Protein 5UI5 (pdb70)

Solvent-accessible surface area: 37478 Å² total; per-residue (Å²): 153,81,128,81,5,85,90,40,2,134,112,124,14,140,51,133,54,55,116,20,2,65,100,6,13,98,58,62,48,154,32,12,9,10,94,94,52,32,127,91,11,6,96,90,64,215,27,54,64,122,63,5,90,144,10,25,61,58,3,1,96,49,114,35,17,2,15,4,2,90,81,14,45,54,6,15,80,10,14,0,78,69,75,60,63,139,51,52,113,65,3,47,114,5,14,130,27,11,98,164,34,122,165,32,115,97,54,18,36,0,37,9,12,61,4,63,2,11,71,149,93,53,97,8,20,52,8,18,77,6,32,2,17,4,61,29,120,162,21,102,67,87,15,21,5,54,32,20,4,58,34,34,100,24,64,124,80,4,22,26,66,22,151,101,39,78,102,66,7,85,78,3,30,110,110,12,90,52,66,96,120,74,56,56,71,111,62,118,35,7,83,68,0,1,64,56,4,0,105,78,0,87,47,26,2,73,33,211,22,52,40,66,8,10,48,32,168,64,5,12,98,93,35,73,24,130,64,68,71,0,41,170,24,0,76,65,40,9,2,56,11,65,58,42,48,64,14,2,114,50,1,12,39,214,95,38,48,135,16,14,10,93,44,45,14,34,132,40,9,129,90,42,55,184,98,105,64,84,46,22,92,93,13,4,46,43,6,105,142,111,52,60,76,53,50,108,128,53,9,18,100,26,53,136,111,26,59,16,94,20,8,166,96,137,38,112,122,70,113,90,6,67,141,32,7,93,111,118,10,112,54,104,60,34,96,1,3,49,74,7,19,86,57,51,72,146,38,0,11,14,91,96,30,20,142,85,8,14,106,88,59,219,20,59,69,139,71,5,79,125,5,23,58,59,11,0,92,11,104,29,26,0,4,9,0,108,88,10,48,54,0,17,72,7,22,1,76,63,90,31,74,129,68,54,116,80,14,55,125,11,32,132,32,16,100,165,11,102,132,35,148,114,94,46,47,6,48,18,11,127,11,69,3,11,7,61,117,87,44,90,15,27,45,25,12,99,6,21,2,22,10,54,94,46,141,48,66,109,100,21,26,3,41,29,22,5,46,22,37,90,18,56,111,87,2,31,67,16,22,129,109,64,103,78,17,50,95,40,0,95,86,6,27,108,113,13,97,52,65,94,126,75,45,59,72,108,46,120,37,10,68,86,10,3,85,63,6,4,103,97,0,60,48,28,4,59,35,197,22,52,42,62,8,4,51,27,173,65,13,4,94,94,50,84,18,105,33,98,86,2,45,62,26,0,58,74,36,24,4,53,13,70,64,18,50,61,22,1,114,43,2,5,35,208,96,33,23,118,30,6,13,76,42,41,8,50,101,34,26,136,98,30,67,153,66,40,84,110,167,88,19,83,33,19,101,101,22,6,85,68,10,131,144,120,47,60,164,32,39,84,182,46,18,34,52,24,57,136,109,30,67,17,99,25,24,208,129,32,54

Radius of gyration: 35.75 Å; Cα contacts (8 Å, |Δi|>4): 776; chains: 2; bounding box: 52×116×51 Å

Sequence (639 aa):
ELEELQQNIKLELEGKEQELALELLNYLNEKGFLSKSVEEISDVLRCSVEELEKVRQKVLRLEPLGVCSKDVWEFLELQIEEIYPEEEEILKKALRDLKRGKKLKPEIKGKLSRLRLFPSAEKVYTFAKVDAIIEEENGEFFIYLYEDFIDIDLNEEYWELYKNLQKELKEAFERYESIRKVLDIRRRNLRKVLEKIVERQKDFLTGKGSLKPLTLREVSSEIGIHESTLSRIVNSKYVKTPVGTYSLRTFFVRESAEGLTQGELMKLIKEIVERKPYSDQEIANILKEKGFKVARRTVAKYREMLGIPSSRERRIELEELQQNIKLELEGKEQELALELLNYLNEKGFLSKSVEEISDVLRCSVEELEKVRQKVLRLEPLGVCSKDVWEFLELQIEEIYPEEEEILKKALRDLKRGKKLKPEIKGKLSRLRLFPLSAEKVYTFAKVDAIIEEENGEFFIYLYEDFIDIDLNEEYWELYKKSRNLQKELKEAFERYESIRKVLDIRRRNLRKVLEKIVERQKDFLTGKGSLKPLTLREVSSEIGIHESTLSRIVNSKYVKTPVGTYSLRTFFVRESAEGLTQGELMKLIKEIVENEDKRKPYSDQEIANILKEKGFKVARRTVAKYREMLGIPSSRERR

Secondary structure (DSSP, 8-state):
-HHHHHHHHHHH--THHHHHHHHH-S---TTS--SS-HHHHHHHHT--HHHHHHHHHHHTTSSSTT-S--SHHHHHHHHHHHT--SSHHHHHHHHHHHHT-----HHHHHHGGGS-S------S---SB-SEEEE--SS--EEEESGGGB-PPPPHHHHHTT--HHHHHHHHHHHHHHHHHHHHHHHHHHHHHHHHHHHHHHHHHHSS--PPP--HHHHHTTSSS-HHHHHHHHHH--EE-SS-EE-SSTT-----SSS--HHHHHHHHHHHH---S--SHHHHHHHHHTT----HHHHHHHHHHSS-S-TTTTT-/-HHHHHHHHHHH--THHHHHHHHHTT-S-TTSS-SS-HHHHHHHHT--HHHHHHHHHHHTTSSSP--S-SSHHHHHHHHHHHS--SSHHHHHHHHHHHHHT----HHHHHHGGGS-S-------S---SB-SEEEE-TTS--EEEESGGGB-PPPPHHHHHGGGS-TTHHHHHHHHHHHHHHHHHHHHHHHHHHHHHHHHHHHHHHHHHHSS--PPP--HHHHHTTSS--HHHHHHHHHH-EEE-SS-EEEGGGG---BSSTT-BHHHHHHHHHHHHHH--SSSPPPHHHHHHHHHHHT----HHHHHHHHHHS----TTTT-

Structure (mmCIF, N/CA/C/O backbone):
data_5UI5
#
_entry.id   5UI5
#
_cell.length_a   99.921
_cell.length_b   99.921
_cell.length_c   123.300
_cell.angle_alpha   90.00
_cell.angle_beta   90.00
_cell.angle_gamma   120.00
#
_symmetry.space_group_name_H-M   'P 32'
#
loop_
_entity.id
_entity.type
_entity.pdbx_description
1 polymer 'DNA (31-MER)'
2 polymer 'DNA (30-MER)'
3 polymer 'RNA polymerase sigma factor RpoN'
4 water water
#
loop_
_atom_site.group_PDB
_atom_site.id
_atom_site.type_symbol
_atom_site.label_atom_id
_atom_site.label_alt_id
_atom_site.label_comp_id
_atom_site.label_asym_id
_atom_site.label_entity_id
_atom_site.label_seq_id
_atom_site.pdbx_PDB_ins_code
_atom_site.Cartn_x
_atom_site.Cartn_y
_atom_site.Cartn_z
_atom_site.occupancy
_atom_site.B_iso_or_equiv
_atom_site.auth_seq_id
_atom_site.auth_comp_id
_atom_site.auth_asym_id
_atom_site.auth_atom_id
_atom_site.pdbx_PDB_model_num
ATOM 1250 N N . GLU C 3 17 ? -37.197 -9.741 47.987 1.00 116.32 73 GLU I N 1
ATOM 1251 C CA . GLU C 3 17 ? -36.144 -10.216 48.875 1.00 124.11 73 GLU I CA 1
ATOM 1252 C C . GLU C 3 17 ? -35.759 -11.651 48.524 1.00 133.73 73 GLU I C 1
ATOM 1253 O O . GLU C 3 17 ? -35.913 -12.084 47.381 1.00 120.64 73 GLU I O 1
ATOM 1259 N N . LEU C 3 18 ? -35.262 -12.388 49.519 1.00 134.95 74 LEU I N 1
ATOM 1260 C CA . LEU C 3 18 ? -34.932 -13.794 49.314 1.00 126.75 74 LEU I CA 1
ATOM 1261 C C . LEU C 3 18 ? -36.184 -14.616 49.042 1.00 129.35 74 LEU I C 1
ATOM 1262 O O . LEU C 3 18 ? -36.139 -15.576 48.264 1.00 129.84 74 LEU I O 1
ATOM 1267 N N . GLU C 3 19 ? -37.302 -14.256 49.674 1.00 132.66 75 GLU I N 1
ATOM 1268 C CA . GLU C 3 19 ? -38.561 -14.950 49.427 1.00 133.60 75 GLU I CA 1
ATOM 1269 C C . GLU C 3 19 ? -38.940 -14.885 47.953 1.00 145.06 75 GLU I C 1
ATOM 1270 O O . GLU C 3 19 ? -39.497 -15.842 47.403 1.00 149.57 75 GLU I O 1
ATOM 1276 N N . GLU C 3 20 ? -38.648 -13.759 47.297 1.00 134.54 76 GLU I N 1
ATOM 1277 C CA . GLU C 3 20 ? -38.931 -13.634 45.871 1.00 124.69 76 GLU I CA 1
ATOM 1278 C C . GLU C 3 20 ? -38.121 -14.634 45.054 1.00 112.63 76 GLU I C 1
ATOM 1279 O O . GLU C 3 20 ? -38.651 -15.270 44.136 1.00 124.88 76 GLU I O 1
ATOM 1285 N N . LEU C 3 21 ? -36.834 -14.783 45.369 1.00 104.99 77 LEU I N 1
ATOM 1286 C CA . LEU C 3 21 ? -35.980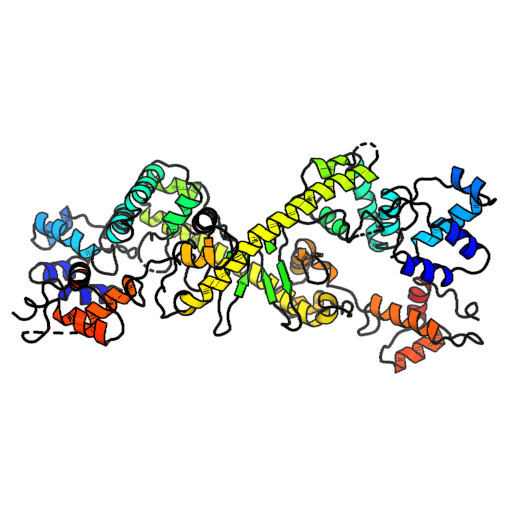 -15.689 44.606 1.00 124.17 77 LEU I CA 1
ATOM 1287 C C . LEU C 3 21 ? -36.362 -17.148 44.846 1.00 118.11 77 LEU I C 1
ATOM 1288 O O . LEU C 3 21 ? -36.460 -17.937 43.899 1.00 118.64 77 LEU I O 1
ATOM 1293 N N . GLN C 3 22 ? -36.579 -17.524 46.109 1.00 105.44 78 GLN I N 1
ATOM 1294 C CA . GLN C 3 22 ? -36.881 -18.917 46.432 1.00 100.42 78 GLN I CA 1
ATOM 1295 C C . GLN C 3 22 ? -38.105 -19.427 45.677 1.00 123.58 78 GLN I C 1
ATOM 1296 O O . GLN C 3 22 ? -38.116 -20.569 45.201 1.00 132.86 78 GLN I O 1
ATOM 1302 N N . GLN C 3 23 ? -39.144 -18.599 45.548 1.00 140.40 79 GLN I N 1
ATOM 1303 C CA . GLN C 3 23 ? -40.361 -19.062 44.884 1.00 146.29 79 GLN I CA 1
ATOM 1304 C C . GLN C 3 23 ? -40.137 -19.272 43.390 1.00 146.20 79 GLN I C 1
ATOM 1305 O O . GLN C 3 23 ? -40.661 -20.229 42.809 1.00 155.09 79 GLN I O 1
ATOM 1311 N N . ASN C 3 24 ? -39.365 -18.391 42.749 1.00 136.83 80 ASN I N 1
ATOM 1312 C CA . ASN C 3 24 ? -39.071 -18.557 41.330 1.00 140.09 80 ASN I CA 1
ATOM 1313 C C . ASN C 3 24 ? -38.137 -19.731 41.069 1.00 131.13 80 ASN I C 1
ATOM 1314 O O . ASN C 3 24 ? -38.101 -20.243 39.945 1.00 144.41 80 ASN I O 1
ATOM 1319 N N . ILE C 3 25 ? -37.382 -20.163 42.082 1.00 120.07 81 ILE I N 1
ATOM 1320 C CA . ILE C 3 25 ? -36.418 -21.244 41.898 1.00 119.89 81 ILE I CA 1
ATOM 1321 C C . ILE C 3 25 ? -37.114 -22.528 41.464 1.00 130.20 81 ILE I C 1
ATOM 1322 O O . ILE C 3 25 ? -36.614 -23.260 40.602 1.00 119.64 81 ILE I O 1
ATOM 1327 N N . LYS C 3 26 ? -38.272 -22.827 42.056 1.00 129.34 82 LYS I N 1
ATOM 1328 C CA . LYS C 3 26 ? -38.943 -24.093 41.782 1.00 131.47 82 LYS I CA 1
ATOM 1329 C C . LYS C 3 26 ? -39.590 -24.139 40.403 1.00 137.15 82 LYS I C 1
ATOM 1330 O O . LYS C 3 26 ? -39.818 -25.236 39.880 1.00 138.18 82 LYS I O 1
ATOM 1336 N N . LEU C 3 27 ? -39.892 -22.985 39.805 1.00 130.62 83 LEU I N 1
ATOM 1337 C CA . LEU C 3 27 ? -40.637 -22.969 38.549 1.00 139.46 83 LEU I CA 1
ATOM 1338 C C . LEU C 3 27 ? -39.867 -23.667 37.432 1.00 154.66 83 LEU I C 1
ATOM 1339 O O . LEU C 3 27 ? -40.339 -24.654 36.857 1.00 162.11 83 LEU I O 1
ATOM 1344 N N . GLU C 3 28 ? -38.675 -23.167 37.111 1.00 146.68 84 GLU I N 1
ATOM 1345 C CA . GLU C 3 28 ? -37.882 -23.697 36.009 1.00 146.42 84 GLU I CA 1
ATOM 1346 C C . GLU C 3 28 ? -36.813 -24.691 36.445 1.00 138.29 84 GLU I C 1
ATOM 1347 O O . GLU C 3 28 ? -36.126 -25.253 35.586 1.00 136.09 84 GLU I O 1
ATOM 1353 N N . LEU C 3 29 ? -36.654 -24.927 37.743 1.00 131.89 85 LEU I N 1
ATOM 1354 C CA . LEU C 3 29 ? -35.615 -25.810 38.255 1.00 141.73 85 LEU I CA 1
ATOM 1355 C C . LEU C 3 29 ? -36.240 -27.057 38.863 1.00 146.39 85 LEU I C 1
ATOM 1356 O O . LEU C 3 29 ? -37.216 -26.967 39.615 1.00 139.67 85 LEU I O 1
ATOM 1361 N N . GLU C 3 30 ? -35.669 -28.216 38.538 1.00 140.06 86 GLU I N 1
ATOM 1362 C CA . GLU C 3 30 ? -36.143 -29.497 39.036 1.00 127.68 86 GLU I CA 1
ATOM 1363 C C . GLU C 3 30 ? -34.944 -30.386 39.333 1.00 121.97 86 GLU I C 1
ATOM 1364 O O . GLU C 3 30 ? -33.892 -30.265 38.700 1.00 132.25 86 GLU I O 1
ATOM 1370 N N . GLY C 3 31 ? -35.111 -31.280 40.305 1.00 124.20 87 GLY I N 1
ATOM 1371 C CA . GLY C 3 31 ? -34.027 -32.168 40.680 1.00 134.70 87 GLY I CA 1
ATOM 1372 C C . GLY C 3 31 ? -33.074 -31.522 41.672 1.00 135.41 87 GLY I C 1
ATOM 1373 O O . GLY C 3 31 ? -33.464 -30.708 42.511 1.00 141.37 87 GLY I O 1
ATOM 1374 N N . LYS C 3 32 ? -31.798 -31.904 41.571 1.00 130.63 88 LYS I N 1
ATOM 1375 C CA . LYS C 3 32 ? -30.784 -31.336 42.455 1.00 137.50 88 LYS I CA 1
ATOM 1376 C C . LYS C 3 32 ? -30.733 -29.818 42.352 1.00 147.25 88 LYS I C 1
ATOM 1377 O O . LYS C 3 32 ? -30.452 -29.138 43.345 1.00 136.49 88 LYS I O 1
ATOM 1383 N N . GLU C 3 33 ? -30.997 -29.269 41.163 1.00 142.82 89 GLU I N 1
ATOM 1384 C CA . GLU C 3 33 ? -30.883 -27.827 40.974 1.00 136.14 89 GLU I CA 1
ATOM 1385 C C . GLU C 3 33 ? -31.782 -27.068 41.943 1.00 138.98 89 GLU I C 1
ATOM 1386 O O . GLU C 3 33 ? -31.380 -26.037 42.496 1.00 152.97 89 GLU I O 1
ATOM 1392 N N . GLN C 3 34 ? -33.003 -27.561 42.161 1.00 128.42 90 GLN I N 1
ATOM 1393 C CA . GLN C 3 34 ? -33.893 -26.924 43.126 1.00 113.76 90 GLN I CA 1
ATOM 1394 C C . GLN C 3 34 ? -33.435 -27.187 44.556 1.00 121.40 90 GLN I C 1
ATOM 1395 O O . GLN C 3 34 ? -33.405 -26.268 45.382 1.00 110.89 90 GLN I O 1
ATOM 1401 N N . GLU C 3 35 ? -33.077 -28.435 44.867 1.00 155.56 91 GLU I N 1
ATOM 1402 C CA . GLU C 3 35 ? -32.588 -28.750 46.205 1.00 149.37 91 GLU I CA 1
ATOM 1403 C C . GLU C 3 35 ? -31.263 -28.054 46.487 1.00 126.93 91 GLU I C 1
ATOM 1404 O O . GLU C 3 35 ? -31.006 -27.628 47.619 1.00 126.97 91 GLU I O 1
ATOM 1410 N N . LEU C 3 36 ? -30.408 -27.929 45.469 1.00 138.25 92 LEU I N 1
ATOM 1411 C CA . LEU C 3 36 ? -29.118 -27.275 45.661 1.00 136.82 92 LEU I CA 1
ATOM 1412 C C . LEU C 3 36 ? -29.271 -25.764 45.788 1.00 135.96 92 LEU I C 1
ATOM 1413 O O . LEU C 3 36 ? -28.627 -25.141 46.640 1.00 146.19 92 LEU I O 1
ATOM 1418 N N . ALA C 3 37 ? -30.126 -25.160 44.959 1.00 130.66 93 ALA I N 1
ATOM 1419 C CA . ALA C 3 37 ? -30.217 -23.703 44.925 1.00 96.46 93 ALA I CA 1
ATOM 1420 C C . ALA C 3 37 ? -30.709 -23.136 46.251 1.00 96.78 93 ALA I C 1
ATOM 1421 O O . ALA C 3 37 ? -30.194 -22.117 46.725 1.00 107.61 93 ALA I O 1
ATOM 1423 N N . LEU C 3 38 ? -31.705 -23.775 46.869 1.00 93.02 94 LEU I N 1
ATOM 1424 C CA . LEU C 3 38 ? -32.233 -23.253 48.125 1.00 104.72 94 LEU I CA 1
ATOM 1425 C C . LEU C 3 38 ? -31.152 -23.254 49.197 1.00 126.77 94 LEU I C 1
ATOM 1426 O O . LEU C 3 38 ? -30.935 -22.250 49.885 1.00 128.73 94 LEU I O 1
ATOM 1431 N N . GLU C 3 39 ? -30.459 -24.384 49.349 1.00 148.72 95 GLU I N 1
ATOM 1432 C CA . GLU C 3 39 ? -29.319 -24.449 50.252 1.00 150.75 95 GLU I CA 1
ATOM 1433 C C . GLU C 3 39 ? -28.104 -23.741 49.673 1.00 122.29 95 GLU I C 1
ATOM 1434 O O . GLU C 3 39 ? -27.150 -23.468 50.412 1.00 125.96 95 GLU I O 1
ATOM 1440 N N . LEU C 3 40 ? -28.120 -23.431 48.373 1.00 130.89 96 LEU I N 1
ATOM 1441 C CA . LEU C 3 40 ? -26.934 -22.866 47.740 1.00 123.89 96 LEU I CA 1
ATOM 1442 C C . LEU C 3 40 ? -26.630 -21.480 48.285 1.00 123.93 96 LEU I C 1
ATOM 1443 O O . LEU C 3 40 ? -25.476 -21.174 48.610 1.00 119.29 96 LEU I O 1
ATOM 1448 N N . LEU C 3 41 ? -27.641 -20.619 48.398 1.00 120.30 97 LEU I N 1
ATOM 1449 C CA . LEU C 3 41 ? -27.411 -19.317 49.010 1.00 87.94 97 LEU I CA 1
ATOM 1450 C C . LEU C 3 41 ? -27.871 -19.387 50.462 1.00 96.05 97 LEU I C 1
ATOM 1451 O O . LEU C 3 41 ? -29.017 -19.082 50.792 1.00 105.27 97 LEU I O 1
ATOM 1456 N N . ASN C 3 42 ? -26.955 -19.794 51.337 1.00 98.73 9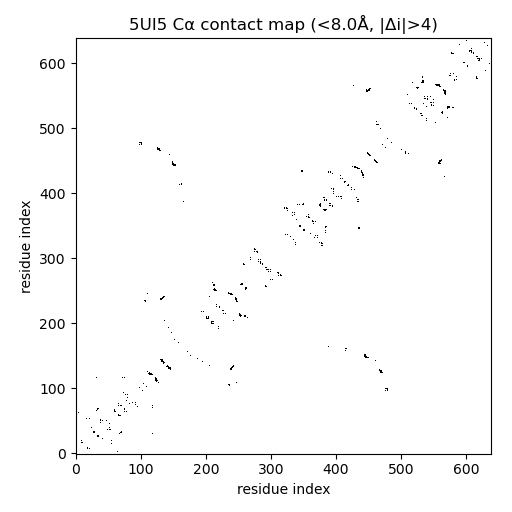8 ASN I N 1
ATOM 1457 C CA . ASN C 3 42 ? -26.852 -19.332 52.711 1.00 102.06 98 ASN I CA 1
ATOM 1458 C C . ASN C 3 42 ? -25.616 -18.471 52.891 1.00 119.22 98 ASN I C 1
ATOM 1459 O O . ASN C 3 42 ? -25.309 -18.053 54.012 1.00 105.99 98 ASN I O 1
ATOM 1464 N N . TYR C 3 43 ? -24.906 -18.199 51.804 1.00 91.91 99 TYR I N 1
ATOM 1465 C CA . TYR C 3 43 ? -23.671 -17.431 51.827 1.00 110.23 99 TYR I CA 1
ATOM 1466 C C . TYR C 3 43 ? -23.876 -16.129 51.074 1.00 118.92 99 TYR I C 1
ATOM 1467 O O . TYR C 3 43 ? -23.984 -16.130 49.841 1.00 116.65 99 TYR I O 1
ATOM 1476 N N . LEU C 3 44 ? -23.923 -15.020 51.806 1.00 123.32 100 LEU I N 1
ATOM 1477 C CA . LEU C 3 44 ? -23.963 -13.729 51.143 1.00 115.27 100 LEU I CA 1
ATOM 1478 C C . LEU C 3 44 ? -23.590 -12.636 52.131 1.00 107.75 100 LEU I C 1
ATOM 1479 O O . LEU C 3 44 ? -23.712 -12.790 53.350 1.00 116.27 100 LEU I O 1
ATOM 1484 N N . ASN C 3 45 ? -23.136 -11.526 51.570 1.00 102.14 101 ASN I N 1
ATOM 1485 C CA . ASN C 3 45 ? -23.084 -10.248 52.251 1.00 111.45 101 ASN I CA 1
ATOM 1486 C C . ASN C 3 45 ? -24.384 -9.525 51.939 1.00 115.71 101 ASN I C 1
ATOM 1487 O O . ASN C 3 45 ? -24.961 -9.706 50.864 1.00 113.92 101 ASN I O 1
ATOM 1492 N N . GLU C 3 46 ? -24.862 -8.712 52.883 1.00 109.78 102 GLU I N 1
ATOM 1493 C CA . GLU C 3 46 ? -26.149 -8.078 52.626 1.00 102.30 102 GLU I CA 1
ATOM 1494 C C . GLU C 3 46 ? -26.135 -7.300 51.319 1.00 113.03 102 GLU I C 1
ATOM 1495 O O . GLU C 3 46 ? -27.202 -6.904 50.836 1.00 108.22 102 GLU I O 1
ATOM 1501 N N . LYS C 3 47 ? -24.952 -7.078 50.741 1.00 110.64 103 LYS I N 1
ATOM 1502 C CA . LYS C 3 47 ? -24.829 -6.534 49.397 1.00 118.85 103 LYS I CA 1
ATOM 1503 C C . LYS C 3 47 ? -25.236 -7.545 48.331 1.00 113.22 103 LYS I C 1
ATOM 1504 O O . LYS C 3 47 ? -25.332 -7.175 47.156 1.00 115.65 103 LYS I O 1
ATOM 1510 N N . GLY C 3 48 ? -25.479 -8.800 48.710 1.00 108.00 104 GLY I N 1
ATOM 1511 C CA . GLY C 3 48 ? -26.025 -9.799 47.811 1.00 94.33 104 GLY I CA 1
ATOM 1512 C C . GLY C 3 48 ? -25.073 -10.887 47.351 1.00 108.13 104 GLY I C 1
ATOM 1513 O O . GLY C 3 48 ? -25.536 -11.852 46.729 1.00 94.99 104 GLY I O 1
ATOM 1514 N N . PHE C 3 49 ? -23.779 -10.797 47.645 1.00 122.75 105 PHE I N 1
ATOM 1515 C CA . PHE C 3 49 ? -22.830 -11.803 47.188 1.00 84.79 105 PHE I CA 1
ATOM 1516 C C . PHE C 3 49 ? -22.195 -12.549 48.356 1.00 114.22 105 PHE I C 1
ATOM 1517 O O . PHE C 3 49 ? -22.115 -12.049 49.482 1.00 127.85 105 PHE I O 1
ATOM 1525 N N . LEU C 3 50 ? -21.741 -13.766 48.059 1.00 118.68 106 LEU I N 1
ATOM 1526 C CA . LEU C 3 50 ? -21.233 -14.688 49.065 1.00 119.70 106 LEU I CA 1
ATOM 1527 C C . LEU C 3 50 ? -19.767 -14.421 49.395 1.00 100.09 106 LEU I C 1
ATOM 1528 O O . LEU C 3 50 ? -18.975 -14.015 48.540 1.00 84.53 106 LEU I O 1
ATOM 1533 N N . SER C 3 51 ? -19.417 -14.660 50.661 1.00 91.86 107 SER I N 1
ATOM 1534 C CA . SER C 3 51 ? -18.038 -14.571 51.127 1.00 130.23 107 SER I CA 1
ATOM 1535 C C . SER C 3 51 ? -17.232 -15.830 50.828 1.00 133.98 107 SER I C 1
ATOM 1536 O O . SER C 3 51 ? -15.997 -15.775 50.833 1.00 137.22 107 SER I O 1
ATOM 1539 N N . LYS C 3 52 ? -17.896 -16.953 50.569 1.00 136.08 108 LYS I N 1
ATOM 1540 C CA . LYS C 3 52 ? -17.219 -18.222 50.355 1.00 120.22 108 LYS I CA 1
ATOM 1541 C C . LYS C 3 52 ? -17.002 -18.475 48.867 1.00 124.38 108 LYS I C 1
ATOM 1542 O O . LYS C 3 52 ? -17.774 -18.022 48.018 1.00 114.36 108 LYS I O 1
ATOM 1548 N N . SER C 3 53 ? -15.935 -19.207 48.561 1.00 133.92 109 SER I N 1
ATOM 1549 C CA . SER C 3 53 ? -15.625 -19.602 47.196 1.00 130.77 109 SER I CA 1
ATOM 1550 C C . SER C 3 53 ? -16.347 -20.897 46.833 1.00 114.35 109 SER I C 1
ATOM 1551 O O . SER C 3 53 ? -16.808 -21.648 47.698 1.00 118.97 109 SER I O 1
ATOM 1554 N N . VAL C 3 54 ? -16.442 -21.152 45.526 1.00 107.81 110 VAL I N 1
ATOM 1555 C CA . VAL C 3 54 ? -17.022 -22.408 45.059 1.00 124.24 110 VAL I CA 1
ATOM 1556 C C . VAL C 3 54 ? -16.230 -23.589 45.599 1.00 131.51 110 VAL I C 1
ATOM 1557 O O . VAL C 3 54 ? -16.795 -24.655 45.871 1.00 119.70 110 VAL I O 1
ATOM 1561 N N . GLU C 3 55 ? -14.915 -23.424 45.752 1.00 132.88 111 GLU I N 1
ATOM 1562 C CA . GLU C 3 55 ? -14.091 -24.472 46.343 1.00 116.86 111 GLU I CA 1
ATOM 1563 C C . GLU C 3 55 ? -14.664 -24.927 47.680 1.00 117.83 111 GLU I C 1
ATOM 1564 O O . GLU C 3 55 ? -14.800 -26.128 47.938 1.00 122.93 111 GLU I O 1
ATOM 1570 N N . GLU C 3 56 ? -15.010 -23.972 48.547 1.00 127.73 112 GLU I N 1
ATOM 1571 C CA . GLU C 3 56 ? -15.556 -24.314 49.855 1.00 128.20 112 GLU I CA 1
ATOM 1572 C C . GLU C 3 56 ? -17.026 -24.709 49.783 1.00 120.49 112 GLU I C 1
ATOM 1573 O O . GLU C 3 56 ? -17.481 -25.525 50.593 1.00 120.95 112 GLU I O 1
ATOM 1579 N N . ILE C 3 57 ? -17.782 -24.154 48.832 1.00 110.97 113 ILE I N 1
ATOM 1580 C CA . ILE C 3 57 ? -19.205 -24.472 48.761 1.00 126.83 113 ILE I CA 1
ATOM 1581 C C . ILE C 3 57 ? -19.413 -25.904 48.289 1.00 135.59 113 ILE I C 1
ATOM 1582 O O . ILE C 3 57 ? -20.433 -26.528 48.606 1.00 127.70 113 ILE I O 1
ATOM 1587 N N . SER C 3 58 ? -18.463 -26.448 47.527 1.00 138.79 114 SER I N 1
ATOM 1588 C CA . SER C 3 58 ? -18.603 -27.814 47.034 1.00 156.05 114 SER I CA 1
ATOM 1589 C C . SER C 3 58 ? -18.500 -28.823 48.171 1.00 153.61 114 SER I C 1
ATOM 1590 O O . SER C 3 58 ? -19.320 -29.741 48.280 1.00 141.96 114 SER I O 1
ATOM 1593 N N . ASP C 3 59 ? -17.490 -28.667 49.030 1.00 145.84 115 ASP I N 1
ATOM 1594 C CA . ASP C 3 59 ? -17.211 -29.661 50.060 1.00 142.11 115 ASP I CA 1
ATOM 1595 C C . ASP C 3 59 ? -18.281 -29.708 51.145 1.00 131.49 115 ASP I C 1
ATOM 1596 O O . ASP C 3 59 ? -18.399 -30.727 51.833 1.00 149.46 115 ASP I O 1
ATOM 1601 N N . VAL C 3 60 ? -19.060 -28.638 51.314 1.00 115.97 116 VAL I N 1
ATOM 1602 C CA . VAL C 3 60 ? -19.995 -28.574 52.434 1.00 134.35 116 VAL I CA 1
ATOM 1603 C C . VAL C 3 60 ? -21.250 -29.394 52.156 1.00 138.15 116 VAL I C 1
ATOM 1604 O O . VAL C 3 60 ? -21.731 -30.125 53.028 1.00 122.08 116 VAL I O 1
ATOM 1608 N N . LEU C 3 61 ? -21.797 -29.293 50.946 1.00 141.12 117 LEU I N 1
ATOM 1609 C CA . LEU C 3 61 ? -23.049 -29.953 50.599 1.00 151.69 117 LEU I CA 1
ATOM 1610 C C . LEU C 3 61 ? -22.830 -31.328 49.977 1.00 157.64 117 LEU I C 1
ATOM 1611 O O . LEU C 3 61 ? -23.798 -31.971 49.557 1.00 147.59 117 LEU I O 1
ATOM 1616 N N . ARG C 3 62 ? -21.582 -31.790 49.917 1.00 156.77 118 ARG I N 1
ATOM 1617 C CA . ARG C 3 62 ? -21.244 -33.090 49.343 1.00 151.14 118 ARG I CA 1
ATOM 1618 C C . ARG C 3 62 ? -21.577 -33.139 47.852 1.00 150.74 118 ARG I C 1
ATOM 1619 O O . ARG C 3 62 ? -22.158 -34.104 47.349 1.00 154.77 118 ARG I O 1
ATOM 1627 N N . CYS C 3 63 ? -21.200 -32.078 47.141 1.00 160.52 119 CYS I N 1
ATOM 1628 C CA . CYS C 3 63 ? -21.381 -31.989 45.701 1.00 164.57 119 CYS I CA 1
ATOM 1629 C C . CYS C 3 63 ? -20.095 -31.477 45.069 1.00 159.55 119 CYS I C 1
ATOM 1630 O O . CYS C 3 63 ? -19.312 -30.765 45.705 1.00 159.44 119 CYS I O 1
ATOM 1633 N N . SER C 3 64 ? -19.883 -31.845 43.809 1.00 137.54 120 SER I N 1
ATOM 1634 C CA . SER C 3 64 ? -18.669 -31.453 43.112 1.00 128.31 120 SER I CA 1
ATOM 1635 C C . SER C 3 64 ? -18.718 -29.974 42.732 1.00 136.11 120 SER I C 1
ATOM 1636 O O . SER C 3 64 ? -19.733 -29.290 42.890 1.00 149.93 120 SER I O 1
ATOM 1639 N N . VAL C 3 65 ? -17.586 -29.480 42.219 1.00 128.74 121 VAL I N 1
ATOM 1640 C CA . VAL C 3 65 ? -17.517 -28.102 41.738 1.00 128.38 121 VAL I CA 1
ATOM 1641 C C . VAL C 3 65 ? -18.073 -27.955 40.333 1.00 121.28 121 VAL I C 1
ATOM 1642 O O . VAL C 3 65 ? -18.321 -26.826 39.890 1.00 125.47 121 VAL I O 1
ATOM 1646 N N . GLU C 3 66 ? -18.278 -29.063 39.616 1.00 127.45 122 GLU I N 1
ATOM 1647 C CA . GLU C 3 66 ? -18.903 -28.985 38.300 1.00 136.98 122 GLU I CA 1
ATOM 1648 C C . GLU C 3 66 ? -20.388 -28.662 38.416 1.00 120.94 122 GLU I C 1
ATOM 1649 O O . GLU C 3 66 ? -20.936 -27.925 37.588 1.00 107.16 122 GLU I O 1
ATOM 1655 N N . GLU C 3 67 ? -21.054 -29.204 39.437 1.00 117.27 123 GLU I N 1
ATOM 1656 C CA . GLU C 3 67 ? -22.479 -28.949 39.616 1.00 112.37 123 GLU I CA 1
ATOM 1657 C C . GLU C 3 67 ? -22.724 -27.533 40.121 1.00 130.46 123 GLU I C 1
ATOM 1658 O O . GLU C 3 67 ? -23.583 -26.814 39.598 1.00 124.14 123 GLU I O 1
ATOM 1664 N N . LEU C 3 68 ? -21.972 -27.116 41.142 1.00 125.78 124 LEU I N 1
ATOM 1665 C CA . LEU C 3 68 ? -22.193 -25.807 41.749 1.00 109.46 124 LEU I CA 1
ATOM 1666 C C . LEU C 3 68 ? -21.916 -24.683 40.758 1.00 111.18 124 LEU I C 1
ATOM 1667 O O . LEU C 3 68 ? -22.772 -23.824 40.518 1.00 109.14 124 LEU I O 1
ATOM 1672 N N . GLU C 3 69 ? -20.719 -24.676 40.167 1.00 120.22 125 GLU I N 1
ATOM 1673 C CA . GLU C 3 69 ? -20.365 -23.620 39.225 1.00 104.73 125 GLU I CA 1
ATOM 1674 C C . GLU C 3 69 ? -21.273 -23.632 38.001 1.00 84.53 125 GLU I C 1
ATOM 1675 O O . GLU C 3 69 ? -21.462 -22.592 37.360 1.00 100.64 125 GLU I O 1
ATOM 1681 N N . LYS C 3 70 ? -21.841 -24.791 37.662 1.00 113.32 126 LYS I N 1
ATOM 1682 C CA . LYS C 3 70 ? -22.769 -24.862 36.537 1.00 120.84 126 LYS I CA 1
ATOM 1683 C C . LYS C 3 70 ? -24.110 -24.219 36.872 1.00 106.10 126 LYS I C 1
ATOM 1684 O O . LYS C 3 70 ? -24.686 -23.505 36.043 1.00 119.58 126 LYS I O 1
ATOM 1690 N N . VAL C 3 71 ? -24.626 -24.462 38.078 1.00 105.66 127 VAL I N 1
ATOM 1691 C CA . VAL C 3 71 ? -25.954 -23.969 38.429 1.00 121.67 127 VAL I CA 1
ATOM 1692 C C . VAL C 3 71 ? -25.915 -22.486 38.780 1.00 129.69 127 VAL I C 1
ATOM 1693 O O . VAL C 3 71 ? -26.848 -21.740 38.464 1.00 129.02 127 VAL I O 1
ATOM 1697 N N . ARG C 3 72 ? -24.842 -22.032 39.434 1.00 124.69 128 ARG I N 1
ATOM 1698 C CA . ARG C 3 72 ? -24.776 -20.636 39.854 1.00 116.98 128 ARG I CA 1
ATOM 1699 C C . ARG C 3 72 ? -24.898 -19.696 38.661 1.00 116.94 128 ARG I C 1
ATOM 1700 O O . ARG C 3 72 ? -25.524 -18.634 38.759 1.00 115.59 128 ARG I O 1
ATOM 1708 N N . GLN C 3 73 ? -24.306 -20.066 37.524 1.00 115.71 129 GLN I N 1
ATOM 1709 C CA . GLN C 3 73 ? -24.420 -19.224 36.338 1.00 111.20 129 GLN I CA 1
ATOM 1710 C C . GLN C 3 73 ? -25.868 -19.101 35.882 1.00 117.39 129 GLN I C 1
ATOM 1711 O O . GLN C 3 73 ? -26.252 -18.075 35.308 1.00 130.48 129 GLN I O 1
ATOM 1717 N N . LYS C 3 74 ? -26.685 -20.130 36.123 1.00 113.79 130 LYS I N 1
ATOM 1718 C CA . LYS C 3 74 ? -28.100 -20.054 35.779 1.00 120.70 130 LYS I CA 1
ATOM 1719 C C . LYS C 3 74 ? -28.908 -19.319 36.841 1.00 124.08 130 LYS I C 1
ATOM 1720 O O . LYS C 3 74 ? -29.924 -18.694 36.515 1.00 129.13 130 LYS I O 1
ATOM 1726 N N . VAL C 3 75 ? -28.479 -19.377 38.105 1.00 117.32 131 VAL I N 1
ATOM 1727 C CA . VAL C 3 75 ? -29.276 -18.795 39.181 1.00 112.10 131 VAL I CA 1
ATOM 1728 C C . VAL C 3 75 ? -29.303 -17.280 39.053 1.00 109.52 131 VAL I C 1
ATOM 1729 O O . VAL C 3 75 ? -30.328 -16.639 39.315 1.00 114.58 131 VAL I O 1
ATOM 1733 N N . LEU C 3 76 ? -28.183 -16.680 38.646 1.00 105.04 132 LEU I N 1
ATOM 1734 C CA . LEU C 3 76 ? -28.155 -15.240 38.441 1.00 105.70 132 LEU I CA 1
ATOM 1735 C C . LEU C 3 76 ? -29.071 -14.824 37.301 1.00 106.83 132 LEU I C 1
ATOM 1736 O O . LEU C 3 76 ? -29.439 -13.648 37.212 1.00 128.79 132 LEU I O 1
ATOM 1741 N N . ARG C 3 77 ? -29.443 -15.764 36.431 1.00 84.53 133 ARG I N 1
ATOM 1742 C CA . ARG C 3 77 ? -30.284 -15.482 35.278 1.00 85.90 133 ARG I CA 1
ATOM 1743 C C . ARG C 3 77 ? -31.759 -15.371 35.639 1.00 102.62 133 ARG I C 1
ATOM 1744 O O . ARG C 3 77 ? -32.571 -15.039 34.767 1.00 89.23 133 ARG I O 1
ATOM 1752 N N . LEU C 3 78 ? -32.121 -15.640 36.890 1.00 104.42 134 LEU I N 1
ATOM 1753 C CA . LEU C 3 78 ? -33.493 -15.518 37.363 1.00 104.59 134 LEU I CA 1
ATOM 1754 C C . LEU C 3 78 ? -33.655 -14.221 38.147 1.00 98.85 134 LEU I C 1
ATOM 1755 O O . LEU C 3 78 ? -32.827 -13.902 39.008 1.00 93.58 134 LEU I O 1
ATOM 1760 N N . GLU C 3 79 ? -34.717 -13.480 37.849 1.00 88.68 135 GLU I N 1
ATOM 1761 C CA . GLU C 3 79 ? -35.016 -12.244 38.564 1.00 98.65 135 GLU I CA 1
ATOM 1762 C C . GLU C 3 79 ? -35.289 -12.536 40.037 1.00 84.53 135 GLU I C 1
ATOM 1763 O O . GLU C 3 79 ? -36.017 -13.475 40.358 1.00 84.53 135 GLU I O 1
ATOM 1769 N N . PRO C 3 80 ? -34.708 -11.731 40.943 1.00 84.53 136 PRO I N 1
ATOM 1770 C CA . PRO C 3 80 ? -33.804 -10.606 40.662 1.00 93.93 136 PRO I CA 1
ATOM 1771 C C . PRO C 3 80 ? -32.424 -11.041 40.158 1.00 103.01 136 PRO I C 1
ATOM 1772 O O . PRO C 3 80 ? -31.861 -12.020 40.646 1.00 90.31 136 PRO I O 1
ATOM 1776 N N . LEU C 3 81 ? -31.899 -10.302 39.182 1.00 90.11 137 LEU I N 1
ATOM 1777 C CA . LEU C 3 81 ? -30.675 -10.692 38.493 1.00 84.53 137 LEU I CA 1
ATOM 1778 C C . LEU C 3 81 ? -29.442 -10.565 39.383 1.00 104.45 137 LEU I C 1
ATOM 1779 O O . LEU C 3 81 ? -29.391 -9.754 40.311 1.00 96.83 137 LEU I O 1
ATOM 1784 N N . GLY C 3 82 ? -28.438 -11.385 39.080 1.00 111.06 138 GLY I N 1
ATOM 1785 C CA . GLY C 3 82 ? -27.098 -11.197 39.607 1.00 109.40 138 GLY I CA 1
ATOM 1786 C C . GLY C 3 82 ? -26.935 -11.402 41.096 1.00 110.51 138 GLY I C 1
ATOM 1787 O O . GLY C 3 82 ? -26.076 -10.761 41.709 1.00 107.59 138 GLY I O 1
ATOM 1788 N N . VAL C 3 83 ? -27.724 -12.288 41.697 1.00 110.73 139 VAL I N 1
ATOM 1789 C CA . VAL C 3 83 ? -27.675 -12.504 43.140 1.00 102.38 139 VAL I CA 1
ATOM 1790 C C . VAL C 3 83 ? -26.299 -12.989 43.588 1.00 108.98 139 VAL I C 1
ATOM 1791 O O . VAL C 3 83 ? -25.566 -12.265 44.269 1.00 123.01 139 VAL I O 1
ATOM 1795 N N . CYS C 3 84 ? -25.932 -14.215 43.201 1.00 105.87 140 CYS I N 1
ATOM 1796 C CA . CYS C 3 84 ? -24.825 -14.900 43.865 1.00 103.58 140 CYS I CA 1
ATOM 1797 C C . CYS C 3 84 ? -23.459 -14.351 43.463 1.00 105.15 140 CYS I C 1
ATOM 1798 O O . CYS C 3 84 ? -22.499 -14.486 44.230 1.00 103.63 140 CYS I O 1
ATOM 1801 N N . SER C 3 85 ? -23.342 -13.749 42.281 1.00 84.53 141 SER I N 1
ATOM 1802 C CA . SER C 3 85 ? -22.029 -13.410 41.738 1.00 95.28 141 SER I CA 1
ATOM 1803 C C . SER C 3 85 ? -21.197 -12.626 42.747 1.00 84.53 141 SER I C 1
ATOM 1804 O O . SER C 3 85 ? -21.649 -11.618 43.299 1.00 89.99 141 SER I O 1
ATOM 1807 N N . LYS C 3 86 ? -19.972 -13.101 42.981 1.00 94.82 142 LYS I N 1
ATOM 1808 C CA . LYS C 3 86 ? -19.123 -12.511 44.012 1.00 110.99 142 LYS I CA 1
ATOM 1809 C C . LYS C 3 86 ? -18.607 -11.136 43.602 1.00 102.84 142 LYS I C 1
ATOM 1810 O O . LYS C 3 86 ? -18.749 -10.162 44.351 1.00 120.15 142 LYS I O 1
ATOM 1816 N N . ASP C 3 87 ? -18.006 -11.035 42.421 1.00 85.81 143 ASP I N 1
ATOM 1817 C CA . ASP C 3 87 ? -17.445 -9.766 41.983 1.00 113.56 143 ASP I CA 1
ATOM 1818 C C . ASP C 3 87 ? -18.540 -8.777 41.606 1.00 110.41 143 ASP I C 1
ATOM 1819 O O . ASP C 3 87 ? -19.604 -9.149 41.102 1.00 96.32 143 ASP I O 1
ATOM 1824 N N . VAL C 3 88 ? -18.269 -7.497 41.870 1.00 108.87 144 VAL I N 1
ATOM 1825 C CA . VAL C 3 88 ? -19.076 -6.438 41.276 1.00 84.53 144 VAL I CA 1
ATOM 1826 C C . VAL C 3 88 ? -19.033 -6.548 39.760 1.00 108.38 144 VAL I C 1
ATOM 1827 O O . VAL C 3 88 ? -20.043 -6.346 39.074 1.00 114.20 144 VAL I O 1
ATOM 1831 N N . TRP C 3 89 ? -17.864 -6.892 39.218 1.00 88.91 145 TRP I N 1
ATOM 1832 C CA . TRP C 3 89 ? -17.696 -6.940 37.771 1.00 106.83 145 TRP I CA 1
ATOM 1833 C C . TRP C 3 89 ? -18.517 -8.067 37.158 1.00 109.64 145 TRP I C 1
ATOM 1834 O O . TRP C 3 89 ? -19.079 -7.907 36.068 1.00 120.09 145 TRP I O 1
ATOM 1845 N N . GLU C 3 90 ? -18.601 -9.213 37.838 1.00 102.14 146 GLU I N 1
ATOM 1846 C CA . GLU C 3 90 ? -19.476 -10.277 37.359 1.00 107.98 146 GLU I CA 1
ATOM 1847 C C . GLU C 3 90 ? -20.924 -9.812 37.329 1.00 119.60 146 GLU I C 1
ATOM 1848 O O . GLU C 3 90 ? -21.677 -10.149 36.408 1.00 125.81 146 GLU I O 1
ATOM 1854 N N . PHE C 3 91 ? -21.333 -9.035 38.333 1.00 105.48 147 PHE I N 1
ATOM 1855 C CA . PHE C 3 91 ? -22.673 -8.461 38.327 1.00 93.52 147 PHE I CA 1
ATOM 1856 C C . PHE C 3 91 ? -22.830 -7.495 37.159 1.00 85.69 147 PHE I C 1
ATOM 1857 O O . PHE C 3 91 ? -23.818 -7.547 36.419 1.00 99.99 147 PHE I O 1
ATOM 1865 N N . LEU C 3 92 ? -21.855 -6.601 36.983 1.00 84.53 148 LEU I N 1
ATOM 1866 C CA . LEU C 3 92 ? -21.893 -5.661 35.867 1.00 99.47 148 LEU I CA 1
ATOM 1867 C C . LEU C 3 92 ? -21.730 -6.380 34.533 1.00 106.06 148 LEU I C 1
ATOM 1868 O O . LEU C 3 92 ? -22.415 -6.052 33.558 1.00 91.43 148 LEU I O 1
ATOM 1873 N N . GLU C 3 93 ? -20.821 -7.358 34.468 1.00 108.09 149 GLU I N 1
ATOM 1874 C CA . GLU C 3 93 ? -20.634 -8.106 33.229 1.00 112.18 149 GLU I CA 1
ATOM 1875 C C . GLU C 3 93 ? -21.890 -8.881 32.854 1.00 107.22 149 GLU I C 1
ATOM 1876 O O . GLU C 3 93 ? -22.255 -8.953 31.675 1.00 110.63 149 GLU I O 1
ATOM 1882 N N . LEU C 3 94 ? -22.565 -9.469 33.845 1.00 98.20 150 LEU I N 1
ATOM 1883 C CA . LEU C 3 94 ? -23.803 -10.188 33.569 1.00 108.17 150 LEU I CA 1
ATOM 1884 C C . LEU C 3 94 ? -24.932 -9.234 33.200 1.00 105.74 150 LEU I C 1
ATOM 1885 O O . LEU C 3 94 ? -25.791 -9.575 32.380 1.00 97.79 150 LEU I O 1
ATOM 1890 N N . GLN C 3 95 ? -24.945 -8.037 33.790 1.00 101.61 151 GLN I N 1
ATOM 1891 C CA . GLN C 3 95 ? -25.958 -7.047 33.440 1.00 84.53 151 GLN I CA 1
ATOM 1892 C C . GLN C 3 95 ? -25.860 -6.651 31.971 1.00 84.53 151 GLN I C 1
ATOM 1893 O O . GLN C 3 95 ? -26.882 -6.466 31.300 1.00 84.53 151 GLN I O 1
ATOM 1899 N N . ILE C 3 96 ? -24.639 -6.514 31.451 1.00 99.55 152 ILE I N 1
ATOM 1900 C CA . ILE C 3 96 ? -24.469 -6.142 30.049 1.00 84.53 152 ILE I CA 1
ATOM 1901 C C . ILE C 3 96 ? -24.880 -7.286 29.131 1.00 96.23 152 ILE I C 1
ATOM 1902 O O . ILE C 3 96 ? -25.532 -7.071 28.103 1.00 112.83 152 ILE I O 1
ATOM 1907 N N . GLU C 3 97 ? -24.507 -8.517 29.485 1.00 107.53 153 GLU I N 1
ATOM 1908 C CA . GLU C 3 97 ? -24.851 -9.669 28.658 1.00 111.54 153 GLU I CA 1
ATOM 1909 C C . GLU C 3 97 ? -26.351 -9.950 28.695 1.00 89.98 153 GLU I C 1
ATOM 1910 O O . GLU C 3 97 ? -27.001 -10.067 27.650 1.00 84.53 153 GLU I O 1
ATOM 1916 N N . GLU C 3 98 ? -26.914 -10.051 29.899 1.00 85.20 154 GLU I N 1
ATOM 1917 C CA . GLU C 3 98 ? -28.300 -10.458 30.102 1.00 99.81 154 GLU I CA 1
ATOM 1918 C C . GLU C 3 98 ? -29.313 -9.353 29.818 1.00 102.73 154 GLU I C 1
ATOM 1919 O O . GLU C 3 98 ? -30.478 -9.660 29.542 1.00 95.03 154 GLU I O 1
ATOM 1925 N N . ILE C 3 99 ? -28.906 -8.086 29.876 1.00 104.52 155 ILE I N 1
ATOM 1926 C CA . ILE C 3 99 ? -29.821 -6.947 29.779 1.00 84.53 155 ILE I CA 1
ATOM 1927 C C . ILE C 3 99 ? -29.596 -6.159 28.488 1.00 89.73 155 ILE I C 1
ATOM 1928 O O . ILE C 3 99 ? -30.515 -5.994 27.683 1.00 102.93 155 ILE I O 1
ATOM 1933 N N . TYR C 3 100 ? -28.378 -5.664 28.272 1.00 84.53 156 TYR I N 1
ATOM 1934 C CA . TYR C 3 100 ? -28.080 -4.734 27.186 1.00 84.53 156 TYR I CA 1
ATOM 1935 C C . TYR C 3 100 ? -27.137 -5.372 26.172 1.00 104.43 156 TYR I C 1
ATOM 1936 O O . TYR C 3 100 ? -25.996 -4.924 26.000 1.00 108.06 156 TYR I O 1
ATOM 1945 N N . PRO C 3 101 ? -27.580 -6.431 25.488 1.00 108.26 157 PRO I N 1
ATOM 1946 C CA . PRO C 3 101 ? -26.720 -7.055 24.473 1.00 106.00 157 PRO I CA 1
ATOM 1947 C C . PRO C 3 101 ? -26.501 -6.186 23.248 1.00 116.47 157 PRO I C 1
ATOM 1948 O O . PRO C 3 101 ? -25.465 -6.329 22.588 1.00 116.93 157 PRO I O 1
ATOM 1952 N N . GLU C 3 102 ? -27.436 -5.290 22.919 1.00 127.40 158 GLU I N 1
ATOM 1953 C CA . GLU C 3 102 ? -27.271 -4.462 21.727 1.00 122.08 158 GLU I CA 1
ATOM 1954 C C . GLU C 3 102 ? -26.010 -3.613 21.828 1.00 118.68 158 GLU I C 1
ATOM 1955 O O . GLU C 3 102 ? -25.217 -3.539 20.882 1.00 111.73 158 GLU I O 1
ATOM 1961 N N . GLU C 3 103 ? -25.811 -2.961 22.971 1.00 120.41 159 GLU I N 1
ATOM 1962 C CA . GLU C 3 103 ? -24.636 -2.142 23.220 1.00 117.31 159 GLU I CA 1
ATOM 1963 C C . GLU C 3 103 ? -23.553 -2.909 23.967 1.00 115.51 159 GLU I C 1
ATOM 1964 O O . GLU C 3 103 ? -22.539 -2.317 24.349 1.00 125.44 159 GLU I O 1
ATOM 1970 N N . GLU C 3 104 ? -23.753 -4.214 24.192 1.00 110.67 160 GLU I N 1
ATOM 1971 C CA . GLU C 3 104 ? -22.865 -4.978 25.065 1.00 106.96 160 GLU I CA 1
ATOM 1972 C C . GLU C 3 104 ? -21.403 -4.835 24.668 1.00 93.08 160 GLU I C 1
ATOM 1973 O O . GLU C 3 104 ? -20.518 -4.898 25.530 1.00 84.53 160 GLU I O 1
ATOM 1979 N N . GLU C 3 105 ? -21.121 -4.653 23.377 1.00 105.41 161 GLU I N 1
ATOM 1980 C CA . GLU C 3 105 ? -19.734 -4.505 22.950 1.00 107.89 161 GLU I CA 1
ATOM 1981 C C . GLU C 3 105 ? -19.104 -3.277 23.596 1.00 109.87 161 GLU I C 1
ATOM 1982 O O . GLU C 3 105 ? -18.012 -3.350 24.171 1.00 110.20 161 GLU I O 1
ATOM 1988 N N . ILE C 3 106 ? -19.790 -2.135 23.511 1.00 112.73 162 ILE I N 1
ATOM 1989 C CA . ILE C 3 106 ? -19.257 -0.890 24.056 1.00 91.63 162 ILE I CA 1
ATOM 1990 C C . ILE C 3 106 ? -19.231 -0.933 25.579 1.00 101.44 162 ILE I C 1
ATOM 1991 O O . ILE C 3 106 ? -18.248 -0.528 26.209 1.00 109.31 162 ILE I O 1
ATOM 1996 N N . LEU C 3 107 ? -20.310 -1.424 26.194 1.00 102.47 163 LEU I N 1
ATOM 1997 C CA . LEU C 3 107 ? -20.432 -1.367 27.648 1.00 87.92 163 LEU I CA 1
ATOM 1998 C C . LEU C 3 107 ? -19.323 -2.163 28.330 1.00 107.23 163 LEU I C 1
ATOM 1999 O O . LEU C 3 107 ? -18.661 -1.664 29.248 1.00 106.58 163 LEU I O 1
ATOM 2004 N N . LYS C 3 108 ? -19.102 -3.406 27.894 1.00 117.97 164 LYS I N 1
ATOM 2005 C CA . LYS C 3 108 ? -18.024 -4.203 28.474 1.00 91.60 164 LYS I CA 1
ATOM 2006 C C . LYS C 3 108 ? -16.690 -3.479 28.349 1.00 91.28 164 LYS I C 1
ATOM 2007 O O . LYS C 3 108 ? -15.840 -3.564 29.242 1.00 84.53 164 LYS I O 1
ATOM 2013 N N . LYS C 3 109 ? -16.497 -2.756 27.244 1.00 115.41 165 LYS I N 1
ATOM 2014 C CA . LYS C 3 109 ? -15.260 -2.015 27.027 1.00 122.91 165 LYS I CA 1
ATOM 2015 C C . LYS C 3 109 ? -15.083 -0.897 28.046 1.00 124.58 165 LYS I C 1
ATOM 2016 O O . LYS C 3 109 ? -13.948 -0.543 28.383 1.00 116.12 165 LYS I O 1
ATOM 2022 N N . ALA C 3 110 ? -16.185 -0.328 28.547 1.00 112.45 166 ALA I N 1
ATOM 2023 C CA . ALA C 3 110 ? -16.077 0.750 29.524 1.00 109.59 166 ALA I CA 1
ATOM 2024 C C . ALA C 3 110 ? -15.607 0.240 30.880 1.00 115.58 166 ALA I C 1
ATOM 2025 O O . ALA C 3 110 ? -14.952 0.979 31.624 1.00 129.47 166 ALA I O 1
ATOM 2027 N N . LEU C 3 111 ? -15.936 -1.008 31.226 1.00 104.60 167 LEU I N 1
ATOM 2028 C CA . LEU C 3 111 ? -15.544 -1.529 32.531 1.00 108.65 167 LEU I CA 1
ATOM 2029 C C . LEU C 3 111 ? -14.039 -1.757 32.622 1.00 112.60 167 LEU I C 1
ATOM 2030 O O . LEU C 3 111 ? -13.419 -1.418 33.636 1.00 102.88 167 LEU I O 1
ATOM 2035 N N . ARG C 3 112 ? -13.428 -2.324 31.576 1.00 110.75 168 ARG I N 1
ATOM 2036 C CA . ARG C 3 112 ? -12.020 -2.701 31.681 1.00 115.15 168 ARG I CA 1
ATOM 2037 C C . ARG C 3 112 ? -11.140 -1.471 31.871 1.00 124.06 168 ARG I C 1
ATOM 2038 O O . ARG C 3 112 ? -10.345 -1.403 32.817 1.00 124.31 168 ARG I O 1
ATOM 2046 N N . ASP C 3 113 ? -11.269 -0.485 30.983 1.00 119.71 169 ASP I N 1
ATOM 2047 C CA . ASP C 3 113 ? -10.450 0.716 31.109 1.00 136.33 169 ASP I CA 1
ATOM 2048 C C . ASP C 3 113 ? -10.746 1.454 32.407 1.00 131.10 169 ASP I C 1
ATOM 2049 O O . ASP C 3 113 ? -9.868 2.137 32.947 1.00 132.75 169 ASP I O 1
ATOM 2054 N N . LEU C 3 114 ? -11.971 1.336 32.920 1.00 111.29 170 LEU I N 1
ATOM 2055 C CA . LEU C 3 114 ? -12.298 1.946 34.203 1.00 110.91 170 LEU I CA 1
ATOM 2056 C C . LEU C 3 114 ? -11.532 1.288 35.347 1.00 102.98 170 LEU I C 1
ATOM 2057 O O . LEU C 3 114 ? -11.067 1.974 36.264 1.00 111.05 170 LEU I O 1
ATOM 2062 N N . LYS C 3 115 ? -11.393 -0.040 35.313 1.00 84.53 171 LYS I N 1
ATOM 2063 C CA . LYS C 3 115 ? -10.659 -0.737 36.367 1.00 109.23 171 LYS I CA 1
ATOM 2064 C C . LYS C 3 115 ? -9.212 -0.262 36.440 1.00 132.07 171 LYS I C 1
ATOM 2065 O O . LYS C 3 115 ? -8.728 0.130 37.508 1.00 125.73 171 LYS I O 1
ATOM 2071 N N . ARG C 3 116 ? -8.502 -0.294 35.311 1.00 117.13 172 ARG I N 1
ATOM 2072 C CA . ARG C 3 116 ? -7.139 0.223 35.271 1.00 118.81 172 ARG I CA 1
ATOM 2073 C C . ARG C 3 116 ? -7.078 1.714 35.566 1.00 112.99 172 ARG I C 1
ATOM 2074 O O . ARG C 3 116 ? -5.980 2.251 35.755 1.00 121.48 172 ARG I O 1
ATOM 2082 N N . GLY C 3 117 ? -8.223 2.387 35.604 1.00 107.97 173 GLY I N 1
ATOM 2083 C CA . GLY C 3 117 ? -8.289 3.830 35.699 1.00 104.54 173 GLY I CA 1
ATOM 2084 C C . GLY C 3 117 ? -8.404 4.439 34.319 1.00 105.51 173 GLY I C 1
ATOM 2085 O O . GLY C 3 117 ? -7.791 3.947 33.366 1.00 114.83 173 GLY I O 1
ATOM 2086 N N . LYS C 3 118 ? -9.174 5.519 34.201 1.00 84.53 174 LYS I N 1
ATOM 2087 C CA . LYS C 3 118 ? -9.396 6.148 32.906 1.00 97.23 174 LYS I CA 1
ATOM 2088 C C . LYS C 3 118 ? -10.444 7.246 33.020 1.00 106.27 174 LYS I C 1
ATOM 2089 O O . LYS C 3 118 ? -11.047 7.431 34.083 1.00 112.16 174 LYS I O 1
ATOM 2095 N N . LYS C 3 119 ? -10.667 7.979 31.935 1.00 105.14 175 LYS I N 1
ATOM 2096 C CA . LYS C 3 119 ? -11.721 8.972 31.870 1.00 114.23 175 LYS I CA 1
ATOM 2097 C C . LYS C 3 119 ? -12.912 8.368 31.132 1.00 113.50 175 LYS I C 1
ATOM 2098 O O . LYS C 3 119 ? -12.870 7.229 30.658 1.00 105.98 175 LYS I O 1
ATOM 2104 N N . LEU C 3 120 ? -13.993 9.132 31.032 1.00 98.58 176 LEU I N 1
ATOM 2105 C CA . LEU C 3 120 ? -15.164 8.634 30.331 1.00 84.53 176 LEU I CA 1
ATOM 2106 C C . LEU C 3 120 ? -15.853 9.786 29.623 1.00 109.25 176 LEU I C 1
ATOM 2107 O O . LEU C 3 120 ? -15.854 10.920 30.109 1.00 117.87 176 LEU I O 1
ATOM 2112 N N . LYS C 3 121 ? -16.434 9.480 28.468 1.00 84.53 177 LYS I N 1
ATOM 2113 C CA . LYS C 3 121 ? -17.191 10.468 27.725 1.00 123.31 177 LYS I CA 1
ATOM 2114 C C . LYS C 3 121 ? -18.525 10.723 28.421 1.00 114.49 177 LYS I C 1
ATOM 2115 O O . LYS C 3 121 ? -19.028 9.865 29.152 1.00 104.75 177 LYS I O 1
ATOM 2121 N N . PRO C 3 122 ? -19.120 11.898 28.212 1.00 110.01 178 PRO I N 1
ATOM 2122 C CA . PRO C 3 122 ? -20.414 12.167 28.856 1.00 119.98 178 PRO I CA 1
ATOM 2123 C C . PRO C 3 122 ? -21.477 11.166 28.454 1.00 117.73 178 PRO I C 1
ATOM 2124 O O . PRO C 3 122 ? -22.380 10.875 29.249 1.00 125.87 178 PRO I O 1
ATOM 2128 N N . GLU C 3 123 ? -21.394 10.628 27.235 1.00 126.13 179 GLU I N 1
ATOM 2129 C CA . GLU C 3 123 ? -22.321 9.581 26.816 1.00 125.36 179 GLU I CA 1
ATOM 2130 C C . GLU C 3 123 ? -21.974 8.248 27.465 1.00 108.05 179 GLU I C 1
ATOM 2131 O O . GLU C 3 123 ? -22.868 7.502 27.881 1.00 113.19 179 GLU I O 1
ATOM 2137 N N . ILE C 3 124 ? -20.679 7.930 27.563 1.00 107.76 180 ILE I N 1
ATOM 2138 C CA . ILE C 3 124 ? -20.273 6.667 28.170 1.00 105.37 180 ILE I CA 1
ATOM 2139 C C . ILE C 3 124 ? -20.585 6.657 29.659 1.00 101.12 180 ILE I C 1
ATOM 2140 O O . ILE C 3 124 ? -20.916 5.608 30.223 1.00 86.26 180 ILE I O 1
ATOM 2145 N N . LYS C 3 125 ? -20.489 7.809 30.326 1.00 116.02 181 LYS I N 1
ATOM 2146 C CA . LYS C 3 125 ? -20.860 7.856 31.735 1.00 94.24 181 LYS I CA 1
ATOM 2147 C C . LYS C 3 125 ? -22.361 7.664 31.905 1.00 84.53 181 LYS I C 1
ATOM 2148 O O . LYS C 3 125 ? -22.806 6.981 32.834 1.00 84.53 181 LYS I O 1
ATOM 2154 N N . GLY C 3 126 ? -23.155 8.250 31.006 1.00 89.12 182 GLY I N 1
ATOM 2155 C CA . GLY C 3 126 ? -24.597 8.102 31.102 1.00 84.53 182 GLY I CA 1
ATOM 2156 C C . GLY C 3 126 ? -25.065 6.714 30.715 1.00 85.11 182 GLY I C 1
ATOM 2157 O O . GLY C 3 126 ? -26.016 6.185 31.297 1.00 90.63 182 GLY I O 1
ATOM 2158 N N . LYS C 3 127 ? -24.410 6.105 29.723 1.00 92.33 183 LYS I N 1
ATOM 2159 C CA . LYS C 3 127 ? -24.745 4.736 29.354 1.00 104.29 183 LYS I CA 1
ATOM 2160 C C . LYS C 3 127 ? -24.523 3.778 30.516 1.00 101.60 183 LYS I C 1
ATOM 2161 O O . LYS C 3 127 ? -25.265 2.802 30.668 1.00 84.53 183 LYS I O 1
ATOM 2167 N N . LEU C 3 128 ? -23.514 4.042 31.348 1.00 105.09 184 LEU I N 1
ATOM 2168 C CA . LEU C 3 128 ? -23.222 3.184 32.488 1.00 84.53 184 LEU I CA 1
ATOM 2169 C C . LEU C 3 128 ? -24.121 3.458 33.685 1.00 84.53 184 LEU I C 1
ATOM 2170 O O . LEU C 3 128 ? -24.094 2.683 34.647 1.00 84.53 184 LEU I O 1
ATOM 2175 N N . SER C 3 129 ? -24.912 4.533 33.653 1.00 86.51 185 SER I N 1
ATOM 2176 C CA . SER C 3 129 ? -25.787 4.839 34.777 1.00 84.53 185 SER I CA 1
ATOM 2177 C C . SER C 3 129 ? -26.912 3.824 34.921 1.00 84.53 185 SER I C 1
ATOM 2178 O O . SER C 3 129 ? -27.465 3.682 36.017 1.00 84.53 185 SER I O 1
ATOM 2181 N N . ARG C 3 130 ? -27.263 3.121 33.843 1.00 84.53 186 ARG I N 1
ATOM 2182 C CA . ARG C 3 130 ? -28.343 2.145 33.905 1.00 84.53 186 ARG I CA 1
ATOM 2183 C C . ARG C 3 130 ? -27.957 0.915 34.715 1.00 84.53 186 ARG I C 1
ATOM 2184 O O . ARG C 3 130 ? -28.841 0.222 35.232 1.00 84.53 186 ARG I O 1
ATOM 2192 N N . LEU C 3 131 ? -26.665 0.635 34.842 1.00 84.53 187 LEU I N 1
ATOM 2193 C CA . LEU C 3 131 ? -26.212 -0.523 35.593 1.00 84.53 187 LEU I CA 1
ATOM 2194 C C . LEU C 3 131 ? -26.319 -0.269 37.095 1.00 84.53 187 LEU I C 1
ATOM 2195 O O . LEU C 3 131 ? -26.308 0.873 37.563 1.00 86.77 187 LEU I O 1
ATOM 2200 N N . ARG C 3 132 ? -26.422 -1.359 37.850 1.00 84.53 188 ARG I N 1
ATOM 2201 C CA . ARG C 3 132 ? -26.540 -1.308 39.299 1.00 84.53 188 ARG I CA 1
ATOM 2202 C C . ARG C 3 132 ? -25.376 -2.063 39.921 1.00 84.53 188 ARG I C 1
ATOM 2203 O O . ARG C 3 132 ? -24.968 -3.116 39.420 1.00 84.53 188 ARG I O 1
ATOM 2211 N N . LEU C 3 133 ? -24.840 -1.522 41.016 1.00 84.53 189 LEU I N 1
ATOM 2212 C CA . LEU C 3 133 ? -23.673 -2.135 41.640 1.00 84.53 189 LEU I CA 1
ATOM 2213 C C . LEU C 3 133 ? -24.041 -3.421 42.371 1.00 84.53 189 LEU I C 1
ATOM 2214 O O . LEU C 3 133 ? -23.339 -4.430 42.251 1.00 94.81 189 LEU I O 1
ATOM 2219 N N . PHE C 3 134 ? -25.133 -3.407 43.137 1.00 100.56 190 PHE I N 1
ATOM 2220 C CA . PHE C 3 134 ? -25.496 -4.565 43.946 1.00 84.53 190 PHE I CA 1
ATOM 2221 C C . PHE C 3 134 ? -26.805 -4.321 44.688 1.00 107.70 190 PHE I C 1
ATOM 2222 O O . PHE C 3 134 ? -27.081 -3.191 45.111 1.00 124.78 190 PHE I O 1
ATOM 2230 N N . PRO C 3 135 ? -27.648 -5.353 44.846 1.00 104.75 191 PRO I N 1
ATOM 2231 C CA . PRO C 3 135 ? -28.949 -5.236 45.519 1.00 117.17 191 PRO I CA 1
ATOM 2232 C C . PRO C 3 135 ? -28.799 -4.893 46.999 1.00 119.08 191 PRO I C 1
ATOM 2233 O O . PRO C 3 135 ? -29.423 -5.553 47.831 1.00 88.48 191 PRO I O 1
ATOM 2237 N N . SER C 3 139 ? -31.443 0.153 48.412 1.00 84.53 195 SER I N 1
ATOM 2238 C CA . SER C 3 139 ? -32.318 -0.182 47.295 1.00 114.18 195 SER I CA 1
ATOM 2239 C C . SER C 3 139 ? -31.944 0.603 46.039 1.00 114.66 195 SER I C 1
ATOM 2240 O O . SER C 3 139 ? -32.053 0.098 44.923 1.00 121.75 195 SER I O 1
ATOM 2243 N N . ALA C 3 140 ? -31.496 1.840 46.235 1.00 99.77 196 ALA I N 1
ATOM 2244 C CA . ALA C 3 140 ? -31.245 2.778 45.149 1.00 117.71 196 ALA I CA 1
ATOM 2245 C C . ALA C 3 140 ? -29.813 2.734 44.625 1.00 95.23 196 ALA I C 1
ATOM 2246 O O . ALA C 3 140 ? -29.431 3.614 43.848 1.00 117.92 196 ALA I O 1
ATOM 2248 N N . GLU C 3 141 ? -29.015 1.748 45.028 1.00 84.53 197 GLU I N 1
ATOM 2249 C CA . GLU C 3 141 ? -27.617 1.715 44.613 1.00 84.53 197 GLU I CA 1
ATOM 2250 C C . GLU C 3 141 ? -27.495 1.686 43.093 1.00 84.53 197 GLU I C 1
ATOM 2251 O O . GLU C 3 141 ? -28.135 0.875 42.419 1.00 109.77 197 GLU I O 1
ATOM 2257 N N . LYS C 3 142 ? -26.664 2.580 42.560 1.00 84.53 198 LYS I N 1
ATOM 2258 C CA . LYS C 3 142 ? -26.350 2.637 41.138 1.00 84.53 198 LYS I CA 1
ATOM 2259 C C . LYS C 3 142 ? -24.938 3.177 40.966 1.00 84.53 198 LYS I C 1
ATOM 2260 O O . LYS C 3 142 ? -24.454 3.960 41.787 1.00 108.14 198 LYS I O 1
ATOM 2266 N N . VAL C 3 143 ? -24.284 2.751 39.884 1.00 84.53 199 VAL I N 1
ATOM 2267 C CA . VAL C 3 143 ? -22.872 3.075 39.692 1.00 108.13 199 VAL I CA 1
ATOM 2268 C C . VAL C 3 143 ? -22.679 4.574 39.488 1.00 97.49 199 VAL I C 1
ATOM 2269 O O . VAL C 3 143 ? -21.836 5.199 40.142 1.00 111.11 199 VAL I O 1
ATOM 2273 N N . TYR C 3 144 ? -23.448 5.177 38.583 1.00 84.53 200 TYR I N 1
ATOM 2274 C CA . TYR C 3 144 ? -23.252 6.579 38.236 1.00 84.53 200 TYR I CA 1
ATOM 2275 C C . TYR C 3 144 ? -24.562 7.346 38.330 1.00 96.09 200 TYR I C 1
ATOM 2276 O O . TYR C 3 144 ? -25.591 6.898 37.814 1.00 122.19 200 TYR I O 1
ATOM 2285 N N . THR C 3 145 ? -24.513 8.501 38.990 1.00 97.12 201 THR I N 1
ATOM 2286 C CA . THR C 3 145 ? -25.622 9.442 39.066 1.00 84.53 201 THR I CA 1
ATOM 2287 C C . THR C 3 145 ? -25.134 10.790 38.551 1.00 95.27 201 THR I C 1
ATOM 2288 O O . THR C 3 145 ? -24.064 11.258 38.953 1.00 98.17 201 THR I O 1
ATOM 2292 N N . PHE C 3 146 ? -25.914 11.414 37.669 1.00 94.77 202 PHE I N 1
ATOM 2293 C CA . PHE C 3 146 ? -25.451 12.621 36.993 1.00 93.10 202 PHE I CA 1
ATOM 2294 C C . PHE C 3 146 ? -25.414 13.819 37.932 1.00 102.79 202 PHE I C 1
ATOM 2295 O O . PHE C 3 146 ? -26.358 14.068 38.686 1.00 87.86 202 PHE I O 1
ATOM 2303 N N . ALA C 3 147 ? -24.302 14.557 37.882 1.00 107.47 203 ALA I N 1
ATOM 2304 C CA . ALA C 3 147 ? -24.239 15.860 38.531 1.00 102.90 203 ALA I CA 1
ATOM 2305 C C . ALA C 3 147 ? -25.068 16.887 37.774 1.00 97.08 203 ALA I C 1
ATOM 2306 O O . ALA C 3 147 ? -25.635 17.802 38.382 1.00 99.16 203 ALA I O 1
ATOM 2308 N N . LYS C 3 148 ? -25.144 16.751 36.454 1.00 86.89 204 LYS I N 1
ATOM 2309 C CA . LYS C 3 148 ? -25.900 17.650 35.596 1.00 89.92 204 LYS I CA 1
ATOM 2310 C C . LYS C 3 148 ? -27.008 16.876 34.898 1.00 95.15 204 LYS I C 1
ATOM 2311 O O . LYS C 3 148 ? -26.834 15.704 34.545 1.00 105.16 204 LYS I O 1
ATOM 2317 N N . VAL C 3 149 ? -28.148 17.533 34.705 1.00 84.53 205 VAL I N 1
ATOM 2318 C CA . VAL C 3 149 ? -29.278 16.951 33.994 1.00 84.53 205 VAL I CA 1
ATOM 2319 C C . VAL C 3 149 ? -29.794 17.990 33.007 1.00 84.53 205 VAL I C 1
ATOM 2320 O O . VAL C 3 149 ? -30.051 19.139 33.384 1.00 116.83 205 VAL I O 1
ATOM 2324 N N . ASP C 3 150 ? -29.951 17.586 31.747 1.00 84.53 206 ASP I N 1
ATOM 2325 C CA . ASP C 3 150 ? -30.205 18.525 30.660 1.00 84.53 206 ASP I CA 1
ATOM 2326 C C . ASP C 3 150 ? -31.665 18.947 30.559 1.00 84.53 206 ASP I C 1
ATOM 2327 O O . ASP C 3 150 ? -31.988 19.809 29.734 1.00 85.26 206 ASP I O 1
ATOM 2332 N N . ALA C 3 151 ? -32.544 18.366 31.363 1.00 84.53 207 ALA I N 1
ATOM 2333 C CA . ALA C 3 151 ? -33.937 18.787 31.450 1.00 84.53 207 ALA I CA 1
ATOM 2334 C C . ALA C 3 151 ? -34.550 18.059 32.639 1.00 84.53 207 ALA I C 1
ATOM 2335 O O . ALA C 3 151 ? -33.890 17.259 33.307 1.00 84.73 207 ALA I O 1
ATOM 2337 N N . ILE C 3 152 ? -35.822 18.338 32.902 1.00 84.53 208 ILE I N 1
ATOM 2338 C CA . ILE C 3 152 ? -36.556 17.599 33.919 1.00 84.53 208 ILE I CA 1
ATOM 2339 C C . ILE C 3 152 ? -38.025 17.592 33.536 1.00 84.53 208 ILE I C 1
ATOM 2340 O O . ILE C 3 152 ? -38.525 18.515 32.889 1.00 89.17 208 ILE I O 1
ATOM 2345 N N . ILE C 3 153 ? -38.712 16.536 33.950 1.00 84.53 209 ILE I N 1
ATOM 2346 C CA . ILE C 3 153 ? -40.115 16.323 33.634 1.00 102.98 209 ILE I CA 1
ATOM 2347 C C . ILE C 3 153 ? -40.757 15.683 34.853 1.00 94.58 209 ILE I C 1
ATOM 2348 O O . ILE C 3 153 ? -40.128 14.876 35.547 1.00 84.53 209 ILE I O 1
ATOM 2353 N N . GLU C 3 154 ? -42.006 16.046 35.119 1.00 84.53 210 GLU I N 1
ATOM 2354 C CA . GLU C 3 154 ? -42.698 15.455 36.249 1.00 86.02 210 GLU I CA 1
ATOM 2355 C C . GLU C 3 154 ? -44.191 15.663 36.085 1.00 102.32 210 GLU I C 1
ATOM 2356 O O . GLU C 3 154 ? -44.650 16.538 35.344 1.00 107.66 210 GLU I O 1
ATOM 2362 N N . GLU C 3 155 ? -44.934 14.832 36.800 1.00 109.00 211 GLU I N 1
ATOM 2363 C CA . GLU C 3 155 ? -46.378 14.902 36.855 1.00 111.44 211 GLU I CA 1
ATOM 2364 C C . GLU C 3 155 ? -46.819 14.615 38.277 1.00 129.35 211 GLU I C 1
ATOM 2365 O O . GLU C 3 155 ? -46.321 13.693 38.927 1.00 155.51 211 GLU I O 1
ATOM 2371 N N . GLU C 3 156 ? -47.772 15.404 38.734 1.00 117.64 212 GLU I N 1
ATOM 2372 C CA . GLU C 3 156 ? -48.646 14.976 39.804 1.00 142.88 212 GLU I CA 1
ATOM 2373 C C . GLU C 3 156 ? -49.699 14.050 39.185 1.00 161.74 212 GLU I C 1
ATOM 2374 O O . GLU C 3 156 ? -49.529 13.536 38.071 1.00 150.17 212 GLU I O 1
ATOM 2380 N N . ASN C 3 157 ? -50.781 13.773 39.903 1.00 163.74 213 ASN I N 1
ATOM 2381 C CA . ASN C 3 157 ? -51.986 13.496 39.147 1.00 153.72 213 ASN I CA 1
ATOM 2382 C C . ASN C 3 157 ? -52.247 14.684 38.228 1.00 150.24 213 ASN I C 1
ATOM 2383 O O . ASN C 3 157 ? -52.769 14.522 37.123 1.00 141.17 213 ASN I O 1
ATOM 2388 N N . GLY C 3 158 ? -51.811 15.864 38.675 1.00 147.59 214 GLY I N 1
ATOM 2389 C CA . GLY C 3 158 ? -51.708 17.019 37.789 1.00 143.01 214 GLY I CA 1
ATOM 2390 C C . GLY C 3 158 ? -50.657 16.818 36.709 1.00 133.77 214 GLY I C 1
ATOM 2391 O O . GLY C 3 158 ? -49.610 16.203 36.918 1.00 129.42 214 GLY I O 1
ATOM 2392 N N . GLU C 3 159 ? -50.937 17.367 35.540 1.00 137.96 215 GLU I N 1
ATOM 2393 C CA . GLU C 3 159 ? -50.070 17.153 34.390 1.00 128.20 215 GLU I CA 1
ATOM 2394 C C . GLU C 3 159 ? -49.675 18.468 33.741 1.00 151.53 215 GLU I C 1
ATOM 2395 O O . GLU C 3 159 ? -50.356 19.472 33.933 1.00 155.65 215 GLU I O 1
ATOM 2401 N N . PHE C 3 160 ? -48.561 18.503 33.008 1.00 160.86 216 PHE I N 1
ATOM 2402 C CA . PHE C 3 160 ? -47.400 17.623 33.142 1.00 129.21 216 PHE I CA 1
ATOM 2403 C C . PHE C 3 160 ? -46.261 18.608 32.939 1.00 130.72 216 PHE I C 1
ATOM 2404 O O . PHE C 3 160 ? -46.205 19.265 31.898 1.00 143.25 216 PHE I O 1
ATOM 2412 N N . PHE C 3 161 ? -45.343 18.723 33.894 1.00 115.53 217 PHE I N 1
ATOM 2413 C CA . PHE C 3 161 ? -44.396 19.832 33.904 1.00 102.12 217 PHE I CA 1
ATOM 2414 C C . PHE C 3 161 ? -43.086 19.441 33.241 1.00 91.97 217 PHE I C 1
ATOM 2415 O O . PHE C 3 161 ? -42.512 18.389 33.540 1.00 111.01 217 PHE I O 1
ATOM 2423 N N . ILE C 3 162 ? -42.619 20.304 32.342 1.00 84.91 218 ILE I N 1
ATOM 2424 C CA . ILE C 3 162 ? -41.298 20.199 31.744 1.00 94.76 218 ILE I CA 1
ATOM 2425 C C . ILE C 3 162 ? -40.550 21.475 32.091 1.00 109.94 218 ILE I C 1
ATOM 2426 O O . ILE C 3 162 ? -40.873 22.549 31.567 1.00 84.53 218 ILE I O 1
ATOM 2431 N N . TYR C 3 163 ? -39.564 21.370 32.973 1.00 110.26 219 TYR I N 1
ATOM 2432 C CA . TYR C 3 163 ? -38.525 22.382 33.001 1.00 97.14 219 TYR I CA 1
ATOM 2433 C C . TYR C 3 163 ? -37.564 22.099 31.859 1.00 84.53 219 TYR I C 1
ATOM 2434 O O . TYR C 3 163 ? -37.434 20.961 31.399 1.00 103.80 219 TYR I O 1
ATOM 2443 N N . LEU C 3 164 ? -36.894 23.134 31.395 1.00 84.53 220 LEU I N 1
ATOM 2444 C CA . LEU C 3 164 ? -35.700 22.921 30.603 1.00 84.53 220 LEU I CA 1
ATOM 2445 C C . LEU C 3 164 ? -34.503 23.277 31.472 1.00 84.53 220 LEU I C 1
ATOM 2446 O O . LEU C 3 164 ? -34.645 23.699 32.621 1.00 93.01 220 LEU I O 1
ATOM 2451 N N . TYR C 3 165 ? -33.308 23.094 30.922 1.00 84.53 221 TYR I N 1
ATOM 2452 C CA . TYR C 3 165 ? -32.095 23.479 31.626 1.00 84.53 221 TYR I CA 1
ATOM 2453 C C . TYR C 3 165 ? -31.643 24.868 31.192 1.00 84.53 221 TYR I C 1
ATOM 2454 O O . TYR C 3 165 ? -31.541 25.783 32.015 1.00 84.53 221 TYR I O 1
ATOM 2463 N N . GLU C 3 166 ? -31.377 25.037 29.896 1.00 84.53 222 GLU I N 1
ATOM 2464 C CA . GLU C 3 166 ? -30.875 26.294 29.359 1.00 99.00 222 GLU I CA 1
ATOM 2465 C C . GLU C 3 166 ? -31.803 27.473 29.626 1.00 106.66 222 GLU I C 1
ATOM 2466 O O . GLU C 3 166 ? -31.379 28.619 29.445 1.00 109.76 222 GLU I O 1
ATOM 2472 N N . ASP C 3 167 ? -33.049 27.232 30.049 1.00 84.53 223 ASP I N 1
ATOM 2473 C CA . ASP C 3 167 ? -33.932 28.340 30.398 1.00 84.53 223 ASP I CA 1
ATOM 2474 C C . ASP C 3 167 ? -33.333 29.225 31.481 1.00 87.62 223 ASP I C 1
ATOM 2475 O O . ASP C 3 167 ? -33.700 30.400 31.581 1.00 106.90 223 ASP I O 1
ATOM 2480 N N . PHE C 3 168 ? -32.425 28.687 32.290 1.00 94.64 224 PHE I N 1
ATOM 2481 C CA . PHE C 3 168 ? -31.724 29.444 33.316 1.00 84.53 224 PHE I CA 1
ATOM 2482 C C . PHE C 3 168 ? -30.408 30.019 32.812 1.00 84.53 224 PHE I C 1
ATOM 2483 O O . PHE C 3 168 ? -29.733 30.737 33.557 1.00 91.95 224 PHE I O 1
ATOM 2491 N N . ILE C 3 169 ? -30.031 29.718 31.573 1.00 84.53 225 ILE I N 1
ATOM 2492 C CA . ILE C 3 169 ? -28.708 30.023 31.041 1.00 84.53 225 ILE I CA 1
ATOM 2493 C C . ILE C 3 169 ? -28.799 31.173 30.049 1.00 108.59 225 ILE I C 1
ATOM 2494 O O . ILE C 3 169 ? -29.783 31.302 29.311 1.00 99.94 225 ILE I O 1
ATOM 2499 N N . ASP C 3 170 ? -27.763 32.006 30.041 1.00 108.12 226 ASP I N 1
ATOM 2500 C CA . ASP C 3 170 ? -27.644 33.129 29.124 1.00 114.16 226 ASP I CA 1
ATOM 2501 C C . ASP C 3 170 ? -26.168 33.285 28.787 1.00 106.44 226 ASP I C 1
ATOM 2502 O O . ASP C 3 170 ? -25.299 32.699 29.438 1.00 100.18 226 ASP I O 1
ATOM 2507 N N . ILE C 3 171 ? -25.888 34.077 27.750 1.00 115.49 227 ILE I N 1
ATOM 2508 C CA . ILE C 3 171 ? -24.510 34.261 27.313 1.00 119.09 227 ILE I CA 1
ATOM 2509 C C . ILE C 3 171 ? -23.659 34.760 28.470 1.00 123.02 227 ILE I C 1
ATOM 2510 O O . ILE C 3 171 ? -23.988 35.756 29.126 1.00 108.60 227 ILE I O 1
ATOM 2515 N N . ASP C 3 172 ? -22.555 34.061 28.723 1.00 132.58 228 ASP I N 1
ATOM 2516 C CA . ASP C 3 172 ? -21.573 34.501 29.703 1.00 123.66 228 ASP I CA 1
ATOM 2517 C C . ASP C 3 172 ? -20.701 35.569 29.061 1.00 121.61 228 ASP I C 1
ATOM 2518 O O . ASP C 3 172 ? -20.056 35.315 28.038 1.00 124.80 228 ASP I O 1
ATOM 2523 N N . LEU C 3 173 ? -20.676 36.760 29.652 1.00 127.19 229 LEU I N 1
ATOM 2524 C CA . LEU C 3 173 ? -19.927 37.852 29.048 1.00 116.73 229 LEU I CA 1
ATOM 2525 C C . LEU C 3 173 ? -18.436 37.558 29.144 1.00 113.49 229 LEU I C 1
ATOM 2526 O O . LEU C 3 173 ? -17.892 37.397 30.242 1.00 103.66 229 LEU I O 1
ATOM 2531 N N . ASN C 3 174 ? -17.779 37.491 27.991 1.00 84.53 230 ASN I N 1
ATOM 2532 C CA . ASN C 3 174 ? -16.375 37.124 27.934 1.00 113.47 230 ASN I CA 1
ATOM 2533 C C . ASN C 3 174 ? -15.491 38.325 28.262 1.00 127.13 230 ASN I C 1
ATOM 2534 O O . ASN C 3 174 ? -15.956 39.457 28.417 1.00 116.12 230 ASN I O 1
ATOM 2539 N N . GLU C 3 175 ? -14.189 38.056 28.371 1.00 133.97 231 GLU I N 1
ATOM 2540 C CA . GLU C 3 175 ? -13.247 39.095 28.771 1.00 124.28 231 GLU I CA 1
ATOM 2541 C C . GLU C 3 175 ? -13.230 40.261 27.789 1.00 123.63 231 GLU I C 1
ATOM 2542 O O . GLU C 3 175 ? -12.922 41.392 28.181 1.00 133.48 231 GLU I O 1
ATOM 2548 N N . GLU C 3 176 ? -13.554 40.016 26.516 1.00 120.81 232 GLU I N 1
ATOM 2549 C CA . GLU C 3 176 ? -13.507 41.095 25.533 1.00 116.69 232 GLU I CA 1
ATOM 2550 C C . GLU C 3 176 ? -14.531 42.182 25.842 1.00 114.72 232 GLU I C 1
ATOM 2551 O O . GLU C 3 176 ? -14.216 43.375 25.774 1.00 121.91 232 GLU I O 1
ATOM 2557 N N . TYR C 3 177 ? -15.758 41.792 26.196 1.00 100.37 233 TYR I N 1
ATOM 2558 C CA . TYR C 3 177 ? -16.792 42.781 26.484 1.00 105.84 233 TYR I CA 1
ATOM 2559 C C . TYR C 3 177 ? -16.467 43.576 27.743 1.00 98.70 233 TYR I C 1
ATOM 2560 O O . TYR C 3 177 ? -16.586 44.806 27.763 1.00 110.90 233 TYR I O 1
ATOM 2569 N N . TRP C 3 178 ? -16.050 42.886 28.807 1.00 91.84 234 TRP I N 1
ATOM 2570 C CA . TRP C 3 178 ? -15.725 43.574 30.051 1.00 113.71 234 TRP I CA 1
ATOM 2571 C C . TRP C 3 178 ? -14.562 44.542 29.866 1.00 127.59 234 TRP I C 1
ATOM 2572 O O . TRP C 3 178 ? -14.593 45.666 30.381 1.00 113.17 234 TRP I O 1
ATOM 2583 N N . GLU C 3 179 ? -13.530 44.128 29.130 1.00 141.86 235 GLU I N 1
ATOM 2584 C CA . GLU C 3 179 ? -12.335 44.946 28.964 1.00 130.17 235 GLU I CA 1
ATOM 2585 C C . GLU C 3 179 ? -12.481 46.018 27.891 1.00 120.54 235 GLU I C 1
ATOM 2586 O O . GLU C 3 179 ? -11.631 46.913 27.819 1.00 131.19 235 GLU I O 1
ATOM 2592 N N . LEU C 3 180 ? -13.528 45.959 27.064 1.00 104.45 236 LEU I N 1
ATOM 2593 C CA . LEU C 3 180 ? -13.673 46.936 25.992 1.00 114.49 236 LEU I CA 1
ATOM 2594 C C . LEU C 3 180 ? -13.764 48.364 26.513 1.00 108.81 236 LEU I C 1
ATOM 2595 O 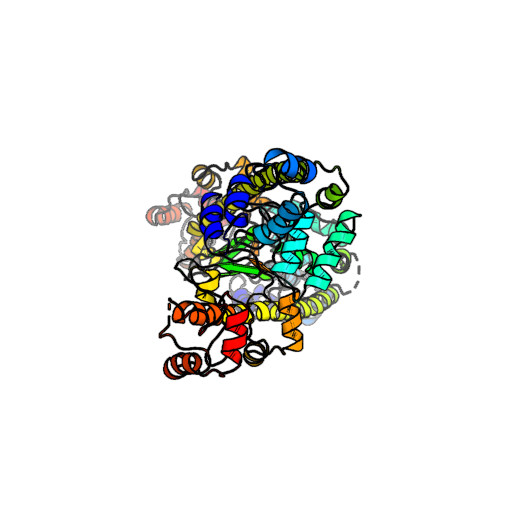O . LEU C 3 180 ? -13.539 49.306 25.745 1.00 115.41 236 LEU I O 1
ATOM 2600 N N . TYR C 3 181 ? -14.089 48.549 27.793 1.00 86.14 237 TYR I N 1
ATOM 2601 C CA . TYR C 3 181 ? -14.178 49.892 28.350 1.00 116.74 237 TYR I CA 1
ATOM 2602 C C . TYR C 3 181 ? -12.817 50.562 28.478 1.00 111.78 237 TYR I C 1
ATOM 2603 O O . TYR C 3 181 ? -12.760 51.766 28.747 1.00 109.50 237 TYR I O 1
ATOM 2612 N N . LYS C 3 182 ? -11.731 49.821 28.286 1.00 102.06 238 LYS I N 1
ATOM 2613 C CA . LYS C 3 182 ? -10.398 50.404 28.321 1.00 108.41 238 LYS I CA 1
ATOM 2614 C C . LYS C 3 182 ? -10.216 51.344 27.134 1.00 103.12 238 LYS I C 1
ATOM 2615 O O . LYS C 3 182 ? -10.935 51.246 26.139 1.00 106.78 238 LYS I O 1
ATOM 2621 N N . ASN C 3 186 ? -15.218 55.993 20.188 1.00 131.79 242 ASN I N 1
ATOM 2622 C CA . ASN C 3 186 ? -16.207 55.291 19.379 1.00 106.26 242 ASN I CA 1
ATOM 2623 C C . ASN C 3 186 ? -16.842 54.150 20.165 1.00 110.00 242 ASN I C 1
ATOM 2624 O O . ASN C 3 186 ? -17.146 53.095 19.609 1.00 114.57 242 ASN I O 1
ATOM 2626 N N . LEU C 3 187 ? -17.043 54.373 21.466 1.00 116.56 243 LEU I N 1
ATOM 2627 C CA . LEU C 3 187 ? -17.614 53.332 22.314 1.00 109.56 243 LEU I CA 1
ATOM 2628 C C . LEU C 3 187 ? -19.080 53.086 21.982 1.00 115.08 243 LEU I C 1
ATOM 2629 O O . LEU C 3 187 ? -19.540 51.938 21.995 1.00 110.04 243 LEU I O 1
ATOM 2634 N N . GLN C 3 188 ? -19.833 54.151 21.689 1.00 125.49 244 GLN I N 1
ATOM 2635 C CA . GLN C 3 188 ? -21.240 53.991 21.334 1.00 108.55 244 GLN I CA 1
ATOM 2636 C C . GLN C 3 188 ? -21.426 52.938 20.248 1.00 101.47 244 GLN I C 1
ATOM 2637 O O . GLN C 3 188 ? -22.377 52.150 20.292 1.00 109.68 244 GLN I O 1
ATOM 2643 N N . LYS C 3 189 ? -20.527 52.910 19.260 1.00 85.93 245 LYS I N 1
ATOM 2644 C CA . LYS C 3 189 ? -20.598 51.879 18.230 1.00 108.96 245 LYS I CA 1
ATOM 2645 C C . LYS C 3 189 ? -20.123 50.528 18.747 1.00 109.32 245 LYS I C 1
ATOM 2646 O O . LYS C 3 189 ? -20.602 49.487 18.282 1.00 109.23 245 LYS I O 1
ATOM 2652 N N . GLU C 3 190 ? -19.191 50.521 19.702 1.00 113.76 246 GLU I N 1
ATOM 2653 C CA . GLU C 3 190 ? -18.594 49.265 20.143 1.00 115.69 246 GLU I CA 1
ATOM 2654 C C . GLU C 3 190 ? -19.624 48.380 20.835 1.00 126.14 246 GLU I C 1
ATOM 2655 O O . GLU C 3 190 ? -19.727 47.184 20.539 1.00 120.26 246 GLU I O 1
ATOM 2661 N N . LEU C 3 191 ? -20.402 48.949 21.760 1.00 127.13 247 LEU I N 1
ATOM 2662 C CA . LEU C 3 191 ? -21.421 48.153 22.436 1.00 100.56 247 LEU I CA 1
ATOM 2663 C C . LEU C 3 191 ? -22.497 47.694 21.460 1.00 100.79 247 LEU I C 1
ATOM 2664 O O . LEU C 3 191 ? -23.062 46.607 21.626 1.00 111.15 247 LEU I O 1
ATOM 2669 N N . LYS C 3 192 ? -22.794 48.510 20.447 1.00 113.54 248 LYS I N 1
ATOM 2670 C CA . LYS C 3 192 ? -23.731 48.109 19.404 1.00 113.59 248 LYS I CA 1
ATOM 2671 C C . LYS C 3 192 ? -23.336 46.775 18.780 1.00 108.33 248 LYS I C 1
ATOM 2672 O O . LYS C 3 192 ? -24.150 45.849 18.693 1.00 120.92 248 LYS I O 1
ATOM 2678 N N . GLU C 3 193 ? -22.082 46.662 18.338 1.00 121.33 249 GLU I N 1
ATOM 2679 C CA . GLU C 3 193 ? -21.632 45.437 17.682 1.00 131.88 249 GLU I CA 1
ATOM 2680 C C . GLU C 3 193 ? -21.675 44.244 18.629 1.00 123.14 249 GLU I C 1
ATOM 2681 O O . GLU C 3 193 ? -22.066 43.140 18.230 1.00 89.76 249 GLU I O 1
ATOM 2687 N N . ALA C 3 194 ? -21.279 44.440 19.890 1.00 116.14 250 ALA I N 1
ATOM 2688 C CA . ALA C 3 194 ? -21.312 43.333 20.841 1.00 105.90 250 ALA I CA 1
ATOM 2689 C C . ALA C 3 194 ? -22.734 42.819 21.021 1.00 94.48 250 ALA I C 1
ATOM 2690 O O . ALA C 3 194 ? -22.966 41.604 21.043 1.00 109.18 250 ALA I O 1
ATOM 2692 N N . PHE C 3 195 ? -23.702 43.728 21.144 1.00 116.06 251 PHE I N 1
ATOM 2693 C CA . PHE C 3 195 ? -25.091 43.300 21.256 1.00 84.53 251 PHE I CA 1
ATOM 2694 C C . PHE C 3 195 ? -25.575 42.674 19.957 1.00 84.53 251 PHE I C 1
ATOM 2695 O O . PHE C 3 195 ? -26.463 41.816 19.976 1.00 112.09 251 PHE I O 1
ATOM 2703 N N . GLU C 3 196 ? -25.019 43.096 18.819 1.00 92.50 252 GLU I N 1
ATOM 2704 C CA . GLU C 3 196 ? -25.419 42.497 17.550 1.00 113.09 252 GLU I CA 1
ATOM 2705 C C . GLU C 3 196 ? -25.082 41.012 17.518 1.00 134.23 252 GLU I C 1
ATOM 2706 O O . GLU C 3 196 ? -25.912 40.185 17.126 1.00 129.63 252 GLU I O 1
ATOM 2712 N N . ARG C 3 197 ? -23.859 40.654 17.912 1.00 118.98 253 ARG I N 1
ATOM 2713 C CA . ARG C 3 197 ? -23.480 39.245 17.914 1.00 106.45 253 ARG I CA 1
ATOM 2714 C C . ARG C 3 197 ? -24.215 38.477 19.007 1.00 87.34 253 ARG I C 1
ATOM 2715 O O . ARG C 3 197 ? -24.650 37.341 18.788 1.00 108.86 253 ARG I O 1
ATOM 2723 N N . TYR C 3 198 ? -24.373 39.084 20.187 1.00 84.53 254 TYR I N 1
ATOM 2724 C CA . TYR C 3 198 ? -24.999 38.388 21.308 1.00 87.55 254 TYR I CA 1
ATOM 2725 C C . TYR C 3 198 ? -26.464 38.071 21.028 1.00 102.26 254 TYR I C 1
ATOM 2726 O O . TYR C 3 198 ? -26.893 36.918 21.142 1.00 122.63 254 TYR I O 1
ATOM 2735 N N . GLU C 3 199 ? -27.251 39.085 20.657 1.00 101.39 255 GLU I N 1
ATOM 2736 C CA . GLU C 3 199 ? -28.671 38.863 20.407 1.00 108.09 255 GLU I CA 1
ATOM 2737 C C 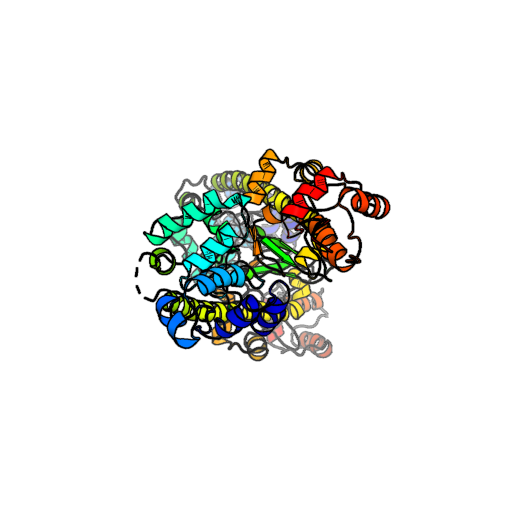. GLU C 3 199 ? -28.905 37.866 19.280 1.00 105.26 255 GLU I C 1
ATOM 2738 O O . GLU C 3 199 ? -29.978 37.255 19.219 1.00 98.64 255 GLU I O 1
ATOM 2744 N N . SER C 3 200 ? -27.930 37.689 18.386 1.00 106.37 256 SER I N 1
ATOM 2745 C CA . SER C 3 200 ? -28.058 36.674 17.347 1.00 117.68 256 SER I CA 1
ATOM 2746 C C . SER C 3 200 ? -27.890 35.274 17.926 1.00 117.74 256 SER I C 1
ATOM 2747 O O . SER C 3 200 ? -28.690 34.374 17.644 1.00 107.60 256 SER I O 1
ATOM 2750 N N . ILE C 3 201 ? -26.852 35.070 18.742 1.00 106.37 257 ILE I N 1
ATOM 2751 C CA . ILE C 3 201 ? -26.630 33.753 19.334 1.00 98.04 257 ILE I CA 1
ATOM 2752 C C . ILE C 3 201 ? -27.650 33.472 20.429 1.00 97.13 257 ILE I C 1
ATOM 2753 O O . ILE C 3 201 ? -28.008 32.313 20.670 1.00 102.95 257 ILE I O 1
ATOM 2758 N N . ARG C 3 202 ? -28.136 34.512 21.109 1.00 109.06 258 ARG I N 1
ATOM 2759 C CA . ARG C 3 202 ? -29.180 34.312 22.108 1.00 119.00 258 ARG I CA 1
ATOM 2760 C C . ARG C 3 202 ? -30.466 33.808 21.466 1.00 109.70 258 ARG I C 1
ATOM 2761 O O . ARG C 3 202 ? -31.236 33.077 22.100 1.00 103.08 258 ARG I O 1
ATOM 2769 N N . LYS C 3 203 ? -30.718 34.192 20.212 1.00 118.90 259 LYS I N 1
ATOM 2770 C CA . LYS C 3 203 ? -31.910 33.740 19.503 1.00 117.66 259 LYS I CA 1
ATOM 2771 C C . LYS C 3 203 ? -31.781 32.291 19.042 1.00 119.77 259 LYS I C 1
ATOM 2772 O O . LYS C 3 203 ? -32.746 31.524 19.131 1.00 117.64 259 LYS I O 1
ATOM 2778 N N . VAL C 3 204 ? -30.605 31.900 18.544 1.00 108.18 260 VAL I N 1
ATOM 2779 C CA . VAL C 3 204 ? -30.420 30.525 18.088 1.00 98.37 260 VAL I CA 1
ATOM 2780 C C . VAL C 3 204 ? -30.432 29.561 19.268 1.00 100.09 260 VAL I C 1
ATOM 2781 O O . VAL C 3 204 ? -30.964 28.449 19.171 1.00 108.27 260 VAL I O 1
ATOM 2785 N N . LEU C 3 205 ? -29.850 29.965 20.398 1.00 86.70 261 LEU I N 1
ATOM 2786 C CA . LEU C 3 205 ? -29.894 29.117 21.584 1.00 93.86 261 LEU I CA 1
ATOM 2787 C C . LEU C 3 205 ? -31.321 28.942 22.083 1.00 84.53 261 LEU I C 1
ATOM 2788 O O . LEU C 3 205 ? -31.641 27.926 22.710 1.00 93.55 261 LEU I O 1
ATOM 2793 N N . ASP C 3 206 ? -32.189 29.919 21.817 1.00 104.33 262 ASP I N 1
ATOM 2794 C CA . ASP C 3 206 ? -33.595 29.780 22.179 1.00 105.59 262 ASP I CA 1
ATOM 2795 C C . ASP C 3 206 ? -34.275 28.723 21.318 1.00 116.39 262 ASP I C 1
ATOM 2796 O O . ASP C 3 206 ? -35.072 27.922 21.820 1.00 130.45 262 ASP I O 1
ATOM 2801 N N . ILE C 3 207 ? -33.976 28.708 20.016 1.00 125.75 263 ILE I N 1
ATOM 2802 C CA . ILE C 3 207 ? -34.552 27.696 19.137 1.00 114.87 263 ILE I CA 1
ATOM 2803 C C . ILE C 3 207 ? -33.998 26.319 19.471 1.00 105.68 263 ILE I C 1
ATOM 2804 O O . ILE C 3 207 ? -34.710 25.313 19.369 1.00 114.48 263 ILE I O 1
ATOM 2809 N N . ARG C 3 208 ? -32.727 26.245 19.873 1.00 91.23 264 ARG I N 1
ATOM 2810 C CA . ARG C 3 208 ? -32.141 24.959 20.235 1.00 84.53 264 ARG I CA 1
ATOM 2811 C C . ARG C 3 208 ? -32.828 24.366 21.459 1.00 84.53 264 ARG I C 1
ATOM 2812 O O . ARG C 3 208 ? -33.105 23.161 21.503 1.00 84.53 264 ARG I O 1
ATOM 2820 N N . ARG C 3 209 ? -33.113 25.197 22.464 1.00 97.87 265 ARG I N 1
ATOM 2821 C CA . ARG C 3 209 ? -33.834 24.719 23.638 1.00 89.61 265 ARG I CA 1
ATOM 2822 C C . ARG C 3 209 ? -35.331 24.604 23.379 1.00 104.84 265 ARG I C 1
ATOM 2823 O O . ARG C 3 209 ? -35.991 23.746 23.974 1.00 103.81 265 ARG I O 1
ATOM 2831 N N . ARG C 3 210 ? -35.885 25.448 22.504 1.00 104.72 266 ARG I N 1
ATOM 2832 C CA . ARG C 3 210 ? -37.289 25.298 22.138 1.00 122.36 266 ARG I CA 1
ATOM 2833 C C . ARG C 3 210 ? -37.538 23.960 21.455 1.00 109.75 266 ARG I C 1
ATOM 2834 O O . ARG C 3 210 ? -38.632 23.396 21.572 1.00 116.21 266 ARG I O 1
ATOM 2842 N N . ASN C 3 211 ? -36.539 23.438 20.736 1.00 93.57 267 ASN I N 1
ATOM 2843 C CA . ASN C 3 211 ? -36.681 22.120 20.127 1.00 84.53 267 ASN I CA 1
ATOM 2844 C C . ASN C 3 211 ? -36.810 21.046 21.200 1.00 84.53 267 ASN I C 1
ATOM 2845 O O . ASN C 3 211 ? -37.554 20.073 21.032 1.00 105.30 267 ASN I O 1
ATOM 2850 N N . LEU C 3 212 ? -36.086 21.204 22.310 1.00 84.53 268 LEU I N 1
ATOM 2851 C CA . LEU C 3 212 ? -36.220 20.271 23.424 1.00 84.53 268 LEU I CA 1
ATOM 2852 C C . LEU C 3 212 ? -37.657 20.243 23.929 1.00 84.53 268 LEU I C 1
ATOM 2853 O O . LEU C 3 212 ? -38.225 19.171 24.168 1.00 86.30 268 LEU I O 1
ATOM 2858 N N . ARG C 3 213 ? -38.261 21.422 24.098 1.00 92.92 269 ARG I N 1
ATOM 2859 C CA . ARG C 3 213 ? -39.644 21.492 24.559 1.00 93.47 269 ARG I CA 1
ATOM 2860 C C . ARG C 3 213 ? -40.586 20.806 23.577 1.00 92.20 269 ARG I C 1
ATOM 2861 O O . ARG C 3 213 ? -41.532 20.123 23.987 1.00 86.61 269 ARG I O 1
ATOM 2869 N N . LYS C 3 214 ? -40.344 20.976 22.275 1.00 84.53 270 LYS I N 1
ATOM 2870 C CA . LYS C 3 214 ? -41.194 20.339 21.274 1.00 98.71 270 LYS I CA 1
ATOM 2871 C C . LYS C 3 214 ? -41.132 18.820 21.377 1.00 99.88 270 LYS I C 1
ATOM 2872 O O . LYS C 3 214 ? -42.147 18.135 21.205 1.00 114.20 270 LYS I O 1
ATOM 2878 N N . VAL C 3 215 ? -39.948 18.273 21.654 1.00 89.76 271 VAL I N 1
ATOM 2879 C CA . VAL C 3 215 ? -39.791 16.822 21.733 1.00 84.53 271 VAL I CA 1
ATOM 2880 C C . VAL C 3 215 ? -40.591 16.254 22.900 1.00 84.53 271 VAL I C 1
ATOM 2881 O O . VAL C 3 215 ? -41.440 15.374 22.724 1.00 99.84 271 VAL I O 1
ATOM 2885 N N . LEU C 3 216 ? -40.336 16.757 24.110 1.00 84.53 272 LEU I N 1
ATOM 2886 C CA . LEU C 3 216 ? -40.953 16.173 25.298 1.00 84.53 272 LEU I CA 1
ATOM 2887 C C . LEU C 3 216 ? -42.469 16.322 25.269 1.00 84.53 272 LEU I C 1
ATOM 2888 O O . LEU C 3 216 ? -43.201 15.370 25.563 1.00 86.76 272 LEU I O 1
ATOM 2893 N N . GLU C 3 217 ? -42.962 17.513 24.921 1.00 84.53 273 GLU I N 1
ATOM 2894 C CA . GLU C 3 217 ? -44.405 17.701 24.820 1.00 106.43 273 GLU I CA 1
ATOM 2895 C C . GLU C 3 217 ? -45.036 16.669 23.895 1.00 104.50 273 GLU I C 1
ATOM 2896 O O . GLU C 3 217 ? -46.183 16.262 24.106 1.00 109.30 273 GLU I O 1
ATOM 2902 N N . LYS C 3 218 ? -44.306 16.239 22.864 1.00 102.07 274 LYS I N 1
ATOM 2903 C CA . LYS C 3 218 ? -44.811 15.205 21.968 1.00 108.51 274 LYS I CA 1
ATOM 2904 C C . LYS C 3 218 ? -44.717 13.820 22.599 1.00 112.61 274 LYS I C 1
ATOM 2905 O O . LYS C 3 218 ? -45.681 13.047 22.564 1.00 122.13 274 LYS I O 1
ATOM 2911 N N . ILE C 3 219 ? -43.562 13.488 23.183 1.00 102.29 275 ILE I N 1
ATOM 2912 C CA . ILE C 3 219 ? -43.371 12.151 23.733 1.00 84.53 275 ILE I CA 1
ATOM 2913 C C . ILE C 3 219 ? -44.213 11.913 24.978 1.00 97.25 275 ILE I C 1
ATOM 2914 O O . ILE C 3 219 ? -44.530 10.760 25.292 1.00 107.76 275 ILE I O 1
ATOM 2919 N N . VAL C 3 220 ? -44.590 12.971 25.699 1.00 103.69 276 VAL I N 1
ATOM 2920 C CA . VAL C 3 220 ? -45.391 12.784 26.906 1.00 97.40 276 VAL I CA 1
ATOM 2921 C C . VAL C 3 220 ? -46.744 12.178 26.559 1.00 115.41 276 VAL I C 1
ATOM 2922 O O . VAL C 3 220 ? -47.268 11.338 27.298 1.00 129.15 276 VAL I O 1
ATOM 2926 N N . GLU C 3 221 ? -47.318 12.570 25.419 1.00 116.42 277 GLU I N 1
ATOM 2927 C CA . GLU C 3 221 ? -48.640 12.068 25.052 1.00 130.34 277 GLU I CA 1
ATOM 2928 C C . GLU C 3 221 ? -48.650 10.545 24.998 1.00 138.83 277 GLU I C 1
ATOM 2929 O O . GLU C 3 221 ? -49.585 9.902 25.490 1.00 161.16 277 GLU I O 1
ATOM 2935 N N . ARG C 3 222 ? -47.618 9.949 24.399 1.00 115.82 278 ARG I N 1
ATOM 2936 C CA . ARG C 3 222 ? -47.560 8.499 24.257 1.00 119.08 278 ARG I CA 1
ATOM 2937 C C . ARG C 3 222 ? -47.168 7.825 25.565 1.00 111.44 278 ARG I C 1
ATOM 2938 O O . ARG C 3 222 ? -47.795 6.845 25.981 1.00 121.96 278 ARG I O 1
ATOM 2946 N N . GLN C 3 223 ? -46.131 8.340 26.219 1.00 84.53 279 GLN I N 1
ATOM 2947 C CA . GLN C 3 223 ? -45.449 7.664 27.313 1.00 87.57 279 GLN I CA 1
ATOM 2948 C C . GLN C 3 223 ? -46.022 7.989 28.691 1.00 100.92 279 GLN I C 1
ATOM 2949 O O . GLN C 3 223 ? -45.412 7.611 29.695 1.00 103.82 279 GLN I O 1
ATOM 2955 N N . LYS C 3 224 ? -47.159 8.687 28.764 1.00 87.64 280 LYS I N 1
ATOM 2956 C CA . LYS C 3 224 ? -47.679 9.146 30.053 1.00 107.63 280 LYS I CA 1
ATOM 2957 C C . LYS C 3 224 ? -47.624 8.045 31.108 1.00 121.00 280 LYS I C 1
ATOM 2958 O O . LYS C 3 224 ? -47.185 8.272 32.242 1.00 113.97 280 LYS I O 1
ATOM 2964 N N . ASP C 3 225 ? -48.068 6.841 30.747 1.00 134.16 281 ASP I N 1
ATOM 2965 C CA . ASP C 3 225 ? -48.095 5.738 31.703 1.00 118.81 281 ASP I CA 1
ATOM 2966 C C . ASP C 3 225 ? -46.696 5.380 32.191 1.00 107.25 281 ASP I C 1
ATOM 2967 O O . ASP C 3 225 ? -46.497 5.104 33.380 1.00 107.39 281 ASP I O 1
ATOM 2972 N N . PHE C 3 226 ? -45.713 5.380 31.288 1.00 105.39 282 PHE I N 1
ATOM 2973 C CA . PHE C 3 226 ? -44.366 4.951 31.655 1.00 91.39 282 PHE I CA 1
ATOM 2974 C C . PHE C 3 226 ? -43.777 5.839 32.746 1.00 84.53 282 PHE I C 1
ATOM 2975 O O . PHE C 3 226 ? -43.273 5.345 33.761 1.00 103.27 282 PHE I O 1
ATOM 2983 N N . LEU C 3 227 ? -43.832 7.159 32.555 1.00 93.27 283 LEU I N 1
ATOM 2984 C CA . LEU C 3 227 ? -43.234 8.071 33.526 1.00 84.53 283 LEU I CA 1
ATOM 2985 C C . LEU C 3 227 ? -43.984 8.040 34.850 1.00 107.02 283 LEU I C 1
ATOM 2986 O O . LEU C 3 227 ? -43.367 8.040 35.922 1.00 117.67 283 LEU I O 1
ATOM 2991 N N . THR C 3 228 ? -45.315 8.006 34.792 1.00 111.17 284 THR I N 1
ATOM 2992 C CA . THR C 3 228 ? -46.119 8.114 36.003 1.00 105.61 284 THR I CA 1
ATOM 2993 C C . THR C 3 228 ? -46.026 6.861 36.859 1.00 99.42 284 THR I C 1
ATOM 2994 O O . THR C 3 228 ? -45.981 6.948 38.091 1.00 90.98 284 THR I O 1
ATOM 2998 N N . GLY C 3 229 ? -45.991 5.687 36.233 1.00 112.32 285 GLY I N 1
ATOM 2999 C CA . GLY C 3 229 ? -46.561 4.533 36.898 1.00 113.43 285 GLY I CA 1
ATOM 3000 C C . GLY C 3 229 ? -46.731 3.306 36.028 1.00 119.48 285 GLY I C 1
ATOM 3001 O O . GLY C 3 229 ? -45.918 3.028 35.144 1.00 120.35 285 GLY I O 1
ATOM 3002 N N . LYS C 3 230 ? -47.806 2.565 36.306 1.00 123.79 286 LYS I N 1
ATOM 3003 C CA . LYS C 3 230 ? -47.990 1.187 35.852 1.00 123.33 286 LYS I CA 1
ATOM 3004 C C . LYS C 3 230 ? -47.671 0.968 34.377 1.00 126.70 286 LYS I C 1
ATOM 3005 O O . LYS C 3 230 ? -47.315 -0.151 33.987 1.00 140.85 286 LYS I O 1
ATOM 3011 N N . GLY C 3 231 ? -47.798 1.994 33.544 1.00 120.64 287 GLY I N 1
ATOM 3012 C CA . GLY C 3 231 ? -47.640 1.796 32.116 1.00 129.31 287 GLY I CA 1
ATOM 3013 C C . GLY C 3 231 ? -46.273 1.251 31.744 1.00 112.09 287 GLY I C 1
ATOM 3014 O O . GLY C 3 231 ? -45.311 1.290 32.515 1.00 102.71 287 GLY I O 1
ATOM 3015 N N . SER C 3 232 ? -46.201 0.726 30.524 1.00 93.89 288 SER I N 1
ATOM 3016 C CA . SER C 3 232 ? -44.961 0.271 29.919 1.00 84.53 288 SER I CA 1
ATOM 3017 C C . SER C 3 232 ? -44.742 1.015 28.610 1.00 88.65 288 SER I C 1
ATOM 3018 O O . SER C 3 232 ? -45.695 1.475 27.973 1.00 108.28 288 SER I O 1
ATOM 3021 N N . LEU C 3 233 ? -43.476 1.127 28.212 1.00 102.32 289 LEU I N 1
ATOM 3022 C CA . LEU C 3 233 ? -43.103 2.013 27.117 1.00 100.21 289 LEU I CA 1
ATOM 3023 C C . LEU C 3 233 ? -43.926 1.727 25.868 1.00 103.41 289 LEU I C 1
ATOM 3024 O O . LEU C 3 233 ? -44.034 0.581 25.424 1.00 120.78 289 LEU I O 1
ATOM 3029 N N . LYS C 3 234 ? -44.501 2.788 25.301 1.00 97.80 290 LYS I N 1
ATOM 3030 C CA . LYS C 3 234 ? -45.210 2.878 24.036 1.00 95.84 290 LYS I CA 1
ATOM 3031 C C . LYS C 3 234 ? -44.234 3.175 22.901 1.00 115.82 290 LYS I C 1
ATOM 3032 O O . LYS C 3 234 ? -43.213 3.838 23.109 1.00 137.76 290 LYS I O 1
ATOM 3038 N N . PRO C 3 235 ? -44.520 2.700 21.691 1.00 90.79 291 PRO I N 1
ATOM 3039 C CA . PRO C 3 235 ? -43.541 2.825 20.606 1.00 111.33 291 PRO I CA 1
ATOM 3040 C C . PRO C 3 235 ? -43.411 4.271 20.158 1.00 99.87 291 PRO I C 1
ATOM 3041 O O . PRO C 3 235 ? -44.393 5.013 20.103 1.00 112.40 291 PRO I O 1
ATOM 3045 N N . LEU C 3 236 ? -42.180 4.666 19.837 1.00 88.41 292 LEU I N 1
ATOM 3046 C CA . LEU C 3 236 ? -41.922 5.952 19.207 1.00 106.94 292 LEU I CA 1
ATOM 3047 C C . LEU C 3 236 ? -40.790 5.835 18.199 1.00 88.02 292 LEU I C 1
ATOM 3048 O O . LEU C 3 236 ? -39.767 5.199 18.466 1.00 99.41 292 LEU I O 1
ATOM 3053 N N . THR C 3 237 ? -40.984 6.460 17.042 1.00 84.53 293 THR I N 1
ATOM 3054 C CA . THR C 3 237 ? -40.015 6.455 15.958 1.00 103.78 293 THR I CA 1
ATOM 3055 C C . THR C 3 237 ? -39.485 7.864 15.735 1.00 105.48 293 THR I C 1
ATOM 3056 O O . THR C 3 237 ? -40.246 8.837 15.774 1.00 109.45 293 THR I O 1
ATOM 3060 N N . LEU C 3 238 ? -38.174 7.974 15.504 1.00 99.88 294 LEU I N 1
ATOM 3061 C CA . LEU C 3 238 ? -37.612 9.266 15.127 1.00 92.05 294 LEU I CA 1
ATOM 3062 C C . LEU C 3 238 ? -38.258 9.777 13.846 1.00 117.39 294 LEU I C 1
ATOM 3063 O O . LEU C 3 238 ? -38.504 10.981 13.700 1.00 129.43 294 LEU I O 1
ATOM 3068 N N . ARG C 3 239 ? -38.540 8.874 12.904 1.00 116.56 295 ARG I N 1
ATOM 3069 C CA . ARG C 3 239 ? -39.221 9.278 11.680 1.00 104.10 295 ARG I CA 1
ATOM 3070 C C . ARG C 3 239 ? -40.605 9.823 12.001 1.00 90.69 295 ARG I C 1
ATOM 3071 O O . ARG C 3 239 ? -41.076 10.773 11.365 1.00 84.53 295 ARG I O 1
ATOM 3079 N N . GLU C 3 240 ? -41.272 9.230 12.994 1.00 102.87 296 GLU I N 1
ATOM 3080 C CA . GLU C 3 240 ? -42.572 9.727 13.429 1.00 109.78 296 GLU I CA 1
ATOM 3081 C C . GLU C 3 240 ? -42.448 11.120 14.033 1.00 106.68 296 GLU I C 1
ATOM 3082 O O . GLU C 3 240 ? -43.220 12.027 13.702 1.00 105.34 296 GLU I O 1
ATOM 3088 N N . VAL C 3 241 ? -41.478 11.306 14.930 1.00 100.99 297 VAL I N 1
ATOM 3089 C CA . VAL C 3 241 ? -41.341 12.571 15.644 1.00 110.87 297 VAL I CA 1
ATOM 3090 C C . VAL C 3 241 ? -40.735 13.641 14.745 1.00 118.63 297 VAL I C 1
ATOM 3091 O O . VAL C 3 241 ? -41.225 14.775 14.689 1.00 111.90 297 VAL I O 1
ATOM 3095 N N . SER C 3 242 ? -39.667 13.298 14.020 1.00 116.78 298 SER I N 1
ATOM 3096 C CA . SER C 3 242 ? -38.954 14.304 13.242 1.00 99.97 298 SER I CA 1
ATOM 3097 C C . SER C 3 242 ? -39.775 14.822 12.070 1.00 107.06 298 SER I C 1
ATOM 3098 O O . SER C 3 242 ? -39.454 15.885 11.529 1.00 114.00 298 SER I O 1
ATOM 3101 N N . SER C 3 243 ? -40.823 14.106 11.669 1.00 115.58 299 SER I N 1
ATOM 3102 C CA . SER C 3 243 ? -41.763 14.619 10.683 1.00 115.54 299 SER I CA 1
ATOM 3103 C C . SER C 3 243 ? -42.922 15.353 11.335 1.00 117.57 299 SER I C 1
ATOM 3104 O O . SER C 3 243 ? -43.739 15.952 10.628 1.00 127.03 299 SER I O 1
ATOM 3107 N N . GLU C 3 244 ? -43.006 15.308 12.666 1.00 112.27 300 GLU I N 1
ATOM 3108 C CA . GLU C 3 244 ? -44.009 16.066 13.400 1.00 132.89 300 GLU I CA 1
ATOM 3109 C C . GLU C 3 244 ? -43.619 17.530 13.540 1.00 131.96 300 GLU I C 1
ATOM 3110 O O . GLU C 3 244 ? -44.496 18.401 13.576 1.00 121.13 300 GLU I O 1
ATOM 3116 N N . ILE C 3 245 ? -42.320 17.818 13.618 1.00 124.94 301 ILE I N 1
ATOM 3117 C CA . ILE C 3 245 ? -41.807 19.164 13.805 1.00 117.17 301 ILE I CA 1
ATOM 3118 C C . ILE C 3 245 ? -40.678 19.408 12.805 1.00 123.08 301 ILE I C 1
ATOM 3119 O O . ILE C 3 245 ? -40.376 18.568 11.958 1.00 125.40 301 ILE I O 1
ATOM 3124 N N . GLY C 3 246 ? -40.053 20.583 12.918 1.00 134.29 302 GLY I N 1
ATOM 3125 C CA . GLY C 3 246 ? -39.104 21.025 11.907 1.00 133.10 302 GLY I CA 1
ATOM 3126 C C . GLY C 3 246 ? -37.805 20.243 11.835 1.00 124.70 302 GLY I C 1
ATOM 3127 O O . GLY C 3 246 ? -37.179 20.184 10.772 1.00 142.47 302 GLY I O 1
ATOM 3128 N N . ILE C 3 247 ? -37.372 19.640 12.944 1.00 117.08 303 ILE I N 1
ATOM 3129 C CA . ILE C 3 247 ? -36.064 18.992 12.953 1.00 121.14 303 ILE I CA 1
ATOM 3130 C C . ILE C 3 247 ? -36.091 17.722 12.112 1.00 113.25 303 ILE I C 1
ATOM 3131 O O . ILE C 3 247 ? -37.110 17.025 12.016 1.00 119.62 303 ILE I O 1
ATOM 3136 N N . HIS C 3 248 ? -34.954 17.422 11.494 1.00 111.37 304 HIS I N 1
ATOM 3137 C CA . HIS C 3 248 ? -34.762 16.184 10.757 1.00 115.95 304 HIS I CA 1
ATOM 3138 C C . HIS C 3 248 ? -34.300 15.079 11.700 1.00 113.74 304 HIS I C 1
ATOM 3139 O O . HIS C 3 248 ? -33.722 15.332 12.759 1.00 111.29 304 HIS I O 1
ATOM 3146 N N . GLU C 3 249 ? -34.566 13.835 11.297 1.00 108.67 305 GLU I N 1
ATOM 3147 C CA . GLU C 3 249 ? -34.158 12.699 12.116 1.00 114.02 305 GLU I CA 1
ATOM 3148 C C . GLU C 3 249 ? -32.652 12.691 12.345 1.00 101.01 305 GLU I C 1
ATOM 3149 O O . GLU C 3 249 ? -32.189 12.287 13.418 1.00 95.02 305 GLU I O 1
ATOM 3155 N N . SER C 3 250 ? -31.874 13.137 11.355 1.00 118.11 306 SER I N 1
ATOM 3156 C CA . SER C 3 250 ? -30.422 13.166 11.502 1.00 114.97 306 SER I CA 1
ATOM 3157 C C . SER C 3 250 ? -29.998 14.080 12.646 1.00 118.52 306 SER I C 1
ATOM 3158 O O . SER C 3 250 ? -29.105 13.735 13.427 1.00 105.90 306 SER I O 1
ATOM 3161 N N . THR C 3 251 ? -30.624 15.254 12.759 1.00 116.06 307 THR I N 1
ATOM 3162 C CA . THR C 3 251 ? -30.318 16.151 13.868 1.00 121.25 307 THR I CA 1
ATOM 3163 C C . THR C 3 251 ? -31.031 15.743 15.152 1.00 103.95 307 THR I C 1
ATOM 3164 O O . THR C 3 251 ? -30.513 15.991 16.246 1.00 84.53 307 THR I O 1
ATOM 3168 N N . LEU C 3 252 ? -32.205 15.119 15.045 1.00 99.18 308 LEU I N 1
ATOM 3169 C CA . LEU C 3 252 ? -32.910 14.667 16.240 1.00 84.53 308 LEU I CA 1
ATOM 3170 C C . LEU C 3 252 ? -32.143 13.560 16.952 1.00 87.78 308 LEU I C 1
ATOM 3171 O O . LEU C 3 252 ? -32.151 13.484 18.186 1.00 88.90 308 LEU I O 1
ATOM 3176 N N . SER C 3 253 ? -31.482 12.687 16.188 1.00 100.47 309 SER I N 1
ATOM 3177 C CA . SER C 3 253 ? -30.797 11.545 16.787 1.00 91.68 309 SER I CA 1
ATOM 3178 C C . SER C 3 253 ? -29.692 11.990 17.735 1.00 84.53 309 SER I C 1
ATOM 3179 O O . SER C 3 253 ? -29.454 11.347 18.765 1.00 84.53 309 SER I O 1
ATOM 3182 N N . ARG C 3 254 ? -29.010 13.087 17.414 1.00 84.53 310 ARG I N 1
ATOM 3183 C CA . ARG C 3 254 ? -27.955 13.576 18.291 1.00 97.84 310 ARG I CA 1
ATOM 3184 C C . ARG C 3 254 ? -28.502 14.316 19.503 1.00 93.69 310 ARG I C 1
ATOM 3185 O O . ARG C 3 254 ? -27.792 14.445 20.507 1.00 99.23 310 ARG I O 1
ATOM 3193 N N . ILE C 3 255 ? -29.742 14.803 19.434 1.00 84.53 311 ILE I N 1
ATOM 3194 C CA . ILE C 3 255 ? -30.385 15.382 20.610 1.00 84.53 311 ILE I CA 1
ATOM 3195 C C . ILE C 3 255 ? -30.617 14.309 21.666 1.00 94.10 311 ILE I C 1
ATOM 3196 O O . ILE C 3 255 ? -30.275 14.484 22.841 1.00 100.75 311 ILE I O 1
ATOM 3201 N N . VAL C 3 256 ? -31.203 13.180 21.262 1.00 94.66 312 VAL I N 1
ATOM 3202 C CA . VAL C 3 256 ? -31.588 12.153 22.224 1.00 84.53 312 VAL I CA 1
ATOM 3203 C C . VAL C 3 256 ? -30.355 11.523 22.860 1.00 84.53 312 VAL I C 1
ATOM 3204 O O . VAL C 3 256 ? -30.341 11.230 24.061 1.00 88.27 312 VAL I O 1
ATOM 3208 N N . ASN C 3 257 ? -29.304 11.302 22.070 1.00 84.53 313 ASN I N 1
ATOM 3209 C CA . ASN C 3 257 ? -28.105 10.666 22.605 1.00 84.53 313 ASN I CA 1
ATOM 3210 C C . ASN C 3 257 ? -27.381 11.575 23.592 1.00 84.53 313 ASN I C 1
ATOM 3211 O O . ASN C 3 257 ? -26.924 11.116 24.645 1.00 98.02 313 ASN I O 1
ATOM 3216 N N . SER C 3 258 ? -27.263 12.864 23.271 1.00 89.10 314 SER I N 1
ATOM 3217 C CA . SER C 3 258 ? -26.466 13.791 24.064 1.00 84.53 314 SER I CA 1
ATOM 3218 C C . SER C 3 258 ? -27.230 14.451 25.207 1.00 84.53 314 SER I C 1
ATOM 3219 O O . SER C 3 258 ? -26.595 15.042 26.087 1.00 84.53 314 SER I O 1
ATOM 3222 N N . LYS C 3 259 ? -28.559 14.372 25.226 1.00 90.02 315 LYS I N 1
ATOM 3223 C CA . LYS C 3 259 ? -29.364 15.026 26.249 1.00 84.53 315 LYS I CA 1
ATOM 3224 C C . LYS C 3 259 ? -29.978 13.992 27.183 1.00 84.53 315 LYS I C 1
ATOM 3225 O O . LYS C 3 259 ? -30.472 12.952 26.737 1.00 86.70 315 LYS I O 1
ATOM 3231 N N . TYR C 3 260 ? -29.944 14.285 28.481 1.00 84.53 316 TYR I N 1
ATOM 3232 C CA . TYR C 3 260 ? -30.497 13.413 29.505 1.00 84.53 316 TYR I CA 1
ATOM 3233 C C . TYR C 3 260 ? -31.601 14.141 30.262 1.00 84.53 316 TYR I C 1
ATOM 3234 O O . TYR C 3 260 ? -31.616 15.373 30.336 1.00 86.92 316 TYR I O 1
ATOM 3243 N N . VAL C 3 261 ? -32.523 13.367 30.830 1.00 84.53 317 VAL I N 1
ATOM 3244 C CA . VAL C 3 261 ? -33.702 13.914 31.488 1.00 84.53 317 VAL I CA 1
ATOM 3245 C C . VAL C 3 261 ? -33.932 13.205 32.815 1.00 84.53 317 VAL I C 1
ATOM 3246 O O . VAL C 3 261 ? -33.583 12.034 32.989 1.00 84.53 317 VAL I O 1
ATOM 3250 N N . LYS C 3 262 ? -34.526 13.934 33.755 1.00 84.53 318 LYS I N 1
ATOM 3251 C CA . LYS C 3 262 ? -34.984 13.381 35.019 1.00 84.53 318 LYS I CA 1
ATOM 3252 C C . LYS C 3 262 ? -36.501 13.269 34.984 1.00 84.53 318 LYS I C 1
ATOM 3253 O O . LYS C 3 262 ? -37.184 14.134 34.427 1.00 84.53 318 LYS I O 1
ATOM 3259 N N . THR C 3 263 ? -37.023 12.205 35.580 1.00 84.53 319 THR I N 1
ATOM 3260 C CA . THR C 3 263 ? -38.454 11.942 35.542 1.00 98.13 319 THR I CA 1
ATOM 3261 C C . THR C 3 263 ? -38.925 11.533 36.929 1.00 102.74 319 THR I C 1
ATOM 3262 O O . THR C 3 263 ? -38.109 11.439 37.856 1.00 84.53 319 THR I O 1
ATOM 3266 N N . PRO C 3 264 ? -40.222 11.282 37.124 1.00 84.53 320 PRO I N 1
ATOM 3267 C CA . PRO C 3 264 ? -40.645 10.755 38.429 1.00 84.53 320 PRO I CA 1
ATOM 3268 C C . PRO C 3 264 ? -40.019 9.404 38.719 1.00 92.52 320 PRO I C 1
ATOM 3269 O O . PRO C 3 264 ? -39.579 9.158 39.850 1.00 111.88 320 PRO I O 1
ATOM 3273 N N . VAL C 3 265 ? -39.973 8.515 37.730 1.00 84.53 321 VAL I N 1
ATOM 3274 C CA . VAL C 3 265 ? -39.275 7.242 37.846 1.00 84.53 321 VAL I CA 1
ATOM 3275 C C . VAL C 3 265 ? -37.933 7.376 37.130 1.00 102.45 321 VAL I C 1
ATOM 3276 O O . VAL C 3 265 ? -37.876 7.393 35.895 1.00 109.86 321 VAL I O 1
ATOM 3280 N N . GLY C 3 266 ? -36.850 7.474 37.896 1.00 110.18 322 GLY I N 1
ATOM 3281 C CA . GLY C 3 266 ? -35.505 7.477 37.346 1.00 97.51 322 GLY I CA 1
ATOM 3282 C C . GLY C 3 266 ? -35.111 8.635 36.447 1.00 84.53 322 GLY I C 1
ATOM 3283 O O . GLY C 3 266 ? -35.918 9.520 36.148 1.00 84.71 322 GLY I O 1
ATOM 3284 N N . THR C 3 267 ? -33.849 8.623 36.014 1.00 84.53 323 THR I N 1
ATOM 3285 C CA . THR C 3 267 ? -33.297 9.563 35.043 1.00 84.53 323 THR I CA 1
ATOM 3286 C C . THR C 3 267 ? -32.803 8.770 33.839 1.00 84.53 323 THR I C 1
ATOM 3287 O O . THR C 3 267 ? -31.943 7.896 33.987 1.00 84.53 323 THR I O 1
ATOM 3291 N N . TYR C 3 268 ? -33.339 9.067 32.655 1.00 84.53 324 TYR I N 1
ATOM 3292 C CA . TYR C 3 268 ? -33.102 8.248 31.474 1.00 84.53 324 TYR I CA 1
ATOM 3293 C C . TYR C 3 268 ? -32.448 9.058 30.357 1.00 84.53 324 TYR I C 1
ATOM 3294 O O . TYR C 3 268 ? -32.482 10.291 30.342 1.00 84.53 324 TYR I O 1
ATOM 3303 N N . SER C 3 269 ? -31.848 8.324 29.412 1.00 84.53 325 SER I N 1
ATOM 3304 C CA . SER C 3 269 ? -31.051 8.871 28.315 1.00 84.53 325 SER I CA 1
ATOM 3305 C C . SER C 3 269 ? -31.846 9.656 27.276 1.00 84.53 325 SER I C 1
ATOM 3306 O O . SER C 3 269 ? -31.228 10.259 26.392 1.00 97.63 325 SER I O 1
ATOM 3309 N N . LEU C 3 270 ? -33.176 9.648 27.334 1.00 84.53 326 LEU I N 1
ATOM 3310 C CA . LEU C 3 270 ? -34.018 10.322 26.346 1.00 84.53 326 LEU I CA 1
ATOM 3311 C C . LEU C 3 270 ? -34.090 9.512 25.053 1.00 84.53 326 LEU I C 1
ATOM 3312 O O . LEU C 3 270 ? -34.993 9.719 24.235 1.00 84.53 326 LEU I O 1
ATOM 3317 N N . ARG C 3 271 ? -33.148 8.587 24.865 1.00 84.53 327 ARG I N 1
ATOM 3318 C CA . ARG C 3 271 ? -33.212 7.591 23.803 1.00 84.53 327 ARG I CA 1
ATOM 3319 C C . ARG C 3 271 ? -33.972 6.357 24.250 1.00 84.53 327 ARG I C 1
ATOM 3320 O O . ARG C 3 271 ? -34.371 5.546 23.408 1.00 84.53 327 ARG I O 1
ATOM 3328 N N . THR C 3 272 ? -34.192 6.221 25.558 1.00 84.53 328 THR I N 1
ATOM 3329 C CA . THR C 3 272 ? -34.947 5.119 26.131 1.00 84.53 328 THR I CA 1
ATOM 3330 C C . THR C 3 272 ? -36.444 5.269 25.907 1.00 95.78 328 THR I C 1
ATOM 3331 O O . THR C 3 272 ? -37.187 4.303 26.111 1.00 120.93 328 THR I O 1
ATOM 3335 N N . PHE C 3 273 ? -36.900 6.450 25.497 1.00 87.70 329 PHE I N 1
ATOM 3336 C CA . PHE C 3 273 ? -38.309 6.713 25.249 1.00 84.53 329 PHE I CA 1
ATOM 3337 C C . PHE C 3 273 ? -38.706 6.471 23.798 1.00 84.53 329 PHE I C 1
ATOM 3338 O O . PHE C 3 273 ? -39.859 6.724 23.434 1.00 99.97 329 PHE I O 1
ATOM 3346 N N . PHE C 3 274 ? -37.783 5.996 22.967 1.00 84.53 330 PHE I N 1
ATOM 3347 C CA . PHE C 3 274 ? -38.043 5.699 21.564 1.00 96.19 330 PHE I CA 1
ATOM 3348 C C . PHE C 3 274 ? -37.894 4.200 21.344 1.00 95.41 330 PHE I C 1
ATOM 3349 O O . PHE C 3 274 ? -36.824 3.635 21.594 1.00 98.16 330 PHE I O 1
ATOM 3357 N N . VAL C 3 275 ? -38.968 3.562 20.877 1.00 113.45 331 VAL I N 1
ATOM 3358 C CA . VAL C 3 275 ? -39.033 2.115 20.725 1.00 110.93 331 VAL I CA 1
ATOM 3359 C C . VAL C 3 275 ? -39.598 1.796 19.345 1.00 116.75 331 VAL I C 1
ATOM 3360 O O . VAL C 3 275 ? -40.124 2.664 18.648 1.00 123.65 331 VAL I O 1
ATOM 3364 N N . ARG C 3 276 ? -39.482 0.529 18.955 1.00 111.10 332 ARG I N 1
ATOM 3365 C CA . ARG C 3 276 ? -39.996 0.062 17.676 1.00 99.94 332 ARG I CA 1
ATOM 3366 C C . ARG C 3 276 ? -41.291 -0.718 17.888 1.00 116.38 332 ARG I C 1
ATOM 3367 O O . ARG C 3 276 ? -41.458 -1.423 18.885 1.00 114.31 332 ARG I O 1
ATOM 3375 N N . GLU C 3 277 ? -42.206 -0.587 16.929 1.00 117.87 333 GLU I N 1
ATOM 3376 C CA . GLU C 3 277 ? -43.557 -1.125 17.030 1.00 119.30 333 GLU I CA 1
ATOM 3377 C C . GLU C 3 277 ? -43.772 -2.296 16.080 1.00 105.63 333 GLU I C 1
ATOM 3378 O O . GLU C 3 277 ? -43.323 -2.269 14.929 1.00 106.45 333 GLU I O 1
ATOM 3384 N N . SER C 3 278 ? -44.444 -3.332 16.574 1.00 122.81 334 SER I N 1
ATOM 3385 C CA . SER C 3 278 ? -44.959 -4.405 15.735 1.00 128.10 334 SER I CA 1
ATOM 3386 C C . SER C 3 278 ? -46.483 -4.354 15.705 1.00 128.33 334 SER I C 1
ATOM 3387 O O . SER C 3 278 ? -47.128 -4.155 16.739 1.00 124.67 334 SER I O 1
ATOM 3390 N N . ALA C 3 279 ? -47.048 -4.552 14.520 1.00 136.18 335 ALA I N 1
ATOM 3391 C CA . ALA C 3 279 ? -48.505 -4.571 14.252 1.00 156.34 335 ALA I CA 1
ATOM 3392 C C . ALA C 3 279 ? -49.119 -3.226 14.668 1.00 159.57 335 ALA I C 1
ATOM 3393 O O . ALA C 3 279 ? -48.502 -2.172 14.452 1.00 155.51 335 ALA I O 1
ATOM 3395 N N . GLU C 3 280 ? -50.319 -3.230 15.260 1.00 171.94 336 GLU I N 1
ATOM 3396 C CA . GLU C 3 280 ? -51.018 -1.982 15.567 1.00 167.60 336 GLU I CA 1
ATOM 3397 C C . GLU C 3 280 ? -50.354 -1.260 16.729 1.00 158.34 336 GLU I C 1
ATOM 3398 O O . GLU C 3 280 ? -50.260 -0.027 16.741 1.00 130.92 336 GLU I O 1
ATOM 3404 N N . GLY C 3 281 ? -49.880 -2.025 17.700 1.00 155.68 337 GLY I N 1
ATOM 3405 C CA . GLY C 3 281 ? -48.957 -1.573 18.715 1.00 123.19 337 GLY I CA 1
ATOM 3406 C C . GLY C 3 281 ? -47.643 -1.716 17.984 1.00 128.16 337 GLY I C 1
ATOM 3407 O O . GLY C 3 281 ? -47.552 -1.360 16.809 1.00 135.38 337 GLY I O 1
ATOM 3408 N N . LEU C 3 282 ? -46.618 -2.213 18.653 1.00 127.90 338 LEU I N 1
ATOM 3409 C CA . LEU C 3 282 ? -46.668 -2.597 20.049 1.00 109.97 338 LEU I CA 1
ATOM 3410 C C . LEU C 3 282 ? -45.209 -2.619 20.448 1.00 93.74 338 LEU I C 1
ATOM 3411 O O . LEU C 3 282 ? -44.374 -2.981 19.622 1.00 94.33 338 LEU I O 1
ATOM 3416 N N . THR C 3 283 ? -44.855 -2.253 21.671 1.00 84.53 339 THR I N 1
ATOM 3417 C CA . THR C 3 283 ? -43.470 -2.481 22.040 1.00 84.53 339 THR I CA 1
ATOM 3418 C C . THR C 3 283 ? -43.224 -3.981 22.153 1.00 94.92 339 THR I C 1
ATOM 3419 O O . THR C 3 283 ? -44.133 -4.763 22.442 1.00 101.03 339 THR I O 1
ATOM 3423 N N . GLN C 3 284 ? -41.975 -4.379 21.911 1.00 84.53 340 GLN I N 1
ATOM 3424 C CA . GLN C 3 284 ? -41.625 -5.791 22.016 1.00 84.53 340 GLN I CA 1
ATOM 3425 C C . GLN C 3 284 ? -41.953 -6.339 23.397 1.00 91.16 340 GLN I C 1
ATOM 3426 O O . GLN C 3 284 ? -42.314 -7.513 23.531 1.00 84.53 340 GLN I O 1
ATOM 3432 N N . GLY C 3 285 ? -41.842 -5.499 24.427 1.00 110.60 341 GLY I N 1
ATOM 3433 C CA . GLY C 3 285 ? -42.195 -5.931 25.770 1.00 103.78 341 GLY I CA 1
ATOM 3434 C C . GLY C 3 285 ? -43.683 -6.177 25.933 1.00 84.53 341 GLY I C 1
ATOM 3435 O O . GLY C 3 285 ? -44.099 -7.259 26.352 1.00 97.89 341 GLY I O 1
ATOM 3436 N N . GLU C 3 286 ? -44.507 -5.174 25.605 1.00 109.54 342 GLU I N 1
ATOM 3437 C CA . GLU C 3 286 ? -45.952 -5.348 25.724 1.00 110.89 342 GLU I CA 1
ATOM 3438 C C . GLU C 3 286 ? -46.426 -6.546 24.914 1.00 96.33 342 GLU I C 1
ATOM 3439 O O . GLU C 3 286 ? -47.338 -7.267 25.333 1.00 91.74 342 GLU I O 1
ATOM 3445 N N . LEU C 3 287 ? -45.816 -6.772 23.748 1.00 108.78 343 LEU I N 1
ATOM 3446 C CA . LEU C 3 287 ? -46.173 -7.928 22.934 1.00 98.63 343 LEU I CA 1
ATOM 3447 C C . LEU C 3 287 ? -45.802 -9.229 23.633 1.00 94.81 343 LEU I C 1
ATOM 3448 O O . LEU C 3 287 ? -46.591 -10.182 23.646 1.00 95.90 343 LEU I O 1
ATOM 3453 N N . MET C 3 288 ? -44.606 -9.287 24.223 1.00 93.38 344 MET I N 1
ATOM 3454 C CA . MET C 3 288 ? -44.159 -10.513 24.875 1.00 84.53 344 MET I CA 1
ATOM 3455 C C . MET C 3 288 ? -45.117 -10.929 25.983 1.00 84.53 344 MET I C 1
ATOM 3456 O O . MET C 3 288 ? -45.360 -12.124 26.188 1.00 92.48 344 MET I O 1
ATOM 3461 N N . LYS C 3 289 ? -45.672 -9.958 26.713 1.00 92.88 345 LYS I N 1
ATOM 3462 C CA . LYS C 3 289 ? -46.575 -10.287 27.811 1.00 94.53 345 LYS I CA 1
ATOM 3463 C C . LYS C 3 289 ? -47.877 -10.894 27.298 1.00 95.84 345 LYS I C 1
ATOM 3464 O O . LYS C 3 289 ? -48.451 -11.780 27.943 1.00 104.68 345 LYS I O 1
ATOM 3470 N N . LEU C 3 290 ? -48.360 -10.433 26.140 1.00 88.78 346 LEU I N 1
ATOM 3471 C CA . LEU C 3 290 ? -49.585 -10.989 25.573 1.00 88.21 346 LEU I CA 1
ATOM 3472 C C . LEU C 3 290 ? -49.430 -12.477 25.283 1.00 93.23 346 LEU I C 1
ATOM 3473 O O . LEU C 3 290 ? -50.276 -13.289 25.675 1.00 95.82 346 LEU I O 1
ATOM 3478 N N . ILE C 3 291 ? -48.352 -12.854 24.593 1.00 84.53 347 ILE I N 1
ATOM 3479 C CA . ILE C 3 291 ? -48.129 -14.266 24.295 1.00 84.53 347 ILE I CA 1
ATOM 3480 C C . ILE C 3 291 ? -48.075 -15.074 25.584 1.00 84.53 347 ILE I C 1
ATOM 3481 O O . ILE C 3 291 ? -48.677 -16.147 25.690 1.00 103.08 347 ILE I O 1
ATOM 3486 N N . LYS C 3 292 ? -47.354 -14.564 26.587 1.00 84.53 348 LYS I N 1
ATOM 3487 C CA . LYS C 3 292 ? -47.291 -15.245 27.874 1.00 87.35 348 LYS I CA 1
ATOM 3488 C C . LYS C 3 292 ? -48.660 -15.314 28.538 1.00 110.81 348 LYS I C 1
ATOM 3489 O O . LYS C 3 292 ? -48.931 -16.245 29.306 1.00 117.89 348 LYS I O 1
ATOM 3495 N N . GLU C 3 293 ? -49.535 -14.345 28.260 1.00 113.11 349 GLU I N 1
ATOM 3496 C CA . GLU C 3 293 ? -50.875 -14.379 28.833 1.00 111.88 349 GLU I CA 1
ATOM 3497 C C . GLU C 3 293 ? -51.759 -15.400 28.127 1.00 107.72 349 GLU I C 1
ATOM 3498 O O . GLU C 3 293 ? -52.546 -16.098 28.776 1.00 121.67 349 GLU I O 1
ATOM 3504 N N . ILE C 3 294 ? -51.645 -15.502 26.801 1.00 107.43 350 ILE I N 1
ATOM 3505 C CA . ILE C 3 294 ? -52.479 -16.446 26.064 1.00 119.78 350 ILE I CA 1
ATOM 3506 C C . ILE C 3 294 ? -52.151 -17.883 26.447 1.00 115.85 350 ILE I C 1
ATOM 3507 O O . ILE C 3 294 ? -53.040 -18.744 26.474 1.00 146.84 350 ILE I O 1
ATOM 3512 N N . VAL C 3 295 ? -50.883 -18.172 26.753 1.00 99.39 351 VAL I N 1
ATOM 3513 C CA . VAL C 3 295 ? -50.512 -19.515 27.187 1.00 94.32 351 VAL I CA 1
ATOM 3514 C C . VAL C 3 295 ? -51.178 -19.855 28.513 1.00 119.69 351 VAL I C 1
ATOM 3515 O O . VAL C 3 295 ? -51.431 -21.030 28.809 1.00 152.46 351 VAL I O 1
ATOM 3519 N N . GLU C 3 296 ? -51.474 -18.846 29.326 1.00 86.60 352 GLU I N 1
ATOM 3520 C CA . GLU C 3 296 ? -52.189 -19.047 30.580 1.00 116.58 352 GLU I CA 1
ATOM 3521 C C . GLU C 3 296 ? -53.617 -19.521 30.331 1.00 115.39 352 GLU I C 1
ATOM 3522 O O . GLU C 3 296 ? -53.968 -20.659 30.645 1.00 99.18 352 GLU I O 1
ATOM 3528 N N . ARG C 3 301 ? -52.586 -30.038 26.734 1.00 151.26 357 ARG I N 1
ATOM 3529 C CA . ARG C 3 301 ? -52.930 -30.946 25.646 1.00 146.59 357 ARG I CA 1
ATOM 3530 C C . ARG C 3 301 ? -53.724 -30.223 24.563 1.00 147.15 357 ARG I C 1
ATOM 3531 O O . ARG C 3 301 ? -53.374 -30.260 23.384 1.00 140.96 357 ARG I O 1
ATOM 3533 N N . LYS C 3 302 ? -54.800 -29.570 24.987 1.00 150.74 358 LYS I N 1
ATOM 3534 C CA . LYS C 3 302 ? -55.729 -28.831 24.141 1.00 156.74 358 LYS I CA 1
ATOM 3535 C C . LYS C 3 302 ? -55.142 -27.589 23.467 1.00 156.33 358 LYS I C 1
ATOM 3536 O O . LYS C 3 302 ? -55.501 -27.296 22.319 1.00 150.17 358 LYS I O 1
ATOM 3538 N N . PRO C 3 303 ? -54.248 -26.840 24.118 1.00 156.75 359 PRO I N 1
ATOM 3539 C CA . PRO C 3 303 ? -53.941 -25.487 23.634 1.00 165.58 359 PRO I CA 1
ATOM 3540 C C . PRO C 3 303 ? -53.352 -25.457 22.230 1.00 149.24 359 PRO I C 1
ATOM 3541 O O . PRO C 3 303 ? -52.840 -26.448 21.705 1.00 124.96 359 PRO I O 1
ATOM 3545 N N . TYR C 3 304 ? -53.440 -24.273 21.628 1.00 151.11 360 TYR I N 1
ATOM 3546 C CA . TYR C 3 304 ? -52.923 -24.022 20.291 1.00 130.36 360 TYR I CA 1
ATOM 3547 C C . TYR C 3 304 ? -51.398 -24.060 20.283 1.00 90.46 360 TYR I C 1
ATOM 3548 O O . TYR C 3 304 ? -50.744 -23.741 21.277 1.00 93.63 360 TYR I O 1
ATOM 3557 N N . SER C 3 305 ? -50.826 -24.430 19.133 0.50 93.18 361 SER I N 1
ATOM 3558 C CA . SER C 3 305 ? -49.380 -24.619 19.053 0.50 117.77 361 SER I CA 1
ATOM 3559 C C . SER C 3 305 ? -48.668 -23.323 18.680 0.50 118.81 361 SER I C 1
ATOM 3560 O O . SER C 3 305 ? -48.065 -22.675 19.542 0.50 95.01 361 SER I O 1
ATOM 3563 N N . ASP C 3 306 ? -48.725 -22.924 17.408 1.00 103.07 362 ASP I N 1
ATOM 3564 C CA . ASP C 3 306 ? -48.136 -21.647 17.011 1.00 113.23 362 ASP I CA 1
ATOM 3565 C C . ASP C 3 306 ? -49.055 -20.824 16.120 1.00 122.03 362 ASP I C 1
ATOM 3566 O O . ASP C 3 306 ? -49.589 -19.795 16.543 1.00 109.24 362 ASP I O 1
ATOM 3571 N N . GLN C 3 307 ? -49.240 -21.278 14.876 1.00 123.33 363 GLN I N 1
ATOM 3572 C CA . GLN C 3 307 ? -50.032 -20.517 13.917 1.00 114.20 363 GLN I CA 1
ATOM 3573 C C . GLN C 3 307 ? -51.429 -20.250 14.451 1.00 106.36 363 GLN I C 1
ATOM 3574 O O . GLN C 3 307 ? -52.034 -19.220 14.131 1.00 107.05 363 GLN I O 1
ATOM 3580 N N . GLU C 3 308 ? -51.954 -21.164 15.266 1.00 102.22 364 GLU I N 1
ATOM 3581 C CA . GLU C 3 308 ? -53.279 -20.970 15.839 1.00 118.07 364 GLU I CA 1
ATOM 3582 C C . GLU C 3 308 ? -53.303 -19.772 16.779 1.00 110.71 364 GLU I C 1
ATOM 3583 O O . GLU C 3 308 ? -54.297 -19.040 16.836 1.00 99.12 364 GLU I O 1
ATOM 3589 N N . ILE C 3 309 ? -52.209 -19.541 17.511 1.00 116.21 365 ILE I N 1
ATOM 3590 C CA . ILE C 3 309 ? -52.197 -18.456 18.488 1.00 120.51 365 ILE I CA 1
ATOM 3591 C C . ILE C 3 309 ? -52.120 -17.099 17.802 1.00 106.24 365 ILE I C 1
ATOM 3592 O O . ILE C 3 309 ? -52.665 -16.111 18.308 1.00 100.57 365 ILE I O 1
ATOM 3597 N N . ALA C 3 310 ? -51.444 -17.017 16.655 1.00 98.53 366 ALA I N 1
ATOM 3598 C CA . ALA C 3 310 ? -51.457 -15.774 15.890 1.00 90.43 366 ALA I CA 1
ATOM 3599 C C . ALA C 3 310 ? -52.874 -15.391 15.488 1.00 114.28 366 ALA I C 1
ATOM 3600 O O . ALA C 3 310 ? -53.177 -14.204 15.322 1.00 107.06 366 ALA I O 1
ATOM 3602 N N . ASN C 3 311 ? -53.753 -16.383 15.328 1.00 123.99 367 ASN I N 1
ATOM 3603 C CA . ASN C 3 311 ? -55.143 -16.112 14.983 1.00 122.43 367 ASN I CA 1
ATOM 3604 C C . ASN C 3 311 ? -55.902 -15.439 16.122 1.00 130.23 367 ASN I C 1
ATOM 3605 O O . ASN C 3 311 ? -56.819 -14.650 15.867 1.00 150.50 367 ASN I O 1
ATOM 3610 N N . ILE C 3 312 ? -55.559 -15.738 17.377 1.00 106.22 368 ILE I N 1
ATOM 3611 C CA . ILE C 3 312 ? -56.239 -15.080 18.491 1.00 103.25 368 ILE I CA 1
ATOM 3612 C C . ILE C 3 312 ? -55.955 -13.584 18.482 1.00 121.77 368 ILE I C 1
ATOM 3613 O O . ILE C 3 312 ? -56.851 -12.765 18.723 1.00 131.39 368 ILE I O 1
ATOM 3618 N N . LEU C 3 313 ? -54.707 -13.202 18.205 1.00 108.98 369 LEU I N 1
ATOM 3619 C CA . LEU C 3 313 ? -54.348 -11.787 18.227 1.00 111.39 369 LEU I CA 1
ATOM 3620 C C . LEU C 3 313 ? -54.902 -11.046 17.016 1.00 113.03 369 LEU I C 1
ATOM 3621 O O . LEU C 3 313 ? -55.321 -9.888 17.131 1.00 125.18 369 LEU I O 1
ATOM 3626 N N . LYS C 3 314 ? -54.917 -11.690 15.846 1.00 112.89 370 LYS I N 1
ATOM 3627 C CA . LYS C 3 314 ? -55.477 -11.040 14.665 1.00 128.23 370 LYS I CA 1
ATOM 3628 C C . LYS C 3 314 ? -56.955 -10.729 14.864 1.00 136.73 370 LYS I C 1
ATOM 3629 O O . LYS C 3 314 ? -57.436 -9.668 14.450 1.00 136.65 370 LYS I O 1
ATOM 3635 N N . GLU C 3 315 ? -57.694 -11.643 15.499 1.00 141.45 371 GLU I N 1
ATOM 3636 C CA . GLU C 3 315 ? -59.050 -11.326 15.926 1.00 147.90 371 GLU I CA 1
ATOM 3637 C C . GLU C 3 315 ? -59.056 -10.399 17.134 1.00 140.53 371 GLU I C 1
ATOM 3638 O O . GLU C 3 315 ? -60.063 -9.727 17.382 1.00 141.32 371 GLU I O 1
ATOM 3644 N N . LYS C 3 316 ? -57.952 -10.353 17.885 1.00 137.87 372 LYS I N 1
ATOM 3645 C CA . LYS C 3 316 ? -57.807 -9.444 19.015 1.00 145.72 372 LYS I CA 1
ATOM 3646 C C . LYS C 3 316 ? -57.594 -8.002 18.577 1.00 146.86 372 LYS I C 1
ATOM 3647 O O . LYS C 3 316 ? -57.583 -7.107 19.429 1.00 139.93 372 LYS I O 1
ATOM 3653 N N . GLY C 3 317 ? -57.426 -7.759 17.280 1.00 152.43 373 GLY I N 1
ATOM 3654 C CA . GLY C 3 317 ? -57.187 -6.431 16.753 1.00 161.19 373 GLY I CA 1
ATOM 3655 C C . GLY C 3 317 ? -55.768 -6.194 16.291 1.00 130.87 373 GLY I C 1
ATOM 3656 O O . GLY C 3 317 ? -55.515 -5.193 15.607 1.00 113.85 373 GLY I O 1
ATOM 3657 N N . PHE C 3 318 ? -54.835 -7.078 16.636 1.00 123.43 374 PHE I N 1
ATOM 3658 C CA . PHE C 3 318 ? -53.425 -6.924 16.296 1.00 111.94 374 PHE I CA 1
ATOM 3659 C C . PHE C 3 318 ? -53.051 -7.990 15.272 1.00 112.05 374 PHE I C 1
ATOM 3660 O O . PHE C 3 318 ? -53.032 -9.184 15.589 1.00 109.70 374 PHE I O 1
ATOM 3668 N N . LYS C 3 319 ? -52.757 -7.557 14.049 1.00 115.13 375 LYS I N 1
ATOM 3669 C CA . LYS C 3 319 ? -52.327 -8.472 13.002 1.00 118.14 375 LYS I CA 1
ATOM 3670 C C . LYS C 3 319 ? -50.868 -8.852 13.212 1.00 117.43 375 LYS I C 1
ATOM 3671 O O . LYS C 3 319 ? -50.017 -7.986 13.434 1.00 115.86 375 LYS I O 1
ATOM 3673 N N . VAL C 3 320 ? -50.578 -10.148 13.134 1.00 113.49 376 VAL I N 1
ATOM 3674 C CA . VAL C 3 320 ? -49.248 -10.683 13.384 1.00 119.40 376 VAL I CA 1
ATOM 3675 C C . VAL C 3 320 ? -48.925 -11.711 12.305 1.00 114.11 376 VAL I C 1
ATOM 3676 O O . VAL C 3 320 ? -49.726 -11.975 11.405 1.00 119.26 376 VAL I O 1
ATOM 3680 N N . ALA C 3 321 ? -47.733 -12.292 12.402 1.00 115.38 377 ALA I N 1
ATOM 3681 C CA . ALA C 3 321 ? -47.280 -13.333 11.495 1.00 121.40 377 ALA I CA 1
ATOM 3682 C C . ALA C 3 321 ? -47.126 -14.647 12.249 1.00 124.87 377 ALA I C 1
ATOM 3683 O O . ALA C 3 321 ? -46.799 -14.664 13.439 1.00 113.70 377 ALA I O 1
ATOM 3685 N N . ARG C 3 322 ? -47.367 -15.754 11.543 1.00 125.40 378 ARG I N 1
ATOM 3686 C CA . ARG C 3 322 ? -47.268 -17.065 12.174 1.00 123.89 378 ARG I CA 1
ATOM 3687 C C . ARG C 3 322 ? -45.859 -17.322 12.695 1.00 119.76 378 ARG I C 1
ATOM 3688 O O . ARG C 3 322 ? -45.684 -17.869 13.790 1.00 131.74 378 ARG I O 1
ATOM 3696 N N . ARG C 3 323 ? -44.841 -16.930 11.928 1.00 116.40 379 ARG I N 1
ATOM 3697 C CA . ARG C 3 323 ? -43.467 -17.167 12.357 1.00 109.38 379 ARG I CA 1
ATOM 3698 C C . ARG C 3 323 ? -43.090 -16.278 13.535 1.00 116.56 379 ARG I C 1
ATOM 3699 O O . ARG C 3 323 ? -42.352 -16.705 14.431 1.00 113.00 379 ARG I O 1
ATOM 3707 N N . THR C 3 324 ? -43.591 -15.041 13.554 1.00 122.91 380 THR I N 1
ATOM 3708 C CA . THR C 3 324 ? -43.144 -14.076 14.554 1.00 89.65 380 THR I CA 1
ATOM 3709 C C . THR C 3 324 ? -43.479 -14.538 15.967 1.00 97.52 380 THR I C 1
ATOM 3710 O O . THR C 3 324 ? -42.674 -14.363 16.890 1.00 92.62 380 THR I O 1
ATOM 3714 N N . VAL C 3 325 ? -44.662 -15.125 16.162 1.00 100.30 381 VAL I N 1
ATOM 3715 C CA . VAL C 3 325 ? -45.018 -15.628 17.483 1.00 84.53 381 VAL I CA 1
ATOM 3716 C C . VAL C 3 325 ? -44.089 -16.752 17.918 1.00 89.70 381 VAL I C 1
ATOM 3717 O O . VAL C 3 325 ? -43.931 -16.993 19.119 1.00 102.01 381 VAL I O 1
ATOM 3721 N N . ALA C 3 326 ? -43.469 -17.453 16.965 1.00 84.53 382 ALA I N 1
ATOM 3722 C CA . ALA C 3 326 ? -42.526 -18.508 17.322 1.00 104.13 382 ALA I CA 1
ATOM 3723 C C . ALA C 3 326 ? -41.273 -17.934 17.971 1.00 110.59 382 ALA I C 1
ATOM 3724 O O . ALA C 3 326 ? -40.763 -18.491 18.950 1.00 106.88 382 ALA I O 1
ATOM 3726 N N . LYS C 3 327 ? -40.759 -16.821 17.442 1.00 114.48 383 LYS I N 1
ATOM 3727 C CA . LYS C 3 327 ? -39.562 -16.219 18.020 1.00 106.64 383 LYS I CA 1
ATOM 3728 C C . LYS C 3 327 ? -39.833 -15.685 19.421 1.00 101.52 383 LYS I C 1
ATOM 3729 O O . LYS C 3 327 ? -39.029 -15.897 20.336 1.00 116.95 383 LYS I O 1
ATOM 3735 N N . TYR C 3 328 ? -40.956 -14.988 19.609 1.00 84.53 384 TYR I N 1
ATOM 3736 C CA . TYR C 3 328 ? -41.324 -14.533 20.943 1.00 100.60 384 TYR I CA 1
ATOM 3737 C C . TYR C 3 328 ? -41.695 -15.689 21.858 1.00 103.35 384 TYR I C 1
ATOM 3738 O O . TYR C 3 328 ? -41.650 -15.535 23.084 1.00 96.34 384 TYR I O 1
ATOM 3747 N N . ARG C 3 329 ? -42.063 -16.839 21.291 1.00 105.70 385 ARG I N 1
ATOM 3748 C CA . ARG C 3 329 ? -42.276 -18.034 22.095 1.00 108.50 385 ARG I CA 1
ATOM 3749 C C . ARG C 3 329 ? -40.966 -18.609 22.613 1.00 111.08 385 ARG I C 1
ATOM 3750 O O . ARG C 3 329 ? -40.967 -19.304 23.634 1.00 96.68 385 ARG I O 1
ATOM 3758 N N . GLU C 3 330 ? -39.853 -18.344 21.923 1.00 109.57 386 GLU I N 1
ATOM 3759 C CA . GLU C 3 330 ? -38.550 -18.830 22.362 1.00 117.83 386 GLU I CA 1
ATOM 3760 C C . GLU C 3 330 ? -37.943 -17.940 23.442 1.00 113.63 386 GLU I C 1
ATOM 3761 O O . GLU C 3 330 ? -37.355 -18.446 24.404 1.00 117.24 386 GLU I O 1
ATOM 3767 N N . MET C 3 331 ? -38.069 -16.617 23.300 1.00 105.75 387 MET I N 1
ATOM 3768 C CA . MET C 3 331 ? -37.432 -15.703 24.245 1.00 115.01 387 MET I CA 1
ATOM 3769 C C . MET C 3 331 ? -37.965 -15.915 25.658 1.00 113.94 387 MET I C 1
ATOM 3770 O O . MET C 3 331 ? -37.201 -16.199 26.588 1.00 118.14 387 MET I O 1
ATOM 3775 N N . LEU C 3 332 ? -39.274 -15.778 25.840 1.00 110.84 388 LEU I N 1
ATOM 3776 C CA . LEU C 3 332 ? -39.899 -16.183 27.090 1.00 116.02 388 LEU I CA 1
ATOM 3777 C C . LEU C 3 332 ? -40.059 -17.697 27.112 1.00 117.99 388 LEU I C 1
ATOM 3778 O O . LEU C 3 332 ? -40.159 -18.344 26.064 1.00 99.22 388 LEU I O 1
ATOM 3783 N N . GLY C 3 333 ? -40.068 -18.272 28.312 1.00 135.39 389 GLY I N 1
ATOM 3784 C CA . GLY C 3 333 ? -40.133 -19.717 28.355 1.00 135.09 389 GLY I CA 1
ATOM 3785 C C . GLY C 3 333 ? -41.450 -20.254 27.837 1.00 129.21 389 GLY I C 1
ATOM 3786 O O . GLY C 3 333 ? -42.511 -20.029 28.427 1.00 130.97 389 GLY I O 1
ATOM 3787 N N . ILE C 3 334 ? -41.380 -20.969 26.720 1.00 129.91 390 ILE I N 1
ATOM 3788 C CA . ILE C 3 334 ? -42.470 -21.784 26.191 1.00 133.81 390 ILE I CA 1
ATOM 3789 C C . ILE C 3 334 ? -41.834 -22.987 25.505 1.00 140.67 390 ILE I C 1
ATOM 3790 O O . ILE C 3 334 ? -41.620 -22.943 24.285 1.00 138.22 390 ILE I O 1
ATOM 3795 N N . PRO C 3 335 ? -41.491 -24.058 26.227 1.00 148.40 391 PRO I N 1
ATOM 3796 C CA . PRO C 3 335 ? -40.728 -25.143 25.581 1.00 161.83 391 PRO I CA 1
ATOM 3797 C C . PRO C 3 335 ? -41.368 -25.580 24.280 1.00 155.35 391 PRO I C 1
ATOM 3798 O O . PRO C 3 335 ? -40.692 -25.725 23.253 1.00 150.48 391 PRO I O 1
ATOM 3802 N N . SER C 3 336 ? -42.679 -25.790 24.308 1.00 155.95 392 SER I N 1
ATOM 3803 C CA . SER C 3 336 ? -43.506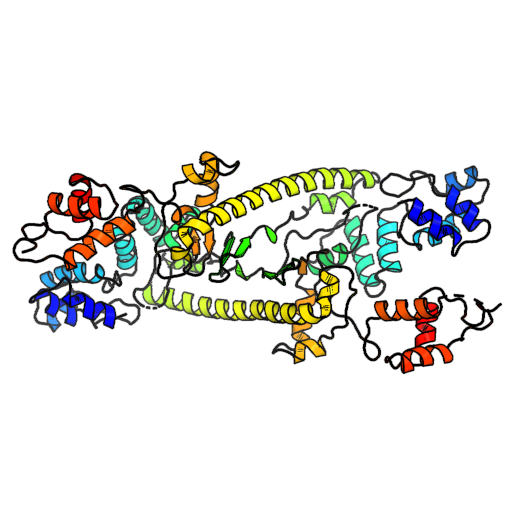 -25.818 23.116 1.00 152.06 392 SER I CA 1
ATOM 3804 C C . SER C 3 336 ? -44.938 -25.549 23.549 1.00 151.16 392 SER I C 1
ATOM 3805 O O . SER C 3 336 ? -45.300 -25.760 24.712 1.00 161.89 392 SER I O 1
ATOM 3808 N N . SER C 3 337 ? -45.747 -25.068 22.611 1.00 145.42 393 SER I N 1
ATOM 3809 C CA . SER C 3 337 ? -47.180 -25.077 22.866 1.00 138.25 393 SER I CA 1
ATOM 3810 C C . SER C 3 337 ? -47.726 -26.486 22.715 1.00 150.26 393 SER I C 1
ATOM 3811 O O . SER C 3 337 ? -48.728 -26.840 23.345 1.00 146.81 393 SER I O 1
ATOM 3814 N N . ARG C 3 338 ? -47.068 -27.299 21.885 1.00 147.36 394 ARG I N 1
ATOM 3815 C CA . ARG C 3 338 ? -47.365 -28.722 21.794 1.00 148.71 394 ARG I CA 1
ATOM 3816 C C . ARG C 3 338 ? -46.781 -29.492 22.973 1.00 153.18 394 ARG I C 1
ATOM 3817 O O . ARG C 3 338 ? -47.484 -30.267 23.629 1.00 171.16 394 ARG I O 1
ATOM 3825 N N . GLU C 3 339 ? -45.489 -29.292 23.255 1.00 150.40 395 GLU I N 1
ATOM 3826 C CA . GLU C 3 339 ? -44.841 -30.033 24.331 1.00 143.72 395 GLU I CA 1
ATOM 3827 C C . GLU C 3 339 ? -45.381 -29.647 25.702 1.00 149.69 395 GLU I C 1
ATOM 3828 O O . GLU C 3 339 ? -45.179 -30.393 26.665 1.00 140.05 395 GLU I O 1
ATOM 3834 N N . ARG C 3 340 ? -46.053 -28.497 25.812 1.00 153.78 396 ARG I N 1
ATOM 3835 C CA . ARG C 3 340 ? -46.831 -28.205 27.009 1.00 156.70 396 ARG I CA 1
ATOM 3836 C C . ARG C 3 340 ? -48.070 -29.083 27.104 1.00 153.01 396 ARG I C 1
ATOM 3837 O O . ARG C 3 340 ? -48.677 -29.170 28.178 1.00 146.38 396 ARG I O 1
ATOM 3845 N N . ARG C 3 341 ? -48.457 -29.732 26.004 1.00 164.29 397 ARG I N 1
ATOM 3846 C CA . ARG C 3 341 ? -49.556 -30.688 26.036 1.00 153.65 397 ARG I CA 1
ATOM 3847 C C . ARG C 3 341 ? -49.124 -32.010 26.658 1.00 144.93 397 ARG I C 1
ATOM 3848 O O . ARG C 3 341 ? -49.871 -32.605 27.443 1.00 115.25 397 ARG I O 1
ATOM 3850 N N . ILE C 3 342 ? -47.927 -32.479 26.319 1.00 155.37 398 ILE I N 1
ATOM 3851 C CA . ILE C 3 342 ? -47.405 -33.727 26.861 1.00 128.96 398 ILE I CA 1
ATOM 3852 C C . ILE C 3 342 ? -46.789 -33.503 28.237 1.00 137.45 398 ILE I C 1
ATOM 3853 O O . ILE C 3 342 ? -45.675 -32.992 28.355 1.00 131.27 398 ILE I O 1
ATOM 5104 N N . GLU F 3 17 ? -41.171 56.428 24.654 1.00 100.88 73 GLU V N 1
ATOM 5105 C CA . GLU F 3 17 ? -40.395 56.773 23.469 1.00 103.21 73 GLU V CA 1
ATOM 5106 C C . GLU F 3 17 ? -40.278 58.283 23.315 1.00 107.16 73 GLU V C 1
ATOM 5107 O O . GLU F 3 17 ? -40.346 59.024 24.296 1.00 91.08 73 GLU V O 1
ATOM 5113 N N . LEU F 3 18 ? -40.100 58.736 22.072 1.00 116.13 74 LEU V N 1
ATOM 5114 C CA . LEU F 3 18 ? -40.051 60.172 21.815 1.00 105.48 74 LEU V CA 1
ATOM 5115 C C . LEU F 3 18 ? -41.408 60.822 22.056 1.00 129.83 74 LEU V C 1
ATOM 5116 O O . LEU F 3 18 ? -41.482 61.941 22.577 1.00 124.97 74 LEU V O 1
ATOM 5121 N N . GLU F 3 19 ? -42.494 60.138 21.683 1.00 131.06 75 GLU V N 1
ATOM 5122 C CA . GLU F 3 19 ? -43.826 60.682 21.933 1.00 135.20 75 GLU V CA 1
ATOM 5123 C C . GLU F 3 19 ? -44.071 60.869 23.424 1.00 132.68 75 GLU V C 1
ATOM 5124 O O . GLU F 3 19 ? -44.683 61.858 23.841 1.00 131.06 75 GLU V O 1
ATOM 5130 N N . GLU F 3 20 ? -43.598 59.927 24.244 1.00 118.45 76 GLU V N 1
ATOM 5131 C CA . GLU F 3 20 ? -43.723 60.081 25.689 1.00 118.94 76 GLU V CA 1
ATOM 5132 C C . GLU F 3 20 ? -42.898 61.262 26.183 1.00 119.61 76 GLU V C 1
ATOM 5133 O O . GLU F 3 20 ? -43.363 62.048 27.016 1.00 122.57 76 GLU V O 1
ATOM 5139 N N . LEU F 3 21 ? -41.670 61.402 25.678 1.00 122.08 77 LEU V N 1
ATOM 5140 C CA . LEU F 3 21 ? -40.804 62.492 26.116 1.00 105.45 77 LEU V CA 1
ATOM 5141 C C . LEU F 3 21 ? -41.338 63.837 25.638 1.00 111.77 77 LEU V C 1
ATOM 5142 O O . LEU F 3 21 ? -41.401 64.801 26.410 1.00 116.42 77 LEU V O 1
ATOM 5147 N N . GLN F 3 22 ? -41.724 63.923 24.362 1.00 119.85 78 GLN V N 1
ATOM 5148 C CA . GLN F 3 22 ? -42.234 65.182 23.829 1.00 137.67 78 GLN V CA 1
ATOM 5149 C C . GLN F 3 22 ? -43.429 65.670 24.637 1.00 141.72 78 GLN V C 1
ATOM 5150 O O . GLN F 3 22 ? -43.553 66.867 24.921 1.00 150.45 78 GLN V O 1
ATOM 5156 N N . GLN F 3 23 ? -44.319 64.752 25.019 1.00 133.18 79 GLN V N 1
ATOM 5157 C CA . GLN F 3 23 ? -45.487 65.129 25.807 1.00 135.76 79 GLN V CA 1
ATOM 5158 C C . GLN F 3 23 ? -45.086 65.522 27.223 1.00 132.19 79 GLN V C 1
ATOM 5159 O O . GLN F 3 23 ? -45.660 66.449 27.805 1.00 143.90 79 GLN V O 1
ATOM 5165 N N . ASN F 3 24 ? -44.100 64.825 27.792 1.00 122.88 80 ASN V N 1
ATOM 5166 C CA . ASN F 3 24 ? -43.634 65.131 29.139 1.00 127.52 80 ASN V CA 1
ATOM 5167 C C . ASN F 3 24 ? -42.897 66.462 29.211 1.00 141.89 80 ASN V C 1
ATOM 5168 O O . ASN F 3 24 ? -42.793 67.038 30.299 1.00 145.47 80 ASN V O 1
ATOM 5173 N N . ILE F 3 25 ? -42.380 66.959 28.084 1.00 131.23 81 ILE V N 1
ATOM 5174 C CA . ILE F 3 25 ? -41.631 68.213 28.100 1.00 138.05 81 ILE V CA 1
ATOM 5175 C C . ILE F 3 25 ? -42.515 69.360 28.570 1.00 145.87 81 ILE V C 1
ATOM 5176 O O . ILE F 3 25 ? -42.074 70.236 29.325 1.00 148.75 81 ILE V O 1
ATOM 5181 N N . LYS F 3 26 ? -43.775 69.378 28.131 1.00 133.13 82 LYS V N 1
ATOM 5182 C CA . LYS F 3 26 ? -44.686 70.439 28.541 1.00 127.49 82 LYS V CA 1
ATOM 5183 C C . LYS F 3 26 ? -45.066 70.341 30.013 1.00 131.61 82 LYS V C 1
ATOM 5184 O O . LYS F 3 26 ? -45.531 71.333 30.586 1.00 127.11 82 LYS V O 1
ATOM 5190 N N . LEU F 3 27 ? -44.881 69.176 30.635 1.00 141.87 83 LEU V N 1
ATOM 5191 C CA . LEU F 3 27 ? -45.372 68.968 31.993 1.00 142.17 83 LEU V CA 1
ATOM 5192 C C . LEU F 3 27 ? -44.700 69.914 32.984 1.00 140.11 83 LEU V C 1
ATOM 5193 O O . LEU F 3 27 ? -45.365 70.733 33.629 1.00 152.53 83 LEU V O 1
ATOM 5198 N N . GLU F 3 28 ? -43.378 69.819 33.117 1.00 129.64 84 GLU V N 1
ATOM 5199 C CA . GLU F 3 28 ? -42.635 70.623 34.079 1.00 144.03 84 GLU V CA 1
ATOM 5200 C C . GLU F 3 28 ? -41.987 71.859 33.467 1.00 153.75 84 GLU V C 1
ATOM 5201 O O . GLU F 3 28 ? -41.399 72.659 34.202 1.00 154.63 84 GLU V O 1
ATOM 5207 N N . LEU F 3 29 ? -42.079 72.040 32.154 1.00 142.78 85 LEU V N 1
ATOM 5208 C CA . LEU F 3 29 ? -41.433 73.147 31.464 1.00 140.84 85 LEU V CA 1
ATOM 5209 C C . LEU F 3 29 ? -42.481 74.096 30.904 1.00 148.99 85 LEU V C 1
ATOM 5210 O O . LEU F 3 29 ? -43.449 73.659 30.272 1.00 152.58 85 LEU V O 1
ATOM 5215 N N . GLU F 3 30 ? -42.281 75.392 31.134 1.00 153.17 86 GLU V N 1
ATOM 5216 C CA . GLU F 3 30 ? -43.172 76.427 30.635 1.00 152.98 86 GLU V CA 1
ATOM 5217 C C . GLU F 3 30 ? -42.348 77.635 30.230 1.00 154.48 86 GLU V C 1
ATOM 5218 O O . GLU F 3 30 ? -41.309 77.933 30.830 1.00 156.09 86 GLU V O 1
ATOM 5224 N N . GLY F 3 31 ? -42.811 78.332 29.200 1.00 147.80 87 GLY V N 1
ATOM 5225 C CA . GLY F 3 31 ? -42.083 79.489 28.736 1.00 156.40 87 GLY V CA 1
ATOM 5226 C C . GLY F 3 31 ? -41.023 79.130 27.713 1.00 152.20 87 GLY V C 1
ATOM 5227 O O . GLY F 3 31 ? -41.121 78.139 26.981 1.00 135.35 87 GLY V O 1
ATOM 5228 N N . LYS F 3 32 ? -39.992 79.975 27.656 1.00 164.55 88 LYS V N 1
ATOM 5229 C CA . LYS F 3 32 ? -38.917 79.781 26.692 1.00 147.26 88 LYS V CA 1
ATOM 5230 C C . LYS F 3 32 ? -38.166 78.480 26.936 1.00 137.48 88 LYS V C 1
ATOM 5231 O O . LYS F 3 32 ? -37.665 77.869 25.985 1.00 133.89 88 LYS V O 1
ATOM 5237 N N . GLU F 3 33 ? -38.084 78.035 28.192 1.00 138.71 89 GLU V N 1
ATOM 5238 C CA . GLU F 3 33 ? -37.272 76.863 28.504 1.00 135.91 89 GLU V CA 1
ATOM 5239 C C . GLU F 3 33 ? -37.806 75.609 27.821 1.00 138.38 89 GLU V C 1
ATOM 5240 O O . GLU F 3 33 ? -37.026 74.780 27.336 1.00 134.13 89 GLU V O 1
ATOM 5246 N N . GLN F 3 34 ? -39.131 75.443 27.773 1.00 142.79 90 GLN V N 1
ATOM 5247 C CA . GLN F 3 34 ? -39.692 74.278 27.092 1.00 116.33 90 GLN V CA 1
ATOM 5248 C C . GLN F 3 34 ? -39.532 74.395 25.581 1.00 107.73 90 GLN V C 1
ATOM 5249 O O . GLN F 3 34 ? -39.189 73.414 24.910 1.00 98.97 90 GLN V O 1
ATOM 5255 N N . GLU F 3 35 ? -39.781 75.584 25.026 1.00 106.80 91 GLU V N 1
ATOM 5256 C CA . GLU F 3 35 ? -39.543 75.804 23.604 1.00 115.03 91 GLU V CA 1
ATOM 5257 C C . GLU F 3 35 ? -38.082 75.572 23.239 1.00 115.73 91 GLU V C 1
ATOM 5258 O O . GLU F 3 35 ? -37.785 75.074 22.147 1.00 113.88 91 GLU V O 1
ATOM 5264 N N . LEU F 3 36 ? -37.158 75.936 24.133 1.00 121.68 92 LEU V N 1
ATOM 5265 C CA . LEU F 3 36 ? -35.740 75.688 23.891 1.00 123.57 92 LEU V CA 1
ATOM 5266 C C . LEU F 3 36 ? -35.430 74.194 23.897 1.00 124.63 92 LEU V C 1
ATOM 5267 O O . LEU F 3 36 ? -34.653 73.710 23.064 1.00 125.29 92 LEU V O 1
ATOM 5272 N N . ALA F 3 37 ? -36.025 73.448 24.831 1.00 130.22 93 ALA V N 1
ATOM 5273 C CA . ALA F 3 37 ? -35.720 72.026 24.966 1.00 107.87 93 ALA V CA 1
ATOM 5274 C C . ALA F 3 37 ? -36.134 71.242 23.725 1.00 110.45 93 ALA V C 1
ATOM 5275 O O . ALA F 3 37 ? -35.437 70.308 23.312 1.00 106.06 93 ALA V O 1
ATOM 5277 N N . LEU F 3 38 ? -37.266 71.604 23.120 1.00 92.22 94 LEU V N 1
ATOM 5278 C CA . LEU F 3 38 ? -37.787 70.836 21.992 1.00 97.94 94 LEU V CA 1
ATOM 5279 C C . LEU F 3 38 ? -36.799 70.803 20.832 1.00 96.31 94 LEU V C 1
ATOM 5280 O O . LEU F 3 38 ? -36.511 69.735 20.279 1.00 97.11 94 LEU V O 1
ATOM 5285 N N . GLU F 3 39 ? -36.264 71.964 20.445 1.00 110.59 95 GLU V N 1
ATOM 5286 C CA . GLU F 3 39 ? -35.269 71.975 19.377 1.00 121.49 95 GLU V CA 1
ATOM 5287 C C . GLU F 3 39 ? -33.949 71.366 19.834 1.00 116.39 95 GLU V C 1
ATOM 5288 O O . GLU F 3 39 ? -33.205 70.819 19.012 1.00 108.26 95 GLU V O 1
ATOM 5294 N N . LEU F 3 40 ? -33.639 71.457 21.132 1.00 121.80 96 LEU V N 1
ATOM 5295 C CA . LEU F 3 40 ? -32.558 70.653 21.697 1.00 129.48 96 LEU V CA 1
ATOM 5296 C C . LEU F 3 40 ? -32.736 69.189 21.321 1.00 120.74 96 LEU V C 1
ATOM 5297 O O . LEU F 3 40 ? -31.761 68.480 21.046 1.00 115.62 96 LEU V O 1
ATOM 5302 N N . LEU F 3 41 ? -33.980 68.726 21.299 1.00 117.81 97 LEU V N 1
ATOM 5303 C CA . LEU F 3 41 ? -34.329 67.376 20.894 1.00 107.88 97 LEU V CA 1
ATOM 5304 C C . LEU F 3 41 ? -34.275 67.266 19.369 1.00 113.49 97 LEU V C 1
ATOM 5305 O O . LEU F 3 41 ? -34.221 68.261 18.645 1.00 119.02 97 LEU V O 1
ATOM 5310 N N . ASN F 3 42 ? -34.266 66.025 18.892 1.00 106.45 98 ASN V N 1
ATOM 5311 C CA . ASN F 3 42 ? -34.181 65.662 17.481 1.00 111.43 98 ASN V CA 1
ATOM 5312 C C . ASN F 3 42 ? -32.816 65.959 16.877 1.00 109.45 98 ASN V C 1
ATOM 5313 O O . ASN F 3 42 ? -32.669 65.972 15.650 1.00 106.63 98 ASN V O 1
ATOM 5318 N N . TYR F 3 43 ? -31.802 66.196 17.711 1.00 108.56 99 TYR V N 1
ATOM 5319 C CA . TYR F 3 43 ? -30.400 66.097 17.305 1.00 118.68 99 TYR V CA 1
ATOM 5320 C C . TYR F 3 43 ? -29.871 64.941 18.142 1.00 127.51 99 TYR V C 1
ATOM 5321 O O . TYR F 3 43 ? -29.622 65.100 19.341 1.00 134.51 99 TYR V O 1
ATOM 5330 N N . LEU F 3 44 ? -29.691 63.782 17.517 1.00 108.09 100 LEU V N 1
ATOM 5331 C CA . LEU F 3 44 ? -29.146 62.636 18.229 1.00 106.21 100 LEU V CA 1
ATOM 5332 C C . LEU F 3 44 ? -29.047 61.466 17.263 1.00 112.47 100 LEU V C 1
ATOM 5333 O O . LEU F 3 44 ? -29.677 61.458 16.201 1.00 130.00 100 LEU V O 1
ATOM 5338 N N . ASN F 3 45 ? -28.250 60.478 17.649 1.00 107.44 101 ASN V N 1
ATOM 5339 C CA . ASN F 3 45 ? -28.302 59.166 17.029 1.00 105.96 101 ASN V CA 1
ATOM 5340 C C . ASN F 3 45 ? -29.383 58.338 17.715 1.00 112.50 101 ASN V C 1
ATOM 5341 O O . ASN F 3 45 ? -29.659 58.508 18.905 1.00 108.00 101 ASN V O 1
ATOM 5346 N N . GLU F 3 46 ? -29.997 57.435 16.948 1.00 127.25 102 GLU V N 1
ATOM 5347 C CA . GLU F 3 46 ? -31.137 56.673 17.447 1.00 110.82 102 GLU V CA 1
ATOM 5348 C C . GLU F 3 46 ? -30.828 55.902 18.724 1.00 104.89 102 GLU V C 1
ATOM 5349 O O . GLU F 3 46 ? -31.761 55.404 19.363 1.00 108.81 102 GLU V O 1
ATOM 5355 N N . LYS F 3 47 ? -29.556 55.787 19.110 1.00 107.42 103 LYS V N 1
ATOM 5356 C CA . LYS F 3 47 ? -29.226 55.223 20.413 1.00 97.65 103 LYS V CA 1
ATOM 5357 C C . LYS F 3 47 ? -29.615 56.150 21.557 1.00 95.55 103 LYS V C 1
ATOM 5358 O O . LYS F 3 47 ? -29.492 55.757 22.721 1.00 98.24 103 LYS V O 1
ATOM 5364 N N . GLY F 3 48 ? -30.071 57.364 21.254 1.00 97.51 104 GLY V N 1
ATOM 5365 C CA . GLY F 3 48 ? -30.627 58.272 22.238 1.00 88.44 104 GLY V CA 1
ATOM 5366 C C . GLY F 3 48 ? -29.780 59.478 22.589 1.00 89.87 104 GLY V C 1
ATOM 5367 O O . GLY F 3 48 ? -30.284 60.375 23.280 1.00 84.53 104 GLY V O 1
ATOM 5368 N N . PHE F 3 49 ? -28.529 59.556 22.136 1.00 102.46 105 PHE V N 1
ATOM 5369 C CA . PHE F 3 49 ? -27.693 60.712 22.427 1.00 87.91 105 PHE V CA 1
ATOM 5370 C C . PHE F 3 49 ? -27.310 61.438 21.142 1.00 103.59 105 PHE V C 1
ATOM 5371 O O . PHE F 3 49 ? -27.316 60.868 20.045 1.00 118.02 105 PHE V O 1
ATOM 5379 N N . LEU F 3 50 ? -26.987 62.720 21.305 1.00 94.75 106 LEU V N 1
ATOM 5380 C CA . LEU F 3 50 ? -26.762 63.636 20.196 1.00 109.55 106 LEU V CA 1
ATOM 5381 C C . LEU F 3 50 ? -25.363 63.503 19.620 1.00 93.45 106 LEU V C 1
ATOM 5382 O O . LEU F 3 50 ? -24.401 63.196 20.328 1.00 84.53 106 LEU V O 1
ATOM 5387 N N . SER F 3 51 ? -25.256 63.743 18.314 1.00 84.53 107 SER V N 1
ATOM 5388 C CA . SER F 3 51 ? -23.952 63.745 17.668 1.00 106.48 107 SER V CA 1
ATOM 5389 C C . SER F 3 51 ? -23.195 65.055 17.861 1.00 117.20 107 SER V C 1
ATOM 5390 O O . SER F 3 51 ? -21.962 65.059 17.761 1.00 115.78 107 SER V O 1
ATOM 5393 N N . LYS F 3 52 ? -23.889 66.162 18.112 1.00 117.03 108 LYS V N 1
ATOM 5394 C CA . LYS F 3 52 ? -23.234 67.448 18.297 1.00 109.44 108 LYS V CA 1
ATOM 5395 C C . LYS F 3 52 ? -23.128 67.791 19.781 1.00 113.70 108 LYS V C 1
ATOM 5396 O O . LYS F 3 52 ? -23.790 67.191 20.632 1.00 128.73 108 LYS V O 1
ATOM 5402 N N . SER F 3 53 ? -22.275 68.766 20.081 1.00 129.89 109 SER V N 1
ATOM 5403 C CA . SER F 3 53 ? -22.111 69.290 21.429 1.00 129.52 109 SER V CA 1
ATOM 5404 C C . SER F 3 53 ? -22.896 70.588 21.613 1.00 127.46 109 SER V C 1
ATOM 5405 O O . SER F 3 53 ? -23.454 71.156 20.669 1.00 134.55 109 SER V O 1
ATOM 5408 N N . VAL F 3 54 ? -22.934 71.056 22.863 1.00 111.64 110 VAL V N 1
ATOM 5409 C CA . VAL F 3 54 ? -23.526 72.360 23.152 1.00 114.21 110 VAL V CA 1
ATOM 5410 C C . VAL F 3 54 ? -22.751 73.466 22.444 1.00 113.93 110 VAL V C 1
ATOM 5411 O O . VAL F 3 54 ? -23.330 74.466 22.000 1.00 88.71 110 VAL V O 1
ATOM 5415 N N . GLU F 3 55 ? -21.429 73.307 22.336 1.00 120.41 111 GLU V N 1
ATOM 5416 C CA . GLU F 3 55 ? -20.602 74.292 21.644 1.00 122.59 111 GLU V CA 1
ATOM 5417 C C . GLU F 3 55 ? -21.123 74.566 20.237 1.00 129.45 111 GLU V C 1
ATOM 5418 O O . GLU F 3 55 ? -21.319 75.722 19.847 1.00 147.23 111 GLU V O 1
ATOM 5424 N N . GLU F 3 56 ? -21.362 73.503 19.463 1.00 127.78 112 GLU V N 1
ATOM 5425 C CA . GLU F 3 56 ? -21.865 73.638 18.099 1.00 137.25 112 GLU V CA 1
ATOM 5426 C C . GLU F 3 56 ? -23.361 73.902 18.067 1.00 136.32 112 GLU V C 1
ATOM 5427 O O . GLU F 3 56 ? -23.858 74.541 17.133 1.00 142.44 112 GLU V O 1
ATOM 5433 N N . ILE F 3 57 ? -24.085 73.413 19.075 1.00 134.90 113 ILE V N 1
ATOM 5434 C CA . ILE F 3 57 ? -25.535 73.525 19.110 1.00 123.09 113 ILE V CA 1
ATOM 5435 C C . ILE F 3 57 ? -26.000 74.955 19.351 1.00 123.63 113 ILE V C 1
ATOM 5436 O O . ILE F 3 57 ? -27.134 75.300 19.001 1.00 111.05 113 ILE V O 1
ATOM 5441 N N . SER F 3 58 ? -25.157 75.799 19.950 1.00 128.79 114 SER V N 1
ATOM 5442 C CA . SER F 3 58 ? -25.565 77.165 20.266 1.00 132.06 114 SER V CA 1
ATOM 5443 C C . SER F 3 58 ? -25.819 77.983 19.004 1.00 136.34 114 SER V C 1
ATOM 5444 O O . SER F 3 58 ? -26.815 78.708 18.913 1.00 128.95 114 SER V O 1
ATOM 5447 N N . ASP F 3 59 ? -24.924 77.883 18.020 1.00 141.06 115 ASP V N 1
ATOM 5448 C CA . ASP F 3 59 ? -24.983 78.763 16.859 1.00 138.32 115 ASP V CA 1
ATOM 5449 C C . ASP F 3 59 ? -26.214 78.528 15.990 1.00 136.16 115 ASP V C 1
ATOM 5450 O O . ASP F 3 59 ? -26.590 79.422 15.224 1.00 150.42 115 ASP V O 1
ATOM 5455 N N . VAL F 3 60 ? -26.849 77.359 16.085 1.00 142.73 116 VAL V N 1
ATOM 5456 C CA . VAL F 3 60 ? -27.931 77.036 15.160 1.00 149.10 116 VAL V CA 1
ATOM 5457 C C . VAL F 3 60 ? -29.228 77.738 15.552 1.00 137.96 116 VAL V C 1
ATOM 5458 O O . VAL F 3 60 ? -29.931 78.285 14.695 1.00 131.07 116 VAL V O 1
ATOM 5462 N N . LEU F 3 61 ? -29.568 77.741 16.839 1.00 136.20 117 LEU V N 1
ATOM 5463 C CA . LEU F 3 61 ? -30.838 78.287 17.301 1.00 132.67 117 LEU V CA 1
ATOM 5464 C C . LEU F 3 61 ? -30.749 79.745 17.738 1.00 139.97 117 LEU V C 1
ATOM 5465 O O . LEU F 3 61 ? -31.753 80.298 18.197 1.00 141.87 117 LEU V O 1
ATOM 5470 N N . ARG F 3 62 ? -29.587 80.384 17.604 1.00 143.37 118 ARG V N 1
ATOM 5471 C CA . ARG F 3 62 ? -29.421 81.769 18.041 1.00 151.67 118 ARG V CA 1
ATOM 5472 C C . ARG F 3 62 ? -29.658 81.894 19.544 1.00 154.42 118 ARG V C 1
ATOM 5473 O O . ARG F 3 62 ? -30.325 82.819 20.013 1.00 192.44 118 ARG V O 1
ATOM 5481 N N . CYS F 3 63 ? -29.106 80.951 20.304 1.00 132.49 119 CYS V N 1
ATOM 5482 C CA . CYS F 3 63 ? -29.217 80.956 21.754 1.00 149.19 119 CYS V CA 1
ATOM 5483 C C . CYS F 3 63 ? -27.858 80.644 22.360 1.00 138.30 119 CYS V C 1
ATOM 5484 O O . CYS F 3 63 ? -27.018 79.988 21.738 1.00 129.37 119 CYS V O 1
ATOM 5487 N N . SER F 3 64 ? -27.651 81.122 23.582 1.00 135.38 120 SER V N 1
ATOM 5488 C CA . SER F 3 64 ? -26.386 80.901 24.262 1.00 118.95 120 SER V CA 1
ATOM 5489 C C . SER F 3 64 ? -26.276 79.452 24.728 1.00 140.66 120 SER V C 1
ATOM 5490 O O . SER F 3 64 ? -27.259 78.707 24.775 1.00 145.98 120 SER V O 1
ATOM 5493 N N . VAL F 3 65 ? -25.048 79.054 25.075 1.00 141.38 121 VAL V N 1
ATOM 5494 C CA . VAL F 3 65 ? -24.821 77.717 25.618 1.00 126.56 121 VAL V CA 1
ATOM 5495 C C . VAL F 3 65 ? -25.152 77.646 27.098 1.00 127.38 121 VAL V C 1
ATOM 5496 O O . VAL F 3 65 ? -25.158 76.551 27.674 1.00 127.21 121 VAL V O 1
ATOM 5500 N N . GLU F 3 66 ? -25.435 78.789 27.726 1.00 138.82 122 GLU V N 1
ATOM 5501 C CA . GLU F 3 66 ? -25.781 78.802 29.143 1.00 136.70 122 GLU V CA 1
ATOM 5502 C C . GLU F 3 66 ? -27.176 78.236 29.374 1.00 120.80 122 GLU V C 1
ATOM 5503 O O . GLU F 3 66 ? -27.419 77.562 30.381 1.00 120.35 122 GLU V O 1
ATOM 5509 N N . GLU F 3 67 ? -28.104 78.492 28.448 1.00 112.56 123 GLU V N 1
ATOM 5510 C CA . GLU F 3 67 ? -29.467 78.000 28.616 1.00 123.61 123 GLU V CA 1
ATOM 5511 C C . GLU F 3 67 ? -29.560 76.505 28.332 1.00 119.25 123 GLU V C 1
ATOM 5512 O O . GLU F 3 67 ? -30.233 75.771 29.064 1.00 120.76 123 GLU V O 1
ATOM 5518 N N . LEU F 3 68 ? -28.893 76.035 27.275 1.00 111.46 124 LEU V N 1
ATOM 5519 C CA . LEU F 3 68 ? -29.008 74.632 26.890 1.00 114.78 124 LEU V CA 1
ATOM 5520 C C . LEU F 3 68 ? -28.496 73.713 27.993 1.00 106.66 124 LEU V C 1
ATOM 5521 O O . LEU F 3 68 ? -29.215 72.825 28.463 1.00 92.79 124 LEU V O 1
ATOM 5526 N N . GLU F 3 69 ? -27.247 73.912 28.421 1.00 111.84 125 GLU V N 1
ATOM 5527 C CA . GLU F 3 69 ? -26.747 73.154 29.563 1.00 109.65 125 GLU V CA 1
ATOM 5528 C C . GLU F 3 69 ? -27.647 73.336 30.777 1.00 99.31 125 GLU V C 1
ATOM 5529 O O . GLU F 3 69 ? -27.716 72.453 31.639 1.00 123.82 125 GLU V O 1
ATOM 5535 N N . LYS F 3 70 ? -28.345 74.470 30.859 1.00 104.69 126 LYS V N 1
ATOM 5536 C CA . LYS F 3 70 ? -29.303 74.677 31.939 1.00 119.97 126 LYS V CA 1
ATOM 5537 C C . LYS F 3 70 ? -30.561 73.848 31.716 1.00 111.22 126 LYS V C 1
ATOM 5538 O O . LYS F 3 70 ? -31.084 73.232 32.653 1.00 84.53 126 LYS V O 1
ATOM 5544 N N . VAL F 3 71 ? -31.061 73.824 30.481 1.00 114.84 127 VAL V N 1
ATOM 5545 C CA . VAL F 3 71 ? -32.248 73.036 30.168 1.00 97.00 127 VAL V CA 1
ATOM 5546 C C . VAL F 3 71 ? -31.889 71.569 29.965 1.00 110.58 127 VAL V C 1
ATOM 5547 O O . VAL F 3 71 ? -32.650 70.676 30.351 1.00 113.26 127 VAL V O 1
ATOM 5551 N N . ARG F 3 72 ? -30.729 71.296 29.357 1.00 103.28 128 ARG V N 1
ATOM 5552 C CA . ARG F 3 72 ? -30.353 69.915 29.070 1.00 84.53 128 ARG V CA 1
ATOM 5553 C C . ARG F 3 72 ? -30.275 69.086 30.345 1.00 84.53 128 ARG V C 1
ATOM 5554 O O . ARG F 3 72 ? -30.684 67.920 30.362 1.00 91.42 128 ARG V O 1
ATOM 5562 N N . GLN F 3 73 ? -29.759 69.672 31.428 1.00 84.53 129 GLN V N 1
ATOM 5563 C CA . GLN F 3 73 ? -29.713 68.948 32.693 1.00 84.53 129 GLN V CA 1
ATOM 5564 C C . GLN F 3 73 ? -31.113 68.607 33.180 1.00 94.07 129 GLN V C 1
ATOM 5565 O O . GLN F 3 73 ? -31.299 67.627 33.909 1.00 122.80 129 GLN V O 1
ATOM 5571 N N . LYS F 3 74 ? -32.108 69.408 32.794 1.00 84.53 130 LYS V N 1
ATOM 5572 C CA . LYS F 3 74 ? -33.490 69.128 33.159 1.00 88.72 130 LYS V CA 1
ATOM 5573 C C . LYS F 3 74 ? -34.125 68.077 32.254 1.00 100.73 130 LYS V C 1
ATOM 5574 O O . LYS F 3 74 ? -35.018 67.345 32.696 1.00 94.29 130 LYS V O 1
ATOM 5580 N N . VAL F 3 75 ? -33.688 67.990 30.995 1.00 98.08 131 VAL V N 1
ATOM 5581 C CA . VAL F 3 75 ? -34.365 67.124 30.033 1.00 84.53 131 VAL V CA 1
ATOM 5582 C C . VAL F 3 75 ? -34.116 65.649 30.335 1.00 84.53 131 VAL V C 1
ATOM 5583 O O . VAL F 3 75 ? -35.033 64.825 30.243 1.00 84.93 131 VAL V O 1
ATOM 5587 N N . LEU F 3 76 ? -32.883 65.285 30.703 1.00 84.53 132 LEU V N 1
ATOM 5588 C CA . LEU F 3 76 ? -32.609 63.879 30.984 1.00 85.29 132 LEU V CA 1
ATOM 5589 C C . LEU F 3 76 ? -33.325 63.386 32.232 1.00 98.45 132 LEU V C 1
ATOM 5590 O O . LEU F 3 76 ? -33.512 62.175 32.387 1.00 116.52 132 LEU V O 1
ATOM 5595 N N . ARG F 3 77 ? -33.730 64.291 33.118 1.00 84.53 133 ARG V N 1
ATOM 5596 C CA . ARG F 3 77 ? -34.389 63.922 34.363 1.00 102.68 133 ARG V CA 1
ATOM 5597 C C . ARG F 3 77 ? -35.876 63.642 34.182 1.00 96.50 133 ARG V C 1
ATOM 5598 O O . ARG F 3 77 ? -36.551 63.301 35.160 1.00 84.53 133 ARG V O 1
ATOM 5606 N N . LEU F 3 78 ? -36.397 63.783 32.966 1.00 98.00 134 LEU V N 1
ATOM 5607 C CA . LEU F 3 78 ? -37.786 63.474 32.658 1.00 101.90 134 LEU V CA 1
ATOM 5608 C C . LEU F 3 78 ? -37.854 62.087 32.032 1.00 84.99 134 LEU V C 1
ATOM 5609 O O . LEU F 3 78 ? -37.086 61.779 31.115 1.00 84.53 134 LEU V O 1
ATOM 5614 N N . GLU F 3 79 ? -38.770 61.259 32.524 1.00 98.06 135 GLU V N 1
ATOM 5615 C CA . GLU F 3 79 ? -38.946 59.914 31.983 1.00 112.18 135 GLU V CA 1
ATOM 5616 C C . GLU F 3 79 ? -39.396 59.962 30.525 1.00 108.23 135 GLU V C 1
ATOM 5617 O O . GLU F 3 79 ? -40.294 60.729 30.175 1.00 95.58 135 GLU V O 1
ATOM 5623 N N . PRO F 3 80 ? -38.773 59.138 29.668 1.00 103.42 136 PRO V N 1
ATOM 5624 C CA . PRO F 3 80 ? -37.682 58.223 30.027 1.00 102.00 136 PRO V CA 1
ATOM 5625 C C . PRO F 3 80 ? -36.380 58.956 30.360 1.00 104.39 136 PRO V C 1
ATOM 5626 O O . PRO F 3 80 ? -36.022 59.936 29.710 1.00 99.33 136 PRO V O 1
ATOM 5630 N N . LEU F 3 81 ? -35.678 58.459 31.374 1.00 94.62 137 LEU V N 1
ATOM 5631 C CA . LEU F 3 81 ? -34.525 59.154 31.927 1.00 84.53 137 LEU V CA 1
ATOM 5632 C C . LEU F 3 81 ? -33.346 59.193 30.955 1.00 84.53 137 LEU V C 1
ATOM 5633 O O . LEU F 3 81 ? -33.199 58.331 30.082 1.00 94.56 137 LEU V O 1
ATOM 5638 N N . GLY F 3 82 ? -32.506 60.219 31.117 1.00 88.73 138 GLY V N 1
ATOM 5639 C CA . GLY F 3 82 ? -31.185 60.258 30.507 1.00 93.52 138 GLY V CA 1
ATOM 5640 C C . GLY F 3 82 ? -31.126 60.422 29.000 1.00 84.53 138 GLY V C 1
ATOM 5641 O O . GLY F 3 82 ? -30.248 59.835 28.358 1.00 84.53 138 GLY V O 1
ATOM 5642 N N . VAL F 3 83 ? -32.040 61.194 28.412 1.00 84.53 139 VAL V N 1
ATOM 5643 C CA . VAL F 3 83 ? -32.126 61.334 26.960 1.00 91.21 139 VAL V CA 1
ATOM 5644 C C . VAL F 3 83 ? -30.804 61.827 26.376 1.00 96.69 139 VAL V C 1
ATOM 5645 O O . VAL F 3 83 ? -30.071 61.061 25.741 1.00 98.85 139 VAL V O 1
ATOM 5649 N N . CYS F 3 84 ? -30.481 63.102 26.617 1.00 88.01 140 CYS V N 1
ATOM 5650 C CA . CYS F 3 84 ? -29.619 63.876 25.726 1.00 84.53 140 CYS V CA 1
ATOM 5651 C C . CYS F 3 84 ? -28.133 63.598 25.912 1.00 102.38 140 CYS V C 1
ATOM 5652 O O . CYS F 3 84 ? -27.349 63.832 24.979 1.00 100.30 140 CYS V O 1
ATOM 5655 N N . SER F 3 85 ? -27.741 63.110 27.088 1.00 92.96 141 SER V N 1
ATOM 5656 C CA . SER F 3 85 ? -26.338 63.039 27.462 1.00 87.88 141 SER V CA 1
ATOM 5657 C C . SER F 3 85 ? -25.534 62.370 26.361 1.00 84.53 141 SER V C 1
ATOM 5658 O O . SER F 3 85 ? -25.874 61.278 25.894 1.00 99.38 141 SER V O 1
ATOM 5661 N N . LYS F 3 86 ? -24.472 63.052 25.945 1.00 84.53 142 LYS V N 1
ATOM 5662 C CA . LYS F 3 86 ? -23.676 62.595 24.815 1.00 92.83 142 LYS V CA 1
ATOM 5663 C C . LYS F 3 86 ? -22.893 61.344 25.178 1.00 84.53 142 LYS V C 1
ATOM 5664 O O . LYS F 3 86 ? -22.935 60.340 24.458 1.00 84.53 142 LYS V O 1
ATOM 5670 N N . ASP F 3 87 ? -22.179 61.383 26.296 1.00 84.53 143 ASP V N 1
ATOM 5671 C CA . ASP F 3 87 ? -21.403 60.230 26.719 1.00 98.40 143 ASP V CA 1
ATOM 5672 C C . ASP F 3 87 ? -22.320 59.126 27.231 1.00 99.73 143 ASP V C 1
ATOM 5673 O O . ASP F 3 87 ? -23.397 59.382 27.778 1.00 116.35 143 ASP V O 1
ATOM 5678 N N . VAL F 3 88 ? -21.883 57.879 27.044 1.00 93.18 144 VAL V N 1
ATOM 5679 C CA . VAL F 3 88 ? -22.577 56.762 27.679 1.00 106.35 144 VAL V CA 1
ATOM 5680 C C . VAL F 3 88 ? -22.521 56.909 29.192 1.00 95.07 144 VAL V C 1
ATOM 5681 O O . VAL F 3 88 ? -23.524 56.714 29.889 1.00 91.63 144 VAL V O 1
ATOM 5685 N N . TRP F 3 89 ? -21.353 57.288 29.717 1.00 92.66 145 TRP V N 1
ATOM 5686 C CA . TRP F 3 89 ? -21.163 57.352 31.162 1.00 84.53 145 TRP V CA 1
ATOM 5687 C C . TRP F 3 89 ? -22.134 58.326 31.816 1.00 102.11 145 TRP V C 1
ATOM 5688 O O . TRP F 3 89 ? -22.602 58.084 32.935 1.00 107.50 145 TRP V O 1
ATOM 5699 N N . GLU F 3 90 ? -22.444 59.439 31.145 1.00 84.53 146 GLU V N 1
ATOM 5700 C CA . GLU F 3 90 ? -23.393 60.387 31.719 1.00 84.53 146 GLU V CA 1
ATOM 5701 C C . GLU F 3 90 ? -24.750 59.730 31.941 1.00 91.14 146 GLU V C 1
ATOM 5702 O O . GLU F 3 90 ? -25.433 60.020 32.930 1.00 105.99 146 GLU V O 1
ATOM 5708 N N . PHE F 3 91 ? -25.158 58.844 31.030 1.00 95.22 147 PHE V N 1
ATOM 5709 C CA . PHE F 3 91 ? -26.410 58.120 31.216 1.00 94.00 147 PHE V CA 1
ATOM 5710 C C . PHE F 3 91 ? -26.347 57.238 32.458 1.00 110.49 147 PHE V C 1
ATOM 5711 O O . PHE F 3 91 ? -27.252 57.265 33.300 1.00 113.45 147 PHE V O 1
ATOM 5719 N N . LEU F 3 92 ? -25.281 56.443 32.591 1.00 95.03 148 LEU V N 1
ATOM 5720 C CA . LEU F 3 92 ? -25.134 55.616 33.785 1.00 84.53 148 LEU V CA 1
ATOM 5721 C C . LEU F 3 92 ? -24.889 56.474 35.018 1.00 92.87 148 LEU V C 1
ATOM 5722 O O . LEU F 3 92 ? -25.459 56.215 36.085 1.00 101.88 148 LEU V O 1
ATOM 5727 N N . GLU F 3 93 ? -24.046 57.502 34.894 1.00 91.73 149 GLU V N 1
ATOM 5728 C CA . GLU F 3 93 ? -23.800 58.385 36.028 1.00 87.41 149 GLU V CA 1
ATOM 5729 C C . GLU F 3 93 ? -25.074 59.110 36.436 1.00 84.53 149 GLU V C 1
ATOM 5730 O O . GLU F 3 93 ? -25.336 59.299 37.629 1.00 84.53 149 GLU V O 1
ATOM 5736 N N . LEU F 3 94 ? -25.881 59.528 35.455 1.00 84.53 150 LEU V N 1
ATOM 5737 C CA . LEU F 3 94 ? -27.161 60.149 35.772 1.00 92.09 150 LEU V CA 1
ATOM 5738 C C . LEU F 3 94 ? -28.152 59.128 36.317 1.00 106.49 150 LEU V C 1
ATOM 5739 O O . LEU F 3 94 ? -28.974 59.462 37.178 1.00 120.61 150 LEU V O 1
ATOM 5744 N N . GLN F 3 95 ? -28.094 57.884 35.832 1.00 97.85 151 GLN V N 1
ATOM 5745 C CA . GLN F 3 95 ? -28.953 56.844 36.386 1.00 89.76 151 GLN V CA 1
ATOM 5746 C C . GLN F 3 95 ? -28.645 56.628 37.861 1.00 84.53 151 GLN V C 1
ATOM 5747 O O . GLN F 3 95 ? -29.558 56.460 38.678 1.00 84.53 151 GLN V O 1
ATOM 5753 N N . ILE F 3 96 ? -27.359 56.623 38.218 1.00 84.53 152 ILE V N 1
ATOM 5754 C CA . ILE F 3 96 ? -26.964 56.508 39.618 1.00 84.53 152 ILE V CA 1
ATOM 5755 C C . ILE F 3 96 ? -27.260 57.803 40.362 1.00 98.31 152 ILE V C 1
ATOM 5756 O O . ILE F 3 96 ? -27.662 57.787 41.530 1.00 97.09 152 ILE V O 1
ATOM 5761 N N . GLU F 3 97 ? -27.037 58.946 39.710 1.00 106.74 153 GLU V N 1
ATOM 5762 C CA . GLU F 3 97 ? -27.296 60.228 40.356 1.00 101.79 153 GLU V CA 1
ATOM 5763 C C . GLU F 3 97 ? -28.789 60.440 40.587 1.00 98.63 153 GLU V C 1
ATOM 5764 O O . GLU F 3 97 ? -29.214 60.750 41.707 1.00 84.53 153 GLU V O 1
ATOM 5770 N N . GLU F 3 98 ? -29.607 60.278 39.542 1.00 84.53 154 GLU V N 1
ATOM 5771 C CA . GLU F 3 98 ? -31.027 60.579 39.692 1.00 104.88 154 GLU V CA 1
ATOM 5772 C C . GLU F 3 98 ? -31.752 59.475 40.448 1.00 113.51 154 GLU V C 1
ATOM 5773 O O . GLU F 3 98 ? -32.642 59.755 41.260 1.00 119.35 154 GLU V O 1
ATOM 5779 N N . ILE F 3 99 ? -31.383 58.221 40.201 1.00 84.53 155 ILE V N 1
ATOM 5780 C CA . ILE F 3 99 ? -31.968 57.079 40.884 1.00 96.39 155 ILE V CA 1
ATOM 5781 C C . ILE F 3 99 ? -30.829 56.282 41.512 1.00 101.55 155 ILE V C 1
ATOM 5782 O O . ILE F 3 99 ? -29.663 56.431 41.154 1.00 105.29 155 ILE V O 1
ATOM 5787 N N . TYR F 3 100 ? -31.192 55.419 42.449 1.00 109.67 156 TYR V N 1
ATOM 5788 C CA . TYR F 3 100 ? -30.252 54.729 43.319 1.00 107.57 156 TYR V CA 1
ATOM 5789 C C . TYR F 3 100 ? -29.374 55.769 44.016 1.00 106.05 156 TYR V C 1
ATOM 5790 O O . TYR F 3 100 ? -28.145 55.685 43.961 1.00 99.42 156 TYR V O 1
ATOM 5799 N N . PRO F 3 101 ? -29.968 56.768 44.678 1.00 104.38 157 PRO V N 1
ATOM 5800 C CA . PRO F 3 101 ? -29.132 57.721 45.418 1.00 114.35 157 PRO V CA 1
ATOM 5801 C C . PRO F 3 101 ? -28.518 57.100 46.653 1.00 118.11 157 PRO V C 1
ATOM 5802 O O . PRO F 3 101 ? -27.442 57.525 47.091 1.00 129.28 157 PRO V O 1
ATOM 5806 N N . GLU F 3 102 ? -29.193 56.103 47.227 1.00 111.06 158 GLU V N 1
ATOM 5807 C CA . GLU F 3 102 ? -28.707 55.448 48.435 1.00 108.80 158 GLU V CA 1
ATOM 5808 C C . GLU F 3 102 ? -27.382 54.736 48.186 1.00 104.44 158 GLU V C 1
ATOM 5809 O O . GLU F 3 102 ? -26.448 54.839 48.990 1.00 117.44 158 GLU V O 1
ATOM 5815 N N . GLU F 3 103 ? -27.286 54.006 47.080 1.00 103.72 159 GLU V N 1
ATOM 5816 C CA . GLU F 3 103 ? -26.117 53.199 46.761 1.00 113.99 159 GLU V CA 1
ATOM 5817 C C . GLU F 3 103 ? -25.102 53.912 45.871 1.00 107.62 159 GLU V C 1
ATOM 5818 O O . GLU F 3 103 ? -24.124 53.283 45.455 1.00 106.99 159 GLU V O 1
ATOM 5824 N N . GLU F 3 104 ? -25.308 55.195 45.559 1.00 118.40 160 GLU V N 1
ATOM 5825 C CA . GLU F 3 104 ? -24.460 55.864 44.574 1.00 130.85 160 GLU V CA 1
ATOM 5826 C C . GLU F 3 104 ? -22.975 55.744 44.901 1.00 117.96 160 GLU V C 1
ATOM 5827 O O . GLU F 3 104 ? -22.140 55.725 43.990 1.00 94.07 160 GLU V O 1
ATOM 5833 N N . GLU F 3 105 ? -22.623 55.663 46.187 1.00 131.10 161 GLU V N 1
ATOM 5834 C CA . GLU F 3 105 ? -21.212 55.606 46.563 1.00 125.60 161 GLU V CA 1
ATOM 5835 C C . GLU F 3 105 ? -20.526 54.379 45.972 1.00 115.71 161 GLU V C 1
ATOM 5836 O O . GLU F 3 105 ? -19.464 54.487 45.347 1.00 90.25 161 GLU V O 1
ATOM 5842 N N . ILE F 3 106 ? -21.120 53.198 46.155 1.00 128.91 162 ILE V N 1
ATOM 5843 C CA . ILE F 3 106 ? -20.493 51.972 45.667 1.00 115.08 162 ILE V CA 1
ATOM 5844 C C . ILE F 3 106 ? -20.508 51.926 44.143 1.00 108.51 162 ILE V C 1
ATOM 5845 O O . ILE F 3 106 ? -19.512 51.558 43.511 1.00 105.72 162 ILE V O 1
ATOM 5850 N N . LEU F 3 107 ? -21.635 52.292 43.530 1.00 116.06 163 LEU V N 1
ATOM 5851 C CA . LEU F 3 107 ? -21.769 52.152 42.083 1.00 98.37 163 LEU V CA 1
ATOM 5852 C C . LEU F 3 107 ? -20.734 52.999 41.349 1.00 112.65 163 LEU V C 1
ATOM 5853 O O . LEU F 3 107 ? -20.048 52.513 40.441 1.00 89.88 163 LEU V O 1
ATOM 5858 N N . LYS F 3 108 ? -20.604 54.272 41.731 1.00 120.78 164 LYS V N 1
ATOM 5859 C CA . LYS F 3 108 ? -19.631 55.141 41.077 1.00 109.62 164 LYS V CA 1
ATOM 5860 C C . LYS F 3 108 ? -18.218 54.586 41.189 1.00 106.72 164 LYS V C 1
ATOM 5861 O O . LYS F 3 108 ? -17.402 54.777 40.279 1.00 103.91 164 LYS V O 1
ATOM 5867 N N . LYS F 3 109 ? -17.907 53.898 42.290 1.00 84.53 165 LYS V N 1
ATOM 5868 C CA . LYS F 3 109 ? -16.600 53.262 42.414 1.00 111.85 165 LYS V CA 1
ATOM 5869 C C . LYS F 3 109 ? -16.417 52.148 41.391 1.00 109.86 165 LYS V C 1
ATOM 5870 O O . LYS F 3 109 ? -15.286 51.860 40.986 1.00 96.52 165 LYS V O 1
ATOM 5876 N N . ALA F 3 110 ? -17.513 51.513 40.962 1.00 98.32 166 ALA V N 1
ATOM 5877 C CA . ALA F 3 110 ? -17.414 50.387 40.039 1.00 94.54 166 ALA V CA 1
ATOM 5878 C C . ALA F 3 110 ? -17.083 50.836 38.620 1.00 100.37 166 ALA V C 1
ATOM 5879 O O . ALA F 3 110 ? -16.473 50.077 37.858 1.00 84.53 166 ALA V O 1
ATOM 5881 N N . LEU F 3 111 ? -17.476 52.055 38.244 1.00 103.55 167 LEU V N 1
ATOM 5882 C CA . LEU F 3 111 ? -17.251 52.515 36.877 1.00 93.95 167 LEU V CA 1
ATOM 5883 C C . LEU F 3 111 ? -15.766 52.697 36.583 1.00 107.35 167 LEU V C 1
ATOM 5884 O O . LEU F 3 111 ? -15.297 52.344 35.495 1.00 101.91 167 LEU V O 1
ATOM 5889 N N . ARG F 3 112 ? -15.009 53.241 37.538 1.00 120.87 168 ARG V N 1
ATOM 5890 C CA . ARG F 3 112 ? -13.623 53.607 37.261 1.00 119.34 168 ARG V CA 1
ATOM 5891 C C . ARG F 3 112 ? -12.784 52.382 36.910 1.00 120.67 168 ARG V C 1
ATOM 5892 O O . ARG F 3 112 ? -12.138 52.339 35.857 1.00 114.90 168 ARG V O 1
ATOM 5900 N N . ASP F 3 113 ? -12.785 51.368 37.779 1.00 118.35 169 ASP V N 1
ATOM 5901 C CA . ASP F 3 113 ? -11.982 50.180 37.509 1.00 115.48 169 ASP V CA 1
ATOM 5902 C C . ASP F 3 113 ? -12.449 49.468 36.247 1.00 112.07 169 ASP V C 1
ATOM 5903 O O . ASP F 3 113 ? -11.642 48.832 35.559 1.00 138.18 169 ASP V O 1
ATOM 5908 N N . LEU F 3 114 ? -13.743 49.565 35.926 1.00 108.14 170 LEU V N 1
ATOM 5909 C CA . LEU F 3 114 ? -14.244 48.989 34.681 1.00 104.46 170 LEU V CA 1
ATOM 5910 C C . LEU F 3 114 ? -13.688 49.728 33.472 1.00 104.45 170 LEU V C 1
ATOM 5911 O O . LEU F 3 114 ? -13.356 49.106 32.457 1.00 107.95 170 LEU V O 1
ATOM 5916 N N . LYS F 3 115 ? -13.585 51.056 33.560 1.00 100.65 171 LYS V N 1
ATOM 5917 C CA . LYS F 3 115 ? -13.003 51.826 32.467 1.00 117.78 171 LYS V CA 1
ATOM 5918 C C . LYS F 3 115 ? -11.563 51.403 32.209 1.00 124.12 171 LYS V C 1
ATOM 5919 O O . LYS F 3 115 ? -11.162 51.181 31.060 1.00 112.11 171 LYS V O 1
ATOM 5925 N N . ARG F 3 116 ? -10.768 51.282 33.274 1.00 114.19 172 ARG V N 1
ATOM 5926 C CA . ARG F 3 116 ? -9.361 50.929 33.134 1.00 126.28 172 ARG V CA 1
ATOM 5927 C C . ARG F 3 116 ? -9.144 49.458 32.805 1.00 124.86 172 ARG V C 1
ATOM 5928 O O . ARG F 3 116 ? -8.016 49.077 32.474 1.00 113.41 172 ARG V O 1
ATOM 5936 N N . GLY F 3 117 ? -10.183 48.631 32.875 1.00 134.66 173 GLY V N 1
ATOM 5937 C CA . GLY F 3 117 ? -10.060 47.216 32.596 1.00 137.11 173 GLY V CA 1
ATOM 5938 C C . GLY F 3 117 ? -9.994 46.315 33.809 1.00 124.39 173 GLY V C 1
ATOM 5939 O O . GLY F 3 117 ? -9.664 45.132 33.660 1.00 113.92 173 GLY V O 1
ATOM 5940 N N . LYS F 3 118 ? -10.293 46.829 34.998 1.00 100.29 174 LYS V N 1
ATOM 5941 C CA . LYS F 3 118 ? -10.222 46.028 36.210 1.00 84.53 174 LYS V CA 1
ATOM 5942 C C . LYS F 3 118 ? -11.406 45.060 36.258 1.00 113.54 174 LYS V C 1
ATOM 5943 O O . LYS F 3 118 ? -12.275 45.050 35.381 1.00 117.87 174 LYS V O 1
ATOM 5949 N N . LYS F 3 119 ? -11.442 44.233 37.299 1.00 118.71 175 LYS V N 1
ATOM 5950 C CA . LYS F 3 119 ? -12.511 43.266 37.487 1.00 114.89 175 LYS V CA 1
ATOM 5951 C C . LYS F 3 119 ? -13.557 43.805 38.464 1.00 127.54 175 LYS V C 1
ATOM 5952 O O . LYS F 3 119 ? -13.429 44.898 39.021 1.00 127.65 175 LYS V O 1
ATOM 5958 N N . LEU F 3 120 ? -14.609 43.013 38.675 1.00 113.41 176 LEU V N 1
ATOM 5959 C CA . LEU F 3 120 ? -15.714 43.374 39.554 1.00 110.85 176 LEU V CA 1
ATOM 5960 C C . LEU F 3 120 ? -16.227 42.129 40.263 1.00 114.35 176 LEU V C 1
ATOM 5961 O O . LEU F 3 120 ? -16.173 41.022 39.723 1.00 119.40 176 LEU V O 1
ATOM 5966 N N . LYS F 3 121 ? -16.728 42.321 41.482 1.00 119.98 177 LYS V N 1
ATOM 5967 C CA . LYS F 3 121 ? -17.273 41.207 42.242 1.00 118.16 177 LYS V CA 1
ATOM 5968 C C . LYS F 3 121 ? -18.614 40.754 41.662 1.00 112.96 177 LYS V C 1
ATOM 5969 O O . LYS F 3 121 ? -19.332 41.542 41.042 1.00 121.12 177 LYS V O 1
ATOM 5975 N N . PRO F 3 122 ? -18.971 39.481 41.853 1.00 117.04 178 PRO V N 1
ATOM 5976 C CA . PRO F 3 122 ? -20.259 38.997 41.328 1.00 133.92 178 PRO V CA 1
ATOM 5977 C C . PRO F 3 122 ? -21.465 39.687 41.941 1.00 125.18 178 PRO V C 1
ATOM 5978 O O . PRO F 3 122 ? -22.487 39.843 41.262 1.00 109.59 178 PRO V O 1
ATOM 5982 N N . GLU F 3 123 ? -21.381 40.105 43.208 1.00 119.90 179 GLU V N 1
ATOM 5983 C CA . GLU F 3 123 ? -22.492 40.829 43.817 1.00 109.38 179 GLU V CA 1
ATOM 5984 C C . GLU F 3 123 ? -22.572 42.252 43.283 1.00 117.36 179 GLU V C 1
ATOM 5985 O O . GLU F 3 123 ? -23.664 42.753 42.992 1.00 130.63 179 GLU V O 1
ATOM 5991 N N . ILE F 3 124 ? -21.423 42.918 43.151 1.00 117.65 180 ILE V N 1
ATOM 5992 C CA . ILE F 3 124 ? -21.397 44.256 42.573 1.00 115.85 180 ILE V CA 1
ATOM 5993 C C . ILE F 3 124 ? -21.718 44.180 41.088 1.00 102.13 180 ILE V C 1
ATOM 5994 O O . ILE F 3 124 ? -22.297 45.110 40.515 1.00 107.13 180 ILE V O 1
ATOM 5999 N N . LYS F 3 125 ? -21.346 43.071 40.446 1.00 84.53 181 LYS V N 1
ATOM 6000 C CA . LYS F 3 125 ? -21.636 42.872 39.030 1.00 84.53 181 LYS V CA 1
ATOM 6001 C C . LYS F 3 125 ? -23.134 42.732 38.782 1.00 84.53 181 LYS V C 1
ATOM 6002 O O . LYS F 3 125 ? -23.650 43.227 37.773 1.00 84.53 181 LYS V O 1
ATOM 6008 N N . GLY F 3 126 ? -23.847 42.062 39.688 1.00 98.49 182 GLY V N 1
ATOM 6009 C CA . GLY F 3 126 ? -25.276 41.871 39.494 1.00 84.53 182 GLY V CA 1
ATOM 6010 C C . GLY F 3 126 ? -26.088 43.136 39.703 1.00 84.53 182 GLY V C 1
ATOM 6011 O O . GLY F 3 126 ? -27.073 43.372 38.998 1.00 96.77 182 GLY V O 1
ATOM 6012 N N . LYS F 3 127 ? -25.695 43.965 40.674 1.00 84.53 183 LYS V N 1
ATOM 6013 C CA . LYS F 3 127 ? -26.492 45.145 40.995 1.00 102.47 183 LYS V CA 1
ATOM 6014 C C . LYS F 3 127 ? -26.546 46.125 39.829 1.00 101.50 183 LYS V C 1
ATOM 6015 O O . LYS F 3 127 ? -27.561 46.803 39.636 1.00 102.54 183 LYS V O 1
ATOM 6021 N N . LEU F 3 128 ? -25.473 46.214 39.043 1.00 84.53 184 LEU V N 1
ATOM 6022 C CA . LEU F 3 128 ? -25.447 47.120 37.901 1.00 84.53 184 LEU V CA 1
ATOM 6023 C C . LEU F 3 128 ? -26.274 46.620 36.725 1.00 87.84 184 LEU V C 1
ATOM 6024 O O . LEU F 3 128 ? -26.481 47.380 35.772 1.00 107.52 184 LEU V O 1
ATOM 6029 N N . SER F 3 129 ? -26.765 45.380 36.770 1.00 89.91 185 SER V N 1
ATOM 6030 C CA . SER F 3 129 ? -27.543 44.851 35.656 1.00 84.53 185 SER V CA 1
ATOM 6031 C C . SER F 3 129 ? -28.874 45.569 35.494 1.00 95.07 185 SER V C 1
ATOM 6032 O O . SER F 3 129 ? -29.435 45.571 34.393 1.00 101.14 185 SER V O 1
ATOM 6035 N N . ARG F 3 130 ? -29.391 46.179 36.563 1.00 84.53 186 ARG V N 1
ATOM 6036 C CA . ARG F 3 130 ? -30.604 46.976 36.445 1.00 96.45 186 ARG V CA 1
ATOM 6037 C C . ARG F 3 130 ? -30.370 48.257 35.655 1.00 84.53 186 ARG V C 1
ATOM 6038 O O . ARG F 3 130 ? -31.336 48.867 35.184 1.00 92.49 186 ARG V O 1
ATOM 6046 N N . LEU F 3 131 ? -29.114 48.671 35.495 1.00 84.53 187 LEU V N 1
ATOM 6047 C CA . LEU F 3 131 ? -28.800 49.856 34.712 1.00 84.53 187 LEU V CA 1
ATOM 6048 C C . LEU F 3 131 ? -28.919 49.562 33.218 1.00 84.53 187 LEU V C 1
ATOM 6049 O O . LEU F 3 131 ? -28.795 48.420 32.768 1.00 93.44 187 LEU V O 1
ATOM 6054 N N . ARG F 3 132 ? -29.161 50.619 32.445 1.00 84.53 188 ARG V N 1
ATOM 6055 C CA . ARG F 3 132 ? -29.333 50.527 31.002 1.00 84.53 188 ARG V CA 1
ATOM 6056 C C . ARG F 3 132 ? -28.308 51.397 30.287 1.00 84.53 188 ARG V C 1
ATOM 6057 O O . ARG F 3 132 ? -28.054 52.535 30.695 1.00 84.53 188 ARG V O 1
ATOM 6065 N N . LEU F 3 133 ? -27.718 50.854 29.216 1.00 84.53 189 LEU V N 1
ATOM 6066 C CA . LEU F 3 133 ? -26.694 51.586 28.473 1.00 84.53 189 LEU V CA 1
ATOM 6067 C C . LEU F 3 133 ? -27.293 52.658 27.570 1.00 84.53 189 LEU V C 1
ATOM 6068 O O . LEU F 3 133 ? -26.791 53.787 27.530 1.00 98.20 189 LEU V O 1
ATOM 6073 N N . PHE F 3 134 ? -28.361 52.334 26.842 1.00 84.53 190 PHE V N 1
ATOM 6074 C CA . PHE F 3 134 ? -28.827 53.283 25.849 1.00 84.53 190 PHE V CA 1
ATOM 6075 C C . PHE F 3 134 ? -30.235 53.771 26.159 1.00 84.53 190 PHE V C 1
ATOM 6076 O O . PHE F 3 134 ? -31.072 52.999 26.641 1.00 92.65 190 PHE V O 1
ATOM 6084 N N . PRO F 3 135 ? -30.521 55.051 25.904 1.00 84.53 191 PRO V N 1
ATOM 6085 C CA . PRO F 3 135 ? -31.867 55.574 26.193 1.00 84.53 191 PRO V CA 1
ATOM 6086 C C . PRO F 3 135 ? -32.948 54.985 25.304 1.00 84.62 191 PRO V C 1
ATOM 6087 O O . PRO F 3 135 ? -34.117 54.968 25.710 1.00 93.02 191 PRO V O 1
ATOM 6091 N N . LEU F 3 136 ? -32.603 54.505 24.114 1.00 104.48 192 LEU V N 1
ATOM 6092 C CA . LEU F 3 136 ? -33.596 53.993 23.175 1.00 113.49 192 LEU V CA 1
ATOM 6093 C C . LEU F 3 136 ? -33.092 52.753 22.439 1.00 100.30 192 LEU V C 1
ATOM 6094 O O . LEU F 3 136 ? -33.389 51.622 22.826 1.00 84.53 192 LEU V O 1
ATOM 6099 N N . SER F 3 139 ? -33.992 48.496 22.080 1.00 84.53 195 SER V N 1
ATOM 6100 C CA . SER F 3 139 ? -34.680 48.708 23.348 1.00 102.49 195 SER V CA 1
ATOM 6101 C C . SER F 3 139 ? -34.416 47.558 24.318 1.00 110.05 195 SER V C 1
ATOM 6102 O O . SER F 3 139 ? -33.939 46.495 23.921 1.00 92.73 195 SER V O 1
ATOM 6105 N N . ALA F 3 140 ? -34.736 47.782 25.592 1.00 106.14 196 ALA V N 1
ATOM 6106 C CA . ALA F 3 140 ? -34.443 46.848 26.677 1.00 84.53 196 ALA V CA 1
ATOM 6107 C C . ALA F 3 140 ? -32.945 46.641 26.883 1.00 84.53 196 ALA V C 1
ATOM 6108 O O . ALA F 3 140 ? -32.531 45.656 27.505 1.00 92.45 196 ALA V O 1
ATOM 6110 N N . GLU F 3 141 ? -32.124 47.553 26.368 1.00 108.87 197 GLU V N 1
ATOM 6111 C CA . GLU F 3 141 ? -30.678 47.441 26.510 1.00 84.53 197 GLU V CA 1
ATOM 6112 C C . GLU F 3 141 ? -30.285 47.440 27.983 1.00 84.53 197 GLU V C 1
ATOM 6113 O O . GLU F 3 141 ? -30.810 48.217 28.782 1.00 95.22 197 GLU V O 1
ATOM 6119 N N . LYS F 3 142 ? -29.357 46.555 28.345 1.00 84.53 198 LYS V N 1
ATOM 6120 C CA . LYS F 3 142 ? -28.878 46.475 29.717 1.00 84.53 198 LYS V CA 1
ATOM 6121 C C . LYS F 3 142 ? -27.392 46.147 29.721 1.00 84.53 198 LYS V C 1
ATOM 6122 O O . LYS F 3 142 ? -26.890 45.449 28.836 1.00 89.17 198 LYS V O 1
ATOM 6128 N N . VAL F 3 143 ? -26.693 46.663 30.735 1.00 84.53 199 VAL V N 1
ATOM 6129 C CA . VAL F 3 143 ? -25.236 46.554 30.780 1.00 84.53 199 VAL V CA 1
ATOM 6130 C C . VAL F 3 143 ? -24.803 45.107 30.983 1.00 84.53 199 VAL V C 1
ATOM 6131 O O . VAL F 3 143 ? -23.945 44.592 30.256 1.00 84.53 199 VAL V O 1
ATOM 6135 N N . TYR F 3 144 ? -25.383 44.432 31.972 1.00 100.36 200 TYR V N 1
ATOM 6136 C CA . TYR F 3 144 ? -24.960 43.089 32.345 1.00 112.47 200 TYR V CA 1
ATOM 6137 C C . TYR F 3 144 ? -26.156 42.150 32.371 1.00 100.30 200 TYR V C 1
ATOM 6138 O O . TYR F 3 144 ? -27.194 42.473 32.958 1.00 96.46 200 TYR V O 1
ATOM 6147 N N . THR F 3 145 ? -26.003 40.990 31.736 1.00 90.08 201 THR V N 1
ATOM 6148 C CA . THR F 3 145 ? -27.001 39.929 31.758 1.00 99.52 201 THR V CA 1
ATOM 6149 C C . THR F 3 145 ? -26.355 38.652 32.277 1.00 103.64 201 THR V C 1
ATOM 6150 O O . THR F 3 145 ? -25.272 38.268 31.822 1.00 110.05 201 THR V O 1
ATOM 6154 N N . PHE F 3 146 ? -27.021 38.003 33.226 1.00 100.14 202 PHE V N 1
ATOM 6155 C CA . PHE F 3 146 ? -26.448 36.860 33.922 1.00 102.24 202 PHE V CA 1
ATOM 6156 C C . PHE F 3 146 ? -26.456 35.632 33.020 1.00 91.09 202 PHE V C 1
ATOM 6157 O O . PHE F 3 146 ? -27.450 35.349 32.347 1.00 103.92 202 PHE V O 1
ATOM 6165 N N . ALA F 3 147 ? -25.344 34.897 33.010 1.00 98.13 203 ALA V N 1
ATOM 6166 C CA . ALA F 3 147 ? -25.340 33.604 32.332 1.00 115.34 203 ALA V CA 1
ATOM 6167 C C . ALA F 3 147 ? -26.178 32.578 33.085 1.00 100.90 203 ALA V C 1
ATOM 6168 O O . ALA F 3 147 ? -26.876 31.766 32.468 1.00 104.54 203 ALA V O 1
ATOM 6170 N N . LYS F 3 148 ? -26.120 32.596 34.414 1.00 84.53 204 LYS V N 1
ATOM 6171 C CA . LYS F 3 148 ? -26.834 31.639 35.246 1.00 84.53 204 LYS V CA 1
ATOM 6172 C C . LYS F 3 148 ? -27.745 32.378 36.216 1.00 84.53 204 LYS V C 1
ATOM 6173 O O . LYS F 3 148 ? -27.385 33.438 36.738 1.00 84.53 204 LYS V O 1
ATOM 6179 N N . VAL F 3 149 ? -28.926 31.812 36.448 1.00 84.53 205 VAL V N 1
ATOM 6180 C CA . VAL F 3 149 ? -29.923 32.388 37.340 1.00 84.53 205 VAL V CA 1
ATOM 6181 C C . VAL F 3 149 ? -30.347 31.312 38.331 1.00 84.53 205 VAL V C 1
ATOM 6182 O O . VAL F 3 149 ? -30.654 30.181 37.934 1.00 85.12 205 VAL V O 1
ATOM 6186 N N . ASP F 3 150 ? -30.362 31.664 39.615 1.00 86.63 206 ASP V N 1
ATOM 6187 C CA . ASP F 3 150 ? -30.516 30.689 40.688 1.00 84.53 206 ASP V CA 1
ATOM 6188 C C . ASP F 3 150 ? -31.958 30.254 40.904 1.00 96.05 206 ASP V C 1
ATOM 6189 O O . ASP F 3 150 ? -32.205 29.371 41.733 1.00 115.33 206 ASP V O 1
ATOM 6194 N N . ALA F 3 151 ? -32.910 30.846 40.192 1.00 84.53 207 ALA V N 1
ATOM 6195 C CA . ALA F 3 151 ? -34.297 30.393 40.216 1.00 84.53 207 ALA V CA 1
ATOM 6196 C C . ALA F 3 151 ? -35.037 31.104 39.088 1.00 84.53 207 ALA V C 1
ATOM 6197 O O . ALA F 3 151 ? -34.471 31.940 38.377 1.00 100.21 207 ALA V O 1
ATOM 6199 N N . ILE F 3 152 ? -36.313 30.764 38.930 1.00 84.53 208 ILE V N 1
ATOM 6200 C CA . ILE F 3 152 ? -37.192 31.436 37.980 1.00 84.53 208 ILE V CA 1
ATOM 6201 C C . ILE F 3 152 ? -38.613 31.310 38.499 1.00 84.53 208 ILE V C 1
ATOM 6202 O O . ILE F 3 152 ? -38.943 30.364 39.219 1.00 107.16 208 ILE V O 1
ATOM 6207 N N . ILE F 3 153 ? -39.464 32.266 38.134 1.00 84.53 209 ILE V N 1
ATOM 6208 C CA . ILE F 3 153 ? -40.828 32.284 38.644 1.00 84.53 209 ILE V CA 1
ATOM 6209 C C . ILE F 3 153 ? -41.794 32.747 37.561 1.00 84.53 209 ILE V C 1
ATOM 6210 O O . ILE F 3 153 ? -41.503 33.669 36.791 1.00 84.53 209 ILE V O 1
ATOM 6215 N N . GLU F 3 154 ? -42.946 32.086 37.514 1.00 84.53 210 GLU V N 1
ATOM 6216 C CA . GLU F 3 154 ? -44.072 32.398 36.645 1.00 84.53 210 GLU V CA 1
ATOM 6217 C C . GLU F 3 154 ? -45.151 31.420 37.096 1.00 122.75 210 GLU V C 1
ATOM 6218 O O . GLU F 3 154 ? -44.844 30.507 37.851 1.00 119.55 210 GLU V O 1
ATOM 6224 N N . GLU F 3 155 ? -46.403 31.588 36.682 1.00 146.86 211 GLU V N 1
ATOM 6225 C CA . GLU F 3 155 ? -46.887 32.744 35.949 1.00 144.26 211 GLU V CA 1
ATOM 6226 C C . GLU F 3 155 ? -48.342 32.944 36.366 1.00 151.12 211 GLU V C 1
ATOM 6227 O O . GLU F 3 155 ? -49.083 31.973 36.514 1.00 140.99 211 GLU V O 1
ATOM 6233 N N . GLU F 3 156 ? -48.752 34.190 36.575 1.00 159.63 212 GLU V N 1
ATOM 6234 C CA . GLU F 3 156 ? -50.160 34.479 36.821 1.00 168.00 212 GLU V CA 1
ATOM 6235 C C . GLU F 3 156 ? -50.821 34.597 35.459 1.00 153.12 212 GLU V C 1
ATOM 6236 O O . GLU F 3 156 ? -50.249 35.222 34.564 1.00 137.65 212 GLU V O 1
ATOM 6242 N N . ASN F 3 157 ? -52.012 34.034 35.267 1.00 139.35 213 ASN V N 1
ATOM 6243 C CA . ASN F 3 157 ? -52.922 33.499 36.285 1.00 126.31 213 ASN V CA 1
ATOM 6244 C C . ASN F 3 157 ? -52.589 32.155 36.958 1.00 129.33 213 ASN V C 1
ATOM 6245 O O . ASN F 3 157 ? -53.303 31.742 37.869 1.00 135.62 213 ASN V O 1
ATOM 6250 N N . GLY F 3 158 ? -51.521 31.482 36.542 1.00 132.05 214 GLY V N 1
ATOM 6251 C CA . GLY F 3 158 ? -51.282 30.108 36.973 1.00 140.45 214 GLY V CA 1
ATOM 6252 C C . GLY F 3 158 ? -51.340 29.662 38.435 1.00 136.99 214 GLY V C 1
ATOM 6253 O O . GLY F 3 158 ? -51.580 28.480 38.681 1.00 135.80 214 GLY V O 1
ATOM 6254 N N . GLU F 3 159 ? -51.134 30.555 39.400 1.00 126.19 215 GLU V N 1
ATOM 6255 C CA . GLU F 3 159 ? -50.499 31.835 39.170 1.00 133.22 215 GLU V CA 1
ATOM 6256 C C . GLU F 3 159 ? -49.048 31.847 39.637 1.00 138.88 215 GLU V C 1
ATOM 6257 O O . GLU F 3 159 ? -48.323 32.799 39.370 1.00 139.42 215 GLU V O 1
ATOM 6263 N N . PHE F 3 160 ? -48.605 30.792 40.319 1.00 135.55 216 PHE V N 1
ATOM 6264 C CA . PHE F 3 160 ? -47.221 30.750 40.783 1.00 133.18 216 PHE V CA 1
ATOM 6265 C C . PHE F 3 160 ? -46.597 29.382 40.538 1.00 123.86 216 PHE V C 1
ATOM 6266 O O . PHE F 3 160 ? -46.994 28.386 41.153 1.00 128.54 216 PHE V O 1
ATOM 6274 N N . PHE F 3 161 ? -45.616 29.349 39.640 1.00 116.31 217 PHE V N 1
ATOM 6275 C CA . PHE F 3 161 ? -44.756 28.198 39.403 1.00 120.59 217 PHE V CA 1
ATOM 6276 C C . PHE F 3 161 ? -43.366 28.595 39.872 1.00 103.55 217 PHE V C 1
ATOM 6277 O O . PHE F 3 161 ? -42.906 29.700 39.567 1.00 109.10 217 PHE V O 1
ATOM 6285 N N . ILE F 3 162 ? -42.695 27.723 40.608 1.00 107.76 218 ILE V N 1
ATOM 6286 C CA . ILE F 3 162 ? -41.299 27.962 40.947 1.00 84.53 218 ILE V CA 1
ATOM 6287 C C . ILE F 3 162 ? -40.472 26.829 40.367 1.00 104.73 218 ILE V C 1
ATOM 6288 O O . ILE F 3 162 ? -40.533 25.692 40.852 1.00 111.83 218 ILE V O 1
ATOM 6293 N N . TYR F 3 163 ? -39.699 27.134 39.329 1.00 97.37 219 TYR V N 1
ATOM 6294 C CA . TYR F 3 163 ? -38.560 26.298 39.007 1.00 95.54 219 TYR V CA 1
ATOM 6295 C C . TYR F 3 163 ? -37.453 26.641 39.991 1.00 99.80 219 TYR V C 1
ATOM 6296 O O . TYR F 3 163 ? -37.371 27.767 40.491 1.00 85.27 219 TYR V O 1
ATOM 6305 N N . LEU F 3 164 ? -36.603 25.675 40.274 1.00 107.04 220 LEU V N 1
ATOM 6306 C CA . LEU F 3 164 ? -35.347 25.978 40.932 1.00 84.53 220 LEU V CA 1
ATOM 6307 C C . LEU F 3 164 ? -34.199 25.737 39.960 1.00 100.01 220 LEU V C 1
ATOM 6308 O O . LEU F 3 164 ? -34.392 25.305 38.821 1.00 101.98 220 LEU V O 1
ATOM 6313 N N . TYR F 3 165 ? -32.988 26.027 40.426 1.00 96.24 221 TYR V N 1
ATOM 6314 C CA . TYR F 3 165 ? -31.775 25.732 39.677 1.00 84.53 221 TYR V CA 1
ATOM 6315 C C . TYR F 3 165 ? -31.188 24.401 40.126 1.00 84.53 221 TYR V C 1
ATOM 6316 O O . TYR F 3 165 ? -31.038 23.475 39.322 1.00 94.16 221 TYR V O 1
ATOM 6325 N N . GLU F 3 166 ? -30.858 24.293 41.412 1.00 84.53 222 GLU V N 1
ATOM 6326 C CA . GLU F 3 166 ? -30.232 23.094 41.949 1.00 84.53 222 GLU V CA 1
ATOM 6327 C C . GLU F 3 166 ? -31.077 21.845 41.741 1.00 88.32 222 GLU V C 1
ATOM 6328 O O . GLU F 3 166 ? -30.558 20.736 41.913 1.00 110.50 222 GLU V O 1
ATOM 6334 N N . ASP F 3 167 ? -32.355 21.988 41.377 1.00 84.53 223 ASP V N 1
ATOM 6335 C CA . ASP F 3 167 ? -33.160 20.816 41.057 1.00 84.53 223 ASP V CA 1
ATOM 6336 C C . ASP F 3 167 ? -32.541 20.005 39.928 1.00 84.53 223 ASP V C 1
ATOM 6337 O O . ASP F 3 167 ? -32.793 18.800 39.830 1.00 84.53 223 ASP V O 1
ATOM 6342 N N . PHE F 3 168 ? -31.741 20.644 39.077 1.00 84.53 224 PHE V N 1
ATOM 6343 C CA . PHE F 3 168 ? -31.003 19.979 38.012 1.00 84.53 224 PHE V CA 1
ATOM 6344 C C . PHE F 3 168 ? -29.599 19.579 38.441 1.00 88.78 224 PHE V C 1
ATOM 6345 O O . PHE F 3 168 ? -28.885 18.943 37.659 1.00 94.15 224 PHE V O 1
ATOM 6353 N N . ILE F 3 169 ? -29.188 19.932 39.656 1.00 91.82 225 ILE V N 1
ATOM 6354 C CA . ILE F 3 169 ? -27.807 19.787 40.096 1.00 103.72 225 ILE V CA 1
ATOM 6355 C C . ILE F 3 169 ? -27.711 18.621 41.067 1.00 116.14 225 ILE V C 1
ATOM 6356 O O . ILE F 3 169 ? -28.609 18.401 41.889 1.00 108.45 225 ILE V O 1
ATOM 6361 N N . ASP F 3 170 ? -26.612 17.878 40.969 1.00 123.81 226 ASP V N 1
ATOM 6362 C CA . ASP F 3 170 ? -26.344 16.750 41.846 1.00 116.74 226 ASP V CA 1
ATOM 6363 C C . ASP F 3 170 ? -24.839 16.641 42.032 1.00 117.54 226 ASP V C 1
ATOM 6364 O O . ASP F 3 170 ? -24.061 17.238 41.283 1.00 116.38 226 ASP V O 1
ATOM 6369 N N . ILE F 3 171 ? -24.432 15.879 43.046 1.00 116.57 227 ILE V N 1
ATOM 6370 C CA . ILE F 3 171 ? -23.010 15.704 43.303 1.00 121.38 227 ILE V CA 1
ATOM 6371 C C . ILE F 3 171 ? -22.346 15.102 42.073 1.00 113.50 227 ILE V C 1
ATOM 6372 O O . ILE F 3 171 ? -22.759 14.044 41.579 1.00 105.02 227 ILE V O 1
ATOM 6377 N N . ASP F 3 172 ? -21.317 15.776 41.573 1.00 111.54 228 ASP V N 1
ATOM 6378 C CA . ASP F 3 172 ? -20.495 15.235 40.499 1.00 114.54 228 ASP V CA 1
ATOM 6379 C C . ASP F 3 172 ? -19.454 14.305 41.104 1.00 120.89 228 ASP V C 1
ATOM 6380 O O . ASP F 3 172 ? -18.690 14.713 41.986 1.00 129.30 228 ASP V O 1
ATOM 6385 N N . LEU F 3 173 ? -19.422 13.058 40.645 1.00 113.52 229 LEU V N 1
ATOM 6386 C CA . LEU F 3 173 ? -18.517 12.087 41.243 1.00 84.53 229 LEU V CA 1
ATOM 6387 C C . LEU F 3 173 ? -17.082 12.488 40.927 1.00 104.23 229 LEU V C 1
ATOM 6388 O O . LEU F 3 173 ? -16.696 12.580 39.757 1.00 84.53 229 LEU V O 1
ATOM 6393 N N . ASN F 3 174 ? -16.294 12.723 41.972 1.00 111.40 230 ASN V N 1
ATOM 6394 C CA . ASN F 3 174 ? -14.935 13.217 41.824 1.00 102.97 230 ASN V CA 1
ATOM 6395 C C . ASN F 3 174 ? -13.989 12.090 41.415 1.00 114.82 230 ASN V C 1
ATOM 6396 O O . ASN F 3 174 ? -14.316 10.902 41.490 1.00 119.27 230 ASN V O 1
ATOM 6401 N N . GLU F 3 175 ? -12.792 12.484 40.971 1.00 120.21 231 GLU V N 1
ATOM 6402 C CA . GLU F 3 175 ? -11.835 11.513 40.450 1.00 133.49 231 GLU V CA 1
ATOM 6403 C C . GLU F 3 175 ? -11.486 10.449 41.484 1.00 139.76 231 GLU V C 1
ATOM 6404 O O . GLU F 3 175 ? -11.142 9.320 41.116 1.00 135.42 231 GLU V O 1
ATOM 6410 N N . GLU F 3 176 ? -11.570 10.779 42.775 1.00 139.49 232 GLU V N 1
ATOM 6411 C CA . GLU F 3 176 ? -11.250 9.788 43.798 1.00 134.29 232 GLU V CA 1
ATOM 6412 C C . GLU F 3 176 ? -12.221 8.616 43.730 1.00 131.00 232 GLU V C 1
ATOM 6413 O O . GLU F 3 176 ? -11.822 7.458 43.899 1.00 133.28 232 GLU V O 1
ATOM 6419 N N . TYR F 3 177 ? -13.503 8.899 43.482 1.00 120.70 233 TYR V N 1
ATOM 6420 C CA . TYR F 3 177 ? -14.483 7.828 43.345 1.00 133.94 233 TYR V CA 1
ATOM 6421 C C . TYR F 3 177 ? -14.161 6.956 42.138 1.00 123.84 233 TYR V C 1
ATOM 6422 O O . TYR F 3 177 ? -14.217 5.723 42.219 1.00 124.22 233 TYR V O 1
ATOM 6431 N N . TRP F 3 178 ? -13.827 7.579 41.004 1.00 115.09 234 TRP V N 1
ATOM 6432 C CA . TRP F 3 178 ? -13.440 6.806 39.828 1.00 126.69 234 TRP V CA 1
ATOM 6433 C C . TRP F 3 178 ? -12.183 5.993 40.103 1.00 123.80 234 TRP V C 1
ATOM 6434 O O . TRP F 3 178 ? -12.059 4.849 39.651 1.00 118.41 234 TRP V O 1
ATOM 6445 N N . GLU F 3 179 ? -11.242 6.571 40.848 1.00 129.60 235 GLU V N 1
ATOM 6446 C CA . GLU F 3 179 ? -9.950 5.946 41.091 1.00 138.21 235 GLU V CA 1
ATOM 6447 C C . GLU F 3 179 ? -10.011 4.837 42.133 1.00 128.33 235 GLU V C 1
ATOM 6448 O O . GLU F 3 179 ? -9.098 4.005 42.184 1.00 136.97 235 GLU V O 1
ATOM 6454 N N . LEU F 3 180 ? -11.062 4.795 42.956 1.00 126.09 236 LEU V N 1
ATOM 6455 C CA . LEU F 3 180 ? -11.129 3.795 44.016 1.00 116.09 236 LEU V CA 1
ATOM 6456 C C . LEU F 3 180 ? -11.272 2.378 43.474 1.00 107.16 236 LEU V C 1
ATOM 6457 O O . LEU F 3 180 ? -11.028 1.419 44.214 1.00 118.18 236 LEU V O 1
ATOM 6462 N N . TYR F 3 181 ? -11.664 2.221 42.206 1.00 103.78 237 TYR V N 1
ATOM 6463 C CA . TYR F 3 181 ? -11.739 0.888 41.619 1.00 129.81 237 TYR V CA 1
ATOM 6464 C C . TYR F 3 181 ? -10.365 0.250 41.473 1.00 129.00 237 TYR V C 1
ATOM 6465 O O . TYR F 3 181 ? -10.269 -0.980 41.403 1.00 104.50 237 TYR V O 1
ATOM 6474 N N . LYS F 3 182 ? -9.304 1.057 41.423 1.00 128.77 238 LYS V N 1
ATOM 6475 C CA . LYS F 3 182 ? -7.950 0.525 41.477 1.00 108.43 238 LYS V CA 1
ATOM 6476 C C . LYS F 3 182 ? -7.622 -0.079 42.834 1.00 112.37 238 LYS V C 1
ATOM 6477 O O . LYS F 3 182 ? -6.615 -0.785 42.955 1.00 120.36 238 LYS V O 1
ATOM 6483 N N . LYS F 3 183 ? -8.445 0.175 43.847 1.00 105.35 239 LYS V N 1
ATOM 6484 C CA . LYS F 3 183 ? -8.093 -0.124 45.227 1.00 113.63 239 LYS V CA 1
ATOM 6485 C C . LYS F 3 183 ? -8.366 -1.598 45.533 1.00 120.54 239 LYS V C 1
ATOM 6486 O O . LYS F 3 183 ? -8.637 -2.409 44.643 1.00 117.15 239 LYS V O 1
ATOM 6492 N N . SER F 3 184 ? -8.303 -1.950 46.815 1.00 127.47 240 SER V N 1
ATOM 6493 C CA . SER F 3 184 ? -8.274 -3.335 47.259 1.00 132.90 240 SER V CA 1
ATOM 6494 C C . SER F 3 184 ? -9.587 -4.056 46.963 1.00 146.42 240 SER V C 1
ATOM 6495 O O . SER F 3 184 ? -10.623 -3.448 46.682 1.00 146.01 240 SER V O 1
ATOM 6498 N N . ARG F 3 185 ? -9.516 -5.389 47.021 1.00 154.35 241 ARG V N 1
ATOM 6499 C CA . ARG F 3 185 ? -10.670 -6.255 46.808 1.00 158.77 241 ARG V CA 1
ATOM 6500 C C . ARG F 3 185 ? -11.745 -6.034 47.859 1.00 157.22 241 ARG V C 1
ATOM 6501 O O . ARG F 3 185 ? -12.829 -6.623 47.760 1.00 145.67 241 ARG V O 1
ATOM 6503 N N . ASN F 3 186 ? -11.472 -5.200 48.854 1.00 153.62 242 ASN V N 1
ATOM 6504 C CA . ASN F 3 186 ? -12.464 -4.788 49.831 1.00 136.44 242 ASN V CA 1
ATOM 6505 C C . ASN F 3 186 ? -13.361 -3.690 49.286 1.00 125.45 242 ASN V C 1
ATOM 6506 O O . ASN F 3 186 ? -14.160 -3.123 50.037 1.00 121.24 242 ASN V O 1
ATOM 6511 N N . LEU F 3 187 ? -13.220 -3.384 47.996 1.00 132.82 243 LEU V N 1
ATOM 6512 C CA . LEU F 3 187 ? -14.029 -2.403 47.285 1.00 122.23 243 LEU V CA 1
ATOM 6513 C C . LEU F 3 187 ? -15.502 -2.533 47.649 1.00 134.55 243 LEU V C 1
ATOM 6514 O O . LEU F 3 187 ? -16.198 -1.524 47.800 1.00 131.08 243 LEU V O 1
ATOM 6519 N N . GLN F 3 188 ? -15.979 -3.771 47.802 1.00 135.85 244 GLN V N 1
ATOM 6520 C CA . GLN F 3 188 ? -17.365 -3.996 48.199 1.00 122.29 244 GLN V CA 1
ATOM 6521 C C . GLN F 3 188 ? -17.741 -3.136 49.397 1.00 113.88 244 GLN V C 1
ATOM 6522 O O . GLN F 3 188 ? -18.847 -2.587 49.460 1.00 84.53 244 GLN V O 1
ATOM 6528 N N . LYS F 3 189 ? -16.829 -3.009 50.359 1.00 126.57 245 LYS V N 1
ATOM 6529 C CA . LYS F 3 189 ? -17.035 -2.131 51.503 1.00 99.68 245 LYS V CA 1
ATOM 6530 C C . LYS F 3 189 ? -16.856 -0.663 51.139 1.00 84.53 245 LYS V C 1
ATOM 6531 O O . LYS F 3 189 ? -17.470 0.206 51.768 1.00 98.01 245 LYS V O 1
ATOM 6537 N N . GLU F 3 190 ? -16.026 -0.374 50.134 1.00 104.52 246 GLU V N 1
ATOM 6538 C CA . GLU F 3 190 ? -15.638 1.003 49.843 1.00 108.49 246 GLU V CA 1
ATOM 6539 C C . GLU F 3 190 ? -16.821 1.846 49.379 1.00 106.70 246 GLU V C 1
ATOM 6540 O O . GLU F 3 190 ? -17.027 2.961 49.872 1.00 120.74 246 GLU V O 1
ATOM 6546 N N . LEU F 3 191 ? -17.618 1.334 48.435 1.00 108.33 247 LEU V N 1
ATOM 6547 C CA . LEU F 3 191 ? -18.734 2.134 47.936 1.00 111.83 247 LEU V CA 1
ATOM 6548 C C . LEU F 3 191 ? -19.772 2.390 49.019 1.00 84.53 247 LEU V C 1
ATOM 6549 O O . LEU F 3 191 ? -20.404 3.452 49.026 1.00 84.53 247 LEU V O 1
ATOM 6554 N N . LYS F 3 192 ? -19.963 1.441 49.938 1.00 84.53 248 LYS V N 1
ATOM 6555 C CA . LYS F 3 192 ? -20.849 1.687 51.071 1.00 84.53 248 LYS V CA 1
ATOM 6556 C C . LYS F 3 192 ? -20.449 2.968 51.791 1.00 106.57 248 LYS V C 1
ATOM 6557 O O . LYS F 3 192 ? -21.285 3.841 52.048 1.00 125.28 248 LYS V O 1
ATOM 6563 N N . GLU F 3 193 ? -19.164 3.094 52.126 1.00 99.81 249 GLU V N 1
ATOM 6564 C CA . GLU F 3 193 ? -18.694 4.294 52.808 1.00 103.77 249 GLU V CA 1
ATOM 6565 C C . GLU F 3 193 ? -18.885 5.528 51.934 1.00 110.96 249 GLU V C 1
ATOM 6566 O O . GLU F 3 193 ? -19.284 6.591 52.422 1.00 122.16 249 GLU V O 1
ATOM 6572 N N . ALA F 3 194 ? -18.598 5.405 50.635 1.00 96.52 250 ALA V N 1
ATOM 6573 C CA . ALA F 3 194 ? -18.767 6.536 49.729 1.00 84.53 250 ALA V CA 1
ATOM 6574 C C . ALA F 3 194 ? -20.229 6.962 49.632 1.00 84.90 250 ALA V C 1
ATOM 6575 O O . ALA F 3 194 ? -20.537 8.159 49.654 1.00 101.12 250 ALA V O 1
ATOM 6577 N N . PHE F 3 195 ? -21.145 5.996 49.515 1.00 96.54 251 PHE V N 1
ATOM 6578 C CA . PHE F 3 195 ? -22.564 6.327 49.418 1.00 84.53 251 PHE V CA 1
ATOM 6579 C C . PHE F 3 195 ? -23.110 6.895 50.724 1.00 84.53 251 PHE V C 1
ATOM 6580 O O . PHE F 3 195 ? -24.039 7.710 50.704 1.00 114.50 251 PHE V O 1
ATOM 6588 N N . GLU F 3 196 ? -22.545 6.486 51.860 1.00 90.25 252 GLU V N 1
ATOM 6589 C CA . GLU F 3 196 ? -22.989 7.002 53.149 1.00 105.10 252 GLU V CA 1
ATOM 6590 C C . GLU F 3 196 ? -22.794 8.516 53.214 1.00 88.58 252 GLU V C 1
ATOM 6591 O O . GLU F 3 196 ? -23.714 9.266 53.563 1.00 106.04 252 GLU V O 1
ATOM 6597 N N . ARG F 3 197 ? -21.591 8.981 52.861 1.00 84.53 253 ARG V N 1
ATOM 6598 C CA . ARG F 3 197 ? -21.289 10.409 52.898 1.00 89.99 253 ARG V CA 1
ATOM 6599 C C . ARG F 3 197 ? -22.042 11.170 51.814 1.00 96.40 253 ARG V C 1
ATOM 6600 O O . ARG F 3 197 ? -22.481 12.303 52.038 1.00 116.11 253 ARG V O 1
ATOM 6608 N N . TYR F 3 198 ? -22.191 10.573 50.630 1.00 84.53 254 TYR V N 1
ATOM 6609 C CA . TYR F 3 198 ? -22.888 11.261 49.548 1.00 84.53 254 TYR V CA 1
ATOM 6610 C C . TYR F 3 198 ? -24.345 11.513 49.914 1.00 102.82 254 TYR V C 1
ATOM 6611 O O . TYR F 3 198 ? -24.837 12.643 49.811 1.00 126.47 254 TYR V O 1
ATOM 6620 N N . GLU F 3 199 ? -25.056 10.469 50.344 1.00 96.10 255 GLU V N 1
ATOM 6621 C CA . GLU F 3 199 ? -26.457 10.637 50.713 1.00 104.88 255 GLU V CA 1
ATOM 6622 C C . GLU F 3 199 ? -26.633 11.621 51.862 1.00 120.57 255 GLU V C 1
ATOM 6623 O O . GLU F 3 199 ? -27.729 12.164 52.034 1.00 125.72 255 GLU V O 1
ATOM 6629 N N . SER F 3 200 ? -25.585 11.859 52.652 1.00 119.49 256 SER V N 1
ATOM 6630 C CA . SER F 3 200 ? -25.664 12.869 53.702 1.00 108.43 256 SER V CA 1
ATOM 6631 C C . SER F 3 200 ? -25.688 14.269 53.102 1.00 104.37 256 SER V C 1
ATOM 6632 O O . SER F 3 200 ? -26.499 15.114 53.502 1.00 107.75 256 SER V O 1
ATOM 6635 N N . ILE F 3 201 ? -24.802 14.535 52.139 1.00 90.90 257 ILE V N 1
ATOM 6636 C CA . ILE F 3 201 ? -24.775 15.852 51.512 1.00 99.67 257 ILE V CA 1
ATOM 6637 C C . ILE F 3 201 ? -25.983 16.038 50.602 1.00 98.16 257 ILE V C 1
ATOM 6638 O O . ILE F 3 201 ? -26.460 17.164 50.416 1.00 105.81 257 ILE V O 1
ATOM 6643 N N . ARG F 3 202 ? -26.497 14.951 50.021 1.00 93.52 258 ARG V N 1
ATOM 6644 C CA . ARG F 3 202 ? -27.718 15.044 49.227 1.00 110.24 258 ARG V CA 1
ATOM 6645 C C . ARG F 3 202 ? -28.896 15.449 50.100 1.00 105.96 258 ARG V C 1
ATOM 6646 O O . ARG F 3 202 ? -29.830 16.108 49.629 1.00 84.76 258 ARG V O 1
ATOM 6654 N N . LYS F 3 203 ? -28.858 15.063 51.376 1.00 108.07 259 LYS V N 1
ATOM 6655 C CA . LYS F 3 203 ? -29.913 15.416 52.317 1.00 114.95 259 LYS V CA 1
ATOM 6656 C C . LYS F 3 203 ? -29.840 16.885 52.708 1.00 103.03 259 LYS V C 1
ATOM 6657 O O . LYS F 3 203 ? -30.870 17.566 52.769 1.00 110.12 259 LYS V O 1
ATOM 6663 N N . VAL F 3 204 ? -28.635 17.394 52.974 1.00 89.88 260 VAL V N 1
ATOM 6664 C CA . VAL F 3 204 ? -28.493 18.802 53.323 1.00 94.77 260 VAL V CA 1
ATOM 6665 C C . VAL F 3 204 ? -28.767 19.673 52.106 1.00 84.53 260 VAL V C 1
ATOM 6666 O O . VAL F 3 204 ? -29.337 20.765 52.220 1.00 98.10 260 VAL V O 1
ATOM 6670 N N . LEU F 3 205 ? -28.364 19.203 50.923 1.00 86.98 261 LEU V N 1
ATOM 6671 C CA . LEU F 3 205 ? -28.634 19.941 49.697 1.00 96.89 261 LEU V CA 1
ATOM 6672 C C . LEU F 3 205 ? -30.128 20.041 49.427 1.00 101.08 261 LEU V C 1
ATOM 6673 O O . LEU F 3 205 ? -30.585 21.013 48.817 1.00 102.97 261 LEU V O 1
ATOM 6678 N N . ASP F 3 206 ? -30.904 19.054 49.881 1.00 84.53 262 ASP V N 1
ATOM 6679 C CA . ASP F 3 206 ? -32.353 19.118 49.731 1.00 99.52 262 ASP V CA 1
ATOM 6680 C C . ASP F 3 206 ? -32.956 20.175 50.646 1.00 105.62 262 ASP V C 1
ATOM 6681 O O . ASP F 3 206 ? -33.845 20.929 50.233 1.00 118.32 262 ASP V O 1
ATOM 6686 N N . ILE F 3 207 ? -32.489 20.247 51.895 1.00 105.32 263 ILE V N 1
ATOM 6687 C CA . ILE F 3 207 ? -32.999 21.255 52.818 1.00 108.21 263 ILE V CA 1
ATOM 6688 C C . ILE F 3 207 ? -32.561 22.647 52.383 1.00 100.19 263 ILE V C 1
ATOM 6689 O O . ILE F 3 207 ? -33.305 23.623 52.536 1.00 84.53 263 ILE V O 1
ATOM 6694 N N . ARG F 3 208 ? -31.349 22.764 51.833 1.00 98.57 264 ARG V N 1
ATOM 6695 C CA . ARG F 3 208 ? -30.876 24.064 51.369 1.00 84.53 264 ARG V CA 1
ATOM 6696 C C . ARG F 3 208 ? -31.729 24.575 50.215 1.00 84.53 264 ARG V C 1
ATOM 6697 O O . ARG F 3 208 ? -32.052 25.767 50.152 1.00 98.32 264 ARG V O 1
ATOM 6705 N N . ARG F 3 209 ? -32.104 23.688 49.291 1.00 84.53 265 ARG V N 1
ATOM 6706 C CA . ARG F 3 209 ? -32.999 24.085 48.212 1.00 91.97 265 ARG V CA 1
ATOM 6707 C C . ARG F 3 209 ? -34.440 24.177 48.693 1.00 102.02 265 ARG V C 1
ATOM 6708 O O . ARG F 3 209 ? -35.219 24.970 48.155 1.00 105.96 265 ARG V O 1
ATOM 6716 N N . ARG F 3 210 ? -34.812 23.380 49.699 1.00 84.53 266 ARG V N 1
ATOM 6717 C CA . ARG F 3 210 ? -36.138 23.518 50.290 1.00 84.53 266 ARG V CA 1
ATOM 6718 C C . ARG F 3 210 ? -36.321 24.895 50.911 1.00 84.53 266 ARG V C 1
ATOM 6719 O O . ARG F 3 210 ? -37.434 25.433 50.914 1.00 92.18 266 ARG V O 1
ATOM 6727 N N . ASN F 3 211 ? -35.245 25.477 51.447 1.00 84.53 267 ASN V N 1
ATOM 6728 C CA . ASN F 3 211 ? -35.334 26.821 52.006 1.00 84.55 267 ASN V CA 1
ATOM 6729 C C . ASN F 3 211 ? -35.577 27.862 50.917 1.00 96.73 267 ASN V C 1
ATOM 6730 O O . ASN F 3 211 ? -36.341 28.812 51.122 1.00 100.46 267 ASN V O 1
ATOM 6735 N N . LEU F 3 212 ? -34.939 27.704 49.753 1.00 84.53 268 LEU V N 1
ATOM 6736 C CA . LEU F 3 212 ? -35.170 28.643 48.658 1.00 84.53 268 LEU V CA 1
ATOM 6737 C C . LEU F 3 212 ? -36.634 28.643 48.236 1.00 103.83 268 LEU V C 1
ATOM 6738 O O . LEU F 3 212 ? -37.247 29.705 48.082 1.00 120.38 268 LEU V O 1
ATOM 6743 N N . ARG F 3 213 ? -37.215 27.455 48.046 1.00 93.43 269 ARG V N 1
ATOM 6744 C CA . ARG F 3 213 ? -38.619 27.388 47.656 1.00 95.82 269 ARG V CA 1
ATOM 6745 C C . ARG F 3 213 ? -39.510 28.001 48.728 1.00 94.05 269 ARG V C 1
ATOM 6746 O O . ARG F 3 213 ? -40.476 28.705 48.415 1.00 100.75 269 ARG V O 1
ATOM 6754 N N . LYS F 3 214 ? -39.196 27.753 50.002 1.00 100.55 270 LYS V N 1
ATOM 6755 C CA . LYS F 3 214 ? -39.982 28.353 51.075 1.00 103.86 270 LYS V CA 1
ATOM 6756 C C . LYS F 3 214 ? -39.884 29.873 51.037 1.00 105.11 270 LYS V C 1
ATOM 6757 O O . LYS F 3 214 ? -40.864 30.574 51.313 1.00 115.86 270 LYS V O 1
ATOM 6763 N N . VAL F 3 215 ? -38.705 30.402 50.701 1.00 115.56 271 VAL V N 1
ATOM 6764 C CA . VAL F 3 215 ? -38.537 31.851 50.617 1.00 98.52 271 VAL V CA 1
ATOM 6765 C C . VAL F 3 215 ? -39.423 32.413 49.513 1.00 84.53 271 VAL V C 1
ATOM 6766 O O . VAL F 3 215 ? -40.252 33.301 49.742 1.00 86.77 271 VAL V O 1
ATOM 6770 N N . LEU F 3 216 ? -39.259 31.896 48.293 1.00 84.53 272 LEU V N 1
ATOM 6771 C CA . LEU F 3 216 ? -40.018 32.421 47.164 1.00 87.12 272 LEU V CA 1
ATOM 6772 C C . LEU F 3 216 ? -41.511 32.182 47.346 1.00 84.53 272 LEU V C 1
ATOM 6773 O O . LEU F 3 216 ? -42.324 33.081 47.101 1.00 84.53 272 LEU V O 1
ATOM 6778 N N . GLU F 3 217 ? -41.894 30.978 47.782 1.00 105.04 273 GLU V N 1
ATOM 6779 C CA . GLU F 3 217 ? -43.306 30.702 48.029 1.00 107.24 273 GLU V CA 1
ATOM 6780 C C . GLU F 3 217 ? -43.923 31.747 48.946 1.00 99.28 273 GLU V C 1
ATOM 6781 O O . GLU F 3 217 ? -45.103 32.085 48.801 1.00 92.00 273 GLU V O 1
ATOM 6787 N N . LYS F 3 218 ? -43.143 32.270 49.893 1.00 92.34 274 LYS V N 1
ATOM 6788 C CA . LYS F 3 218 ? -43.647 33.313 50.777 1.00 84.53 274 LYS V CA 1
ATOM 6789 C C . LYS F 3 218 ? -43.681 34.668 50.078 1.00 98.71 274 LYS V C 1
ATOM 6790 O O . LYS F 3 218 ? -44.681 35.390 50.158 1.00 127.95 274 LYS V O 1
ATOM 6796 N N . ILE F 3 219 ? -42.597 35.031 49.387 1.00 84.53 275 ILE V N 1
ATOM 6797 C CA . ILE F 3 219 ? -42.543 36.338 48.745 1.00 84.53 275 ILE V CA 1
ATOM 6798 C C . ILE F 3 219 ? -43.517 36.427 47.580 1.00 87.16 275 ILE V C 1
ATOM 6799 O O . ILE F 3 219 ? -43.934 37.529 47.209 1.00 95.68 275 ILE V O 1
ATOM 6804 N N . VAL F 3 220 ? -43.890 35.291 46.987 1.00 96.01 276 VAL V N 1
ATOM 6805 C CA . VAL F 3 220 ? -44.842 35.311 45.880 1.00 84.53 276 VAL V CA 1
ATOM 6806 C C . VAL F 3 220 ? -46.191 35.835 46.353 1.00 106.63 276 VAL V C 1
ATOM 6807 O O . VAL F 3 220 ? -46.893 36.542 45.620 1.00 103.96 276 VAL V O 1
ATOM 6811 N N . GLU F 3 221 ? -46.573 35.499 47.586 1.00 102.18 277 GLU V N 1
ATOM 6812 C CA . GLU F 3 221 ? -47.881 35.889 48.104 1.00 108.97 277 GLU V CA 1
ATOM 6813 C C . GLU F 3 221 ? -48.062 37.405 48.091 1.00 111.97 277 GLU V C 1
ATOM 6814 O O . GLU F 3 221 ? -49.104 37.916 47.665 1.00 115.78 277 GLU V O 1
ATOM 6820 N N . ARG F 3 222 ? -47.049 38.143 48.553 1.00 99.42 278 ARG V N 1
ATOM 6821 C CA . ARG F 3 222 ? -47.176 39.590 48.711 1.00 105.38 278 ARG V CA 1
ATOM 6822 C C . ARG F 3 222 ? -47.051 40.339 47.389 1.00 109.92 278 ARG V C 1
ATOM 6823 O O . ARG F 3 222 ? -47.871 41.212 47.081 1.00 116.30 278 ARG V O 1
ATOM 6831 N N . GLN F 3 223 ? -46.037 40.006 46.595 1.00 90.70 279 GLN V N 1
ATOM 6832 C CA . GLN F 3 223 ? -45.597 40.817 45.467 1.00 101.80 279 GLN V CA 1
ATOM 6833 C C . GLN F 3 223 ? -46.307 40.478 44.162 1.00 107.24 279 GLN V C 1
ATOM 6834 O O . GLN F 3 223 ? -45.892 40.963 43.105 1.00 100.17 279 GLN V O 1
ATOM 6840 N N . LYS F 3 224 ? -47.359 39.658 44.213 1.00 118.60 280 LYS V N 1
ATOM 6841 C CA . LYS F 3 224 ? -47.997 39.144 43.005 1.00 125.01 280 LYS V CA 1
ATOM 6842 C C . LYS F 3 224 ? -48.192 40.224 41.944 1.00 120.70 280 LYS V C 1
ATOM 6843 O O . LYS F 3 224 ? -47.879 40.017 40.768 1.00 119.48 280 LYS V O 1
ATOM 6849 N N . ASP F 3 225 ? -48.701 41.391 42.343 1.00 118.83 281 ASP V N 1
ATOM 6850 C CA . ASP F 3 225 ? -48.916 42.461 41.373 1.00 122.66 281 ASP V CA 1
ATOM 6851 C C . ASP F 3 225 ? -47.598 42.904 40.747 1.00 127.35 281 ASP V C 1
ATOM 6852 O O . ASP F 3 225 ? -47.532 43.168 39.541 1.00 116.55 281 ASP V O 1
ATOM 6857 N N . PHE F 3 226 ? -46.539 42.995 41.554 1.00 114.54 282 PHE V N 1
ATOM 6858 C CA . PHE F 3 226 ? -45.248 43.454 41.048 1.00 98.77 282 PHE V CA 1
ATOM 6859 C C . PHE F 3 226 ? -44.725 42.521 39.963 1.00 84.53 282 PHE V C 1
ATOM 6860 O O . PHE F 3 226 ? -44.331 42.966 38.878 1.00 98.44 282 PHE V O 1
ATOM 6868 N N . LEU F 3 227 ? -44.712 41.217 40.243 1.00 84.96 283 LEU V N 1
ATOM 6869 C CA . LEU F 3 227 ? -44.194 40.251 39.280 1.00 112.18 283 LEU V CA 1
ATOM 6870 C C . LEU F 3 227 ? -45.092 40.156 38.054 1.00 101.50 283 LEU V C 1
ATOM 6871 O O . LEU F 3 227 ? -44.600 40.059 36.923 1.00 90.55 283 LEU V O 1
ATOM 6876 N N . THR F 3 228 ? -46.412 40.177 38.258 1.00 107.05 284 THR V N 1
ATOM 6877 C CA . THR F 3 228 ? -47.340 39.929 37.159 1.00 115.47 284 THR V CA 1
ATOM 6878 C C . THR F 3 228 ? -47.391 41.077 36.167 1.00 115.04 284 THR V C 1
ATOM 6879 O O . THR F 3 228 ? -47.435 40.853 34.954 1.00 118.10 284 THR V O 1
ATOM 6883 N N . GLY F 3 229 ? -47.372 42.312 36.643 1.00 106.16 285 GLY V N 1
ATOM 6884 C CA . GLY F 3 229 ? -48.014 43.359 35.881 1.00 105.02 285 GLY V CA 1
ATOM 6885 C C . GLY F 3 229 ? -48.152 44.618 36.687 1.00 117.93 285 GLY V C 1
ATOM 6886 O O . GLY F 3 229 ? -47.269 44.961 37.494 1.00 119.45 285 GLY V O 1
ATOM 6887 N N . LYS F 3 230 ? -49.263 45.314 36.460 1.00 127.10 286 LYS V N 1
ATOM 6888 C CA . LYS F 3 230 ? -49.527 46.690 36.857 1.00 145.13 286 LYS V CA 1
ATOM 6889 C C . LYS F 3 230 ? -49.119 47.028 38.289 1.00 147.22 286 LYS V C 1
ATOM 6890 O O . LYS F 3 230 ? -48.739 48.170 38.569 1.00 151.98 286 LYS V O 1
ATOM 6896 N N . GLY F 3 231 ? -49.199 46.063 39.200 1.00 123.03 287 GLY V N 1
ATOM 6897 C CA . GLY F 3 231 ? -48.897 46.337 40.589 1.00 127.38 287 GLY V CA 1
ATOM 6898 C C . GLY F 3 231 ? -47.447 46.722 40.827 1.00 137.29 287 GLY V C 1
ATOM 6899 O O . GLY F 3 231 ? -46.563 46.523 39.991 1.00 134.93 287 GLY V O 1
ATOM 6900 N N . SER F 3 232 ? -47.210 47.293 42.009 1.00 122.84 288 SER V N 1
ATOM 6901 C CA . SER F 3 232 ? -45.880 47.621 42.501 1.00 91.60 288 SER V CA 1
ATOM 6902 C C . SER F 3 232 ? -45.631 46.916 43.833 1.00 110.23 288 SER V C 1
ATOM 6903 O O . SER F 3 232 ? -46.566 46.571 44.560 1.00 123.11 288 SER V O 1
ATOM 6906 N N . LEU F 3 233 ? -44.353 46.709 44.145 1.00 112.42 289 LEU V N 1
ATOM 6907 C CA . LEU F 3 233 ? -43.950 45.816 45.229 1.00 112.74 289 LEU V CA 1
ATOM 6908 C C . LEU F 3 233 ? -44.652 46.151 46.541 1.00 109.67 289 LEU V C 1
ATOM 6909 O O . LEU F 3 233 ? -44.702 47.312 46.957 1.00 102.93 289 LEU V O 1
ATOM 6914 N N . LYS F 3 234 ? -45.242 45.039 47.239 1.00 110.24 290 LYS V N 1
ATOM 6915 C CA . LYS F 3 234 ? -45.791 45.113 48.590 1.00 113.90 290 LYS V CA 1
ATOM 6916 C C . LYS F 3 234 ? -44.681 44.836 49.609 1.00 109.19 290 LYS V C 1
ATOM 6917 O O . LYS F 3 234 ? -43.784 44.029 49.350 1.00 125.91 290 LYS V O 1
ATOM 6923 N N . PRO F 3 235 ? -44.713 45.494 50.770 1.00 94.44 291 PRO V N 1
ATOM 6924 C CA . PRO F 3 235 ? -43.558 45.468 51.682 1.00 114.37 291 PRO V CA 1
ATOM 6925 C C . PRO F 3 235 ? -43.346 44.195 52.500 1.00 123.86 291 PRO V C 1
ATOM 6926 O O . PRO F 3 235 ? -44.289 43.588 53.015 1.00 106.56 291 PRO V O 1
ATOM 6930 N N . LEU F 3 236 ? -42.073 43.799 52.594 1.00 118.39 292 LEU V N 1
ATOM 6931 C CA . LEU F 3 236 ? -41.506 42.932 53.643 1.00 114.24 292 LEU V CA 1
ATOM 6932 C C . LEU F 3 236 ? -40.062 43.441 53.758 1.00 100.88 292 LEU V C 1
ATOM 6933 O O . LEU F 3 236 ? -39.440 43.656 52.719 1.00 115.00 292 LEU V O 1
ATOM 6938 N N . THR F 3 237 ? -39.493 43.637 54.953 1.00 106.29 293 THR V N 1
ATOM 6939 C CA . THR F 3 237 ? -39.713 42.914 56.213 1.00 111.69 293 THR V CA 1
ATOM 6940 C C . THR F 3 237 ? -39.163 41.478 56.218 1.00 121.78 293 THR V C 1
ATOM 6941 O O . THR F 3 237 ? -39.910 40.500 56.217 1.00 113.83 293 THR V O 1
ATOM 6945 N N . LEU F 3 238 ? -37.825 41.387 56.228 1.00 134.24 294 LEU V N 1
ATOM 6946 C CA . LEU F 3 238 ? -37.145 40.105 56.414 1.00 118.70 294 LEU V CA 1
ATOM 6947 C C . LEU F 3 238 ? -37.516 39.466 57.747 1.00 114.80 294 LEU V C 1
ATOM 6948 O O . LEU F 3 238 ? -37.673 38.243 57.835 1.00 114.40 294 LEU V O 1
ATOM 6953 N N . ARG F 3 239 ? -37.662 40.279 58.798 1.00 124.87 295 ARG V N 1
ATOM 6954 C CA . ARG F 3 239 ? -37.994 39.742 60.115 1.00 135.99 295 ARG V CA 1
ATOM 6955 C C . ARG F 3 239 ? -39.325 39.003 60.093 1.00 126.37 295 ARG V C 1
ATOM 6956 O O . ARG F 3 239 ? -39.500 38.002 60.797 1.00 127.77 295 ARG V O 1
ATOM 6964 N N . GLU F 3 240 ? -40.275 39.481 59.290 1.00 127.43 296 GLU V N 1
ATOM 6965 C CA . GLU F 3 240 ? -41.575 38.826 59.198 1.00 131.18 296 GLU V CA 1
ATOM 6966 C C . GLU F 3 240 ? -41.451 37.414 58.634 1.00 121.00 296 GLU V C 1
ATOM 6967 O O . GLU F 3 240 ? -42.059 36.471 59.151 1.00 117.06 296 GLU V O 1
ATOM 6973 N N . VAL F 3 241 ? -40.665 37.249 57.567 1.00 128.97 297 VAL V N 1
ATOM 6974 C CA . VAL F 3 241 ? -40.604 35.962 56.880 1.00 122.43 297 VAL V CA 1
ATOM 6975 C C . VAL F 3 241 ? -39.825 34.938 57.699 1.00 121.31 297 VAL V C 1
ATOM 6976 O O . VAL F 3 241 ? -40.241 33.780 57.824 1.00 113.34 297 VAL V O 1
ATOM 6980 N N . SER F 3 242 ? -38.691 35.342 58.276 1.00 109.54 298 SER V N 1
ATOM 6981 C CA . SER F 3 242 ? -37.814 34.388 58.947 1.00 84.53 298 SER V CA 1
ATOM 6982 C C . SER F 3 242 ? -38.438 33.780 60.195 1.00 96.17 298 SER V C 1
ATOM 6983 O O . SER F 3 242 ? -37.931 32.766 60.686 1.00 112.99 298 SER V O 1
ATOM 6986 N N . SER F 3 243 ? -39.518 34.358 60.714 1.00 84.53 299 SER V N 1
ATOM 6987 C CA . SER F 3 243 ? -40.254 33.740 61.807 1.00 110.42 299 SER V CA 1
ATOM 6988 C C . SER F 3 243 ? -41.361 32.818 61.316 1.00 132.26 299 SER V C 1
ATOM 6989 O O . SER F 3 243 ? -41.994 32.145 62.135 1.00 143.74 299 SER V O 1
ATOM 6992 N N . GLU F 3 244 ? -41.607 32.776 60.005 1.00 126.98 300 GLU V N 1
ATOM 6993 C CA . GLU F 3 244 ? -42.574 31.840 59.445 1.00 122.72 300 GLU V CA 1
ATOM 6994 C C . GLU F 3 244 ? -42.005 30.433 59.327 1.00 120.84 300 GLU V C 1
ATOM 6995 O O . GLU F 3 244 ? -42.753 29.454 59.437 1.00 117.46 300 GLU V O 1
ATOM 7001 N N . ILE F 3 245 ? -40.699 30.312 59.100 1.00 118.86 301 ILE V N 1
ATOM 7002 C CA . ILE F 3 245 ? -40.032 29.036 58.905 1.00 116.40 301 ILE V CA 1
ATOM 7003 C C . ILE F 3 245 ? -38.770 29.001 59.764 1.00 123.78 301 ILE V C 1
ATOM 7004 O O . ILE F 3 245 ? -38.487 29.921 60.531 1.00 135.55 301 ILE V O 1
ATOM 7009 N N . GLY F 3 246 ? -38.010 27.912 59.627 1.00 128.19 302 GLY V N 1
ATOM 7010 C CA . GLY F 3 246 ? -36.850 27.697 60.473 1.00 125.27 302 GLY V CA 1
ATOM 7011 C C . GLY F 3 246 ? -35.722 28.677 60.229 1.00 131.16 302 GLY V C 1
ATOM 7012 O O . GLY F 3 246 ? -34.904 28.903 61.126 1.00 137.41 302 GLY V O 1
ATOM 7013 N N . ILE F 3 247 ? -35.651 29.251 59.029 1.00 126.60 303 ILE V N 1
ATOM 7014 C CA . ILE F 3 247 ? -34.538 30.124 58.682 1.00 122.22 303 ILE V CA 1
ATOM 7015 C C . ILE F 3 247 ? -34.649 31.431 59.456 1.00 119.97 303 ILE V C 1
ATOM 7016 O O . ILE F 3 247 ? -35.749 31.931 59.726 1.00 126.56 303 ILE V O 1
ATOM 7021 N N . HIS F 3 248 ? -33.500 31.988 59.825 1.00 119.56 304 HIS V N 1
ATOM 7022 C CA . HIS F 3 248 ? -33.437 33.294 60.464 1.00 117.06 304 HIS V CA 1
ATOM 7023 C C . HIS F 3 248 ? -32.827 34.332 59.530 1.00 122.18 304 HIS V C 1
ATOM 7024 O O . HIS F 3 248 ? -32.093 34.009 58.592 1.00 134.82 304 HIS V O 1
ATOM 7031 N N . GLU F 3 249 ? -33.144 35.599 59.815 1.00 131.42 305 GLU V N 1
ATOM 7032 C CA . GLU F 3 249 ? -32.667 36.703 58.986 1.00 138.35 305 GLU V CA 1
ATOM 7033 C C . GLU F 3 249 ? -31.148 36.728 58.877 1.00 127.57 305 GLU V C 1
ATOM 7034 O O . GLU F 3 249 ? -30.613 37.131 57.838 1.00 122.87 305 GLU V O 1
ATOM 7040 N N . SER F 3 250 ? -30.433 36.313 59.927 1.00 129.22 306 SER V N 1
ATOM 7041 C CA . SER F 3 250 ? -28.976 36.320 59.851 1.00 124.44 306 SER V CA 1
ATOM 7042 C C . SER F 3 250 ? -28.496 35.440 58.705 1.00 123.35 306 SER V C 1
ATOM 7043 O O . SER F 3 250 ? -27.603 35.827 57.943 1.00 118.68 306 SER V O 1
ATOM 7046 N N . THR F 3 251 ? -29.080 34.249 58.572 1.00 121.28 307 THR V N 1
ATOM 7047 C CA . THR F 3 251 ? -28.801 33.392 57.427 1.00 111.31 307 THR V CA 1
ATOM 7048 C C . THR F 3 251 ? -29.624 33.796 56.210 1.00 110.32 307 THR V C 1
ATOM 7049 O O . THR F 3 251 ? -29.199 33.564 55.072 1.00 106.55 307 THR V O 1
ATOM 7053 N N . LEU F 3 252 ? -30.798 34.396 56.429 1.00 117.19 308 LEU V N 1
ATOM 7054 C CA . LEU F 3 252 ? -31.647 34.803 55.314 1.00 99.96 308 LEU V CA 1
ATOM 7055 C C . LEU F 3 252 ? -30.979 35.877 54.465 1.00 109.25 308 LEU V C 1
ATOM 7056 O O . LEU F 3 252 ? -31.114 35.879 53.237 1.00 104.28 308 LEU V O 1
ATOM 7061 N N . SER F 3 253 ? -30.257 36.804 55.098 1.00 112.06 309 SER V N 1
ATOM 7062 C CA . SER F 3 253 ? -29.632 37.877 54.333 1.00 111.76 309 SER V CA 1
ATOM 7063 C C . SER F 3 253 ? -28.605 37.331 53.351 1.00 107.13 309 SER V C 1
ATOM 7064 O O . SER F 3 253 ? -28.413 37.899 52.269 1.00 112.89 309 SER V O 1
ATOM 7067 N N . ARG F 3 254 ? -27.942 36.228 53.703 1.00 84.53 310 ARG V N 1
ATOM 7068 C CA . ARG F 3 254 ? -26.972 35.632 52.792 1.00 92.62 310 ARG V CA 1
ATOM 7069 C C . ARG F 3 254 ? -27.668 35.054 51.568 1.00 84.53 310 ARG V C 1
ATOM 7070 O O . ARG F 3 254 ? -27.122 35.091 50.457 1.00 95.07 310 ARG V O 1
ATOM 7072 N N . ILE F 3 255 ? -28.885 34.547 51.747 1.00 85.14 311 ILE V N 1
ATOM 7073 C CA . ILE F 3 255 ? -29.598 33.920 50.638 1.00 84.53 311 ILE V CA 1
ATOM 7074 C C . ILE F 3 255 ? -30.005 34.964 49.606 1.00 100.22 311 ILE V C 1
ATOM 7075 O O . ILE F 3 255 ? -29.728 34.819 48.410 1.00 100.93 311 ILE V O 1
ATOM 7080 N N . VAL F 3 256 ? -30.657 36.037 50.056 1.00 88.05 312 VAL V N 1
ATOM 7081 C CA . VAL F 3 256 ? -31.224 37.010 49.129 1.00 98.34 312 VAL V CA 1
ATOM 7082 C C . VAL F 3 256 ? -30.128 37.786 48.408 1.00 103.23 312 VAL V C 1
ATOM 7083 O O . VAL F 3 256 ? -30.230 38.060 47.206 1.00 85.36 312 VAL V O 1
ATOM 7087 N N . ASN F 3 257 ? -29.063 38.154 49.122 1.00 84.53 313 ASN V N 1
ATOM 7088 C CA . ASN F 3 257 ? -28.014 38.962 48.509 1.00 101.24 313 ASN V CA 1
ATOM 7089 C C . ASN F 3 257 ? -27.242 38.180 47.452 1.00 102.31 313 ASN V C 1
ATOM 7090 O O . ASN F 3 257 ? -26.941 38.713 46.379 1.00 111.92 313 ASN V O 1
ATOM 7095 N N . SER F 3 258 ? -26.912 36.921 47.734 1.00 84.53 314 SER V N 1
ATOM 7096 C CA . SER F 3 258 ? -26.062 36.133 46.852 1.00 94.14 314 SER V CA 1
ATOM 7097 C C . SER F 3 258 ? -26.829 35.395 45.761 1.00 97.56 314 SER V C 1
ATOM 7098 O O . SER F 3 258 ? -26.202 34.905 44.815 1.00 104.80 314 SER V O 1
ATOM 7101 N N . LYS F 3 259 ? -28.152 35.301 45.861 1.00 90.53 315 LYS V N 1
ATOM 7102 C CA . LYS F 3 259 ? -28.967 34.566 44.903 1.00 99.16 315 LYS V CA 1
ATOM 7103 C C . LYS F 3 259 ? -29.791 35.528 44.057 1.00 84.53 315 LYS V C 1
ATOM 7104 O O . LYS F 3 259 ? -30.353 36.499 44.572 1.00 105.93 315 LYS V O 1
ATOM 7110 N N . TYR F 3 260 ? -29.858 35.252 42.756 1.00 84.53 316 TYR V N 1
ATOM 7111 C CA . TYR F 3 260 ? -30.604 36.066 41.807 1.00 84.53 316 TYR V CA 1
ATOM 7112 C C . TYR F 3 260 ? -31.711 35.243 41.161 1.00 84.53 316 TYR V C 1
ATOM 7113 O O . TYR F 3 260 ? -31.616 34.016 41.060 1.00 96.15 316 TYR V O 1
ATOM 7122 N N . VAL F 3 261 ? -32.762 35.934 40.717 1.00 84.53 317 VAL V N 1
ATOM 7123 C CA . VAL F 3 261 ? -33.944 35.296 40.150 1.00 84.53 317 VAL V CA 1
ATOM 7124 C C . VAL F 3 261 ? -34.365 36.045 38.893 1.00 84.53 317 VAL V C 1
ATOM 7125 O O . VAL F 3 261 ? -34.166 37.257 38.772 1.00 117.27 317 VAL V O 1
ATOM 7129 N N . LYS F 3 262 ? -34.951 35.309 37.951 1.00 84.53 318 LYS V N 1
ATOM 7130 C CA . LYS F 3 262 ? -35.557 35.883 36.759 1.00 84.53 318 LYS V CA 1
ATOM 7131 C C . LYS F 3 262 ? -37.073 35.802 36.868 1.00 84.53 318 LYS V C 1
ATOM 7132 O O . LYS F 3 262 ? -37.614 34.825 37.396 1.00 84.53 318 LYS V O 1
ATOM 7138 N N . THR F 3 263 ? -37.759 36.830 36.369 1.00 84.53 319 THR V N 1
ATOM 7139 C CA . THR F 3 263 ? -39.209 36.877 36.507 1.00 84.53 319 THR V CA 1
ATOM 7140 C C . THR F 3 263 ? -39.883 37.318 35.212 1.00 85.94 319 THR V C 1
ATOM 7141 O O . THR F 3 263 ? -39.204 37.631 34.225 1.00 84.53 319 THR V O 1
ATOM 7145 N N . PRO F 3 264 ? -41.219 37.356 35.182 1.00 84.53 320 PRO V N 1
ATOM 7146 C CA . PRO F 3 264 ? -41.912 37.873 33.988 1.00 84.53 320 PRO V CA 1
ATOM 7147 C C . PRO F 3 264 ? -41.624 39.338 33.704 1.00 84.53 320 PRO V C 1
ATOM 7148 O O . PRO F 3 264 ? -41.513 39.727 32.535 1.00 84.53 320 PRO V O 1
ATOM 7152 N N . VAL F 3 265 ? -41.498 40.167 34.742 1.00 84.53 321 VAL V N 1
ATOM 7153 C CA . VAL F 3 265 ? -41.210 41.581 34.529 1.00 84.53 321 VAL V CA 1
ATOM 7154 C C . VAL F 3 265 ? -39.716 41.826 34.362 1.00 84.53 321 VAL V C 1
ATOM 7155 O O . VAL F 3 265 ? -39.312 42.800 33.715 1.00 86.22 321 VAL V O 1
ATOM 7159 N N . GLY F 3 266 ? -38.882 40.961 34.924 1.00 98.73 322 GLY V N 1
ATOM 7160 C CA . GLY F 3 266 ? -37.444 41.092 34.782 1.00 97.17 322 GLY V CA 1
ATOM 7161 C C . GLY F 3 266 ? -36.761 40.043 35.629 1.00 84.66 322 GLY V C 1
ATOM 7162 O O . GLY F 3 266 ? -37.410 39.231 36.296 1.00 94.52 322 GLY V O 1
ATOM 7163 N N . THR F 3 267 ? -35.433 40.071 35.604 1.00 84.53 323 THR V N 1
ATOM 7164 C CA . THR F 3 267 ? -34.632 39.200 36.456 1.00 84.53 323 THR V CA 1
ATOM 7165 C C . THR F 3 267 ? -33.889 40.085 37.447 1.00 84.53 323 THR V C 1
ATOM 7166 O O . THR F 3 267 ? -33.029 40.883 37.056 1.00 96.15 323 THR V O 1
ATOM 7170 N N . TYR F 3 268 ? -34.226 39.940 38.726 1.00 84.53 324 TYR V N 1
ATOM 7171 C CA . TYR F 3 268 ? -33.745 40.823 39.774 1.00 98.13 324 TYR V CA 1
ATOM 7172 C C . TYR F 3 268 ? -33.079 40.001 40.866 1.00 84.53 324 TYR V C 1
ATOM 7173 O O . TYR F 3 268 ? -33.305 38.795 40.990 1.00 84.87 324 TYR V O 1
ATOM 7182 N N . SER F 3 269 ? -32.247 40.667 41.659 1.00 84.53 325 SER V N 1
ATOM 7183 C CA . SER F 3 269 ? -31.658 40.011 42.814 1.00 84.53 325 SER V CA 1
ATOM 7184 C C . SER F 3 269 ? -32.737 39.798 43.873 1.00 84.53 325 SER V C 1
ATOM 7185 O O . SER F 3 269 ? -33.662 40.602 44.016 1.00 103.25 325 SER V O 1
ATOM 7188 N N . LEU F 3 270 ? -32.614 38.701 44.623 1.00 84.53 326 LEU V N 1
ATOM 7189 C CA . LEU F 3 270 ? -33.631 38.342 45.608 1.00 84.53 326 LEU V CA 1
ATOM 7190 C C . LEU F 3 270 ? -33.826 39.393 46.697 1.00 96.09 326 LEU V C 1
ATOM 7191 O O . LEU F 3 270 ? -34.848 39.343 47.390 1.00 98.70 326 LEU V O 1
ATOM 7196 N N . ARG F 3 271 ? -32.908 40.357 46.841 1.00 107.85 327 ARG V N 1
ATOM 7197 C CA . ARG F 3 271 ? -33.044 41.418 47.835 1.00 84.53 327 ARG V CA 1
ATOM 7198 C C . ARG F 3 271 ? -33.911 42.578 47.372 1.00 84.53 327 ARG V C 1
ATOM 7199 O O . ARG F 3 271 ? -34.333 43.382 48.210 1.00 98.77 327 ARG V O 1
ATOM 7207 N N . THR F 3 272 ? -34.212 42.679 46.078 1.00 84.53 328 THR V N 1
ATOM 7208 C CA . THR F 3 272 ? -35.048 43.779 45.615 1.00 84.53 328 THR V CA 1
ATOM 7209 C C . THR F 3 272 ? -36.515 43.595 45.977 1.00 84.53 328 THR V C 1
ATOM 7210 O O . THR F 3 272 ? -37.290 44.551 45.858 1.00 97.10 328 THR V O 1
ATOM 7214 N N . PHE F 3 273 ? -36.916 42.403 46.411 1.00 87.73 329 PHE V N 1
ATOM 7215 C CA . PHE F 3 273 ? -38.303 42.123 46.755 1.00 100.10 329 PHE V CA 1
ATOM 7216 C C . PHE F 3 273 ? -38.616 42.371 48.224 1.00 92.39 329 PHE V C 1
ATOM 7217 O O . PHE F 3 273 ? -39.747 42.117 48.653 1.00 84.53 329 PHE V O 1
ATOM 7225 N N . PHE F 3 274 ? -37.651 42.850 49.004 1.00 84.86 330 PHE V N 1
ATOM 7226 C CA . PHE F 3 274 ? -37.854 43.138 50.417 1.00 100.67 330 PHE V CA 1
ATOM 7227 C C . PHE F 3 274 ? -37.686 44.632 50.651 1.00 127.70 330 PHE V C 1
ATOM 7228 O O . PHE F 3 274 ? -36.620 45.192 50.372 1.00 110.93 330 PHE V O 1
ATOM 7236 N N . VAL F 3 275 ? -38.736 45.269 51.168 1.00 134.24 331 VAL V N 1
ATOM 7237 C CA . VAL F 3 275 ? -38.784 46.713 51.347 1.00 136.36 331 VAL V CA 1
ATOM 7238 C C . VAL F 3 275 ? -39.304 47.016 52.748 1.00 131.91 331 VAL V C 1
ATOM 7239 O O . VAL F 3 275 ? -39.822 46.147 53.447 1.00 131.33 331 VAL V O 1
ATOM 7243 N N . ARG F 3 276 ? -39.167 48.275 53.147 1.00 129.83 332 ARG V N 1
ATOM 7244 C CA . ARG F 3 276 ? -39.635 48.737 54.445 1.00 118.64 332 ARG V CA 1
ATOM 7245 C C . ARG F 3 276 ? -40.922 49.537 54.297 1.00 142.17 332 ARG V C 1
ATOM 7246 O O . ARG F 3 276 ? -41.141 50.221 53.295 1.00 128.42 332 ARG V O 1
ATOM 7254 N N . GLU F 3 277 ? -41.774 49.442 55.313 1.00 152.56 333 GLU V N 1
ATOM 7255 C CA . GLU F 3 277 ? -43.089 50.061 55.298 1.00 140.85 333 GLU V CA 1
ATOM 7256 C C . GLU F 3 277 ? -43.084 51.261 56.234 1.00 147.51 333 GLU V C 1
ATOM 7257 O O . GLU F 3 277 ? -42.638 51.161 57.382 1.00 142.75 333 GLU V O 1
ATOM 7263 N N . SER F 3 278 ? -43.570 52.391 55.735 1.00 147.47 334 SER V N 1
ATOM 7264 C CA . SER F 3 278 ? -43.839 53.572 56.541 1.00 139.73 334 SER V CA 1
ATOM 7265 C C . SER F 3 278 ? -45.337 53.833 56.577 1.00 141.76 334 SER V C 1
ATOM 7266 O O . SER F 3 278 ? -46.022 53.699 55.558 1.00 151.29 334 SER V O 1
ATOM 7269 N N . ALA F 3 279 ? -45.845 54.207 57.751 1.00 139.55 335 ALA V N 1
ATOM 7270 C CA . ALA F 3 279 ? -47.261 54.519 57.928 1.00 164.59 335 ALA V CA 1
ATOM 7271 C C . ALA F 3 279 ? -48.130 53.313 57.555 1.00 165.71 335 ALA V C 1
ATOM 7272 O O . ALA F 3 279 ? -48.814 53.283 56.530 1.00 165.42 335 ALA V O 1
ATOM 7274 N N . GLU F 3 280 ? -48.069 52.307 58.426 1.00 154.13 336 GLU V N 1
ATOM 7275 C CA . GLU F 3 280 ? -48.832 51.066 58.272 1.00 161.42 336 GLU V CA 1
ATOM 7276 C C . GLU F 3 280 ? -48.367 50.375 56.997 1.00 159.33 336 GLU V C 1
ATOM 7277 O O . GLU F 3 280 ? -47.166 50.068 56.887 1.00 161.26 336 GLU V O 1
ATOM 7283 N N . GLY F 3 281 ? -49.241 50.101 56.028 1.00 150.59 337 GLY V N 1
ATOM 7284 C CA . GLY F 3 281 ? -48.897 49.197 54.950 1.00 137.15 337 GLY V CA 1
ATOM 7285 C C . GLY F 3 281 ? -48.225 49.798 53.735 1.00 149.21 337 GLY V C 1
ATOM 7286 O O . GLY F 3 281 ? -47.861 49.053 52.821 1.00 143.27 337 GLY V O 1
ATOM 7287 N N . LEU F 3 282 ? -48.038 51.111 53.684 1.00 164.42 338 LEU V N 1
ATOM 7288 C CA . LEU F 3 282 ? -47.542 51.723 52.461 1.00 155.50 338 LEU V CA 1
ATOM 7289 C C . LEU F 3 282 ? -46.031 51.572 52.345 1.00 130.72 338 LEU V C 1
ATOM 7290 O O . LEU F 3 282 ? -45.294 51.800 53.309 1.00 112.26 338 LEU V O 1
ATOM 7295 N N . THR F 3 283 ? -45.578 51.186 51.156 1.00 123.56 339 THR V N 1
ATOM 7296 C CA . THR F 3 283 ? -44.172 51.257 50.799 1.00 109.35 339 THR V CA 1
ATOM 7297 C C . THR F 3 283 ? -43.791 52.707 50.515 1.00 108.46 339 THR V C 1
ATOM 7298 O O . THR F 3 283 ? -44.641 53.549 50.211 1.00 100.82 339 THR V O 1
ATOM 7302 N N . GLN F 3 284 ? -42.495 53.005 50.625 1.00 120.83 340 GLN V N 1
ATOM 7303 C CA . GLN F 3 284 ? -42.054 54.352 50.284 1.00 114.71 340 GLN V CA 1
ATOM 7304 C C . GLN F 3 284 ? -42.515 54.736 48.886 1.00 108.43 340 GLN V C 1
ATOM 7305 O O . GLN F 3 284 ? -42.828 55.903 48.630 1.00 103.18 340 GLN V O 1
ATOM 7311 N N . GLY F 3 285 ? -42.569 53.765 47.974 1.00 110.25 341 GLY V N 1
ATOM 7312 C CA . GLY F 3 285 ? -43.083 54.034 46.641 1.00 108.72 341 GLY V CA 1
ATOM 7313 C C . GLY F 3 285 ? -44.579 54.285 46.635 1.00 105.18 341 GLY V C 1
ATOM 7314 O O . GLY F 3 285 ? -45.047 55.311 46.132 1.00 102.58 341 GLY V O 1
ATOM 7315 N N . GLU F 3 286 ? -45.352 53.349 47.197 1.00 108.30 342 GLU V N 1
ATOM 7316 C CA . GLU F 3 286 ? -46.803 53.507 47.229 1.00 106.12 342 GLU V CA 1
ATOM 7317 C C . GLU F 3 286 ? -47.206 54.801 47.920 1.00 123.19 342 GLU V C 1
ATOM 7318 O O . GLU F 3 286 ? -48.161 55.465 47.500 1.00 84.53 342 GLU V O 1
ATOM 7324 N N . LEU F 3 287 ? -46.491 55.178 48.981 1.00 136.68 343 LEU V N 1
ATOM 7325 C CA . LEU F 3 287 ? -46.802 56.417 49.685 1.00 122.07 343 LEU V CA 1
ATOM 7326 C C . LEU F 3 287 ? -46.519 57.635 48.811 1.00 130.46 343 LEU V C 1
ATOM 7327 O O . LEU F 3 287 ? -47.342 58.555 48.722 1.00 91.83 343 LEU V O 1
ATOM 7332 N N . MET F 3 288 ? -45.356 57.657 48.157 1.00 102.69 344 MET V N 1
ATOM 7333 C CA . MET F 3 288 ? -44.996 58.797 47.320 1.00 84.53 344 MET V CA 1
ATOM 7334 C C . MET F 3 288 ? -45.992 58.994 46.184 1.00 90.22 344 MET V C 1
ATOM 7335 O O . MET F 3 288 ? -46.288 60.131 45.801 1.00 108.61 344 MET V O 1
ATOM 7340 N N . LYS F 3 289 ? -46.523 57.900 45.631 1.00 102.30 345 LYS V N 1
ATOM 7341 C CA . LYS F 3 289 ? -47.441 58.028 44.503 1.00 107.72 345 LYS V CA 1
ATOM 7342 C C . LYS F 3 289 ? -48.722 58.744 44.907 1.00 108.90 345 LYS V C 1
ATOM 7343 O O . LYS F 3 289 ? -49.297 59.487 44.104 1.00 119.73 345 LYS V O 1
ATOM 7349 N N . LEU F 3 290 ? -49.189 58.530 46.139 1.00 84.53 346 LEU V N 1
ATOM 7350 C CA . LEU F 3 290 ? -50.373 59.238 46.616 1.00 94.38 346 LEU V CA 1
ATOM 7351 C C . LEU F 3 290 ? -50.136 60.744 46.629 1.00 117.15 346 LEU V C 1
ATOM 7352 O O . LEU F 3 290 ? -50.955 61.520 46.122 1.00 123.13 346 LEU V O 1
ATOM 7357 N N . ILE F 3 291 ? -49.012 61.174 47.207 1.00 109.45 347 ILE V N 1
ATOM 7358 C CA . ILE F 3 291 ? -48.702 62.600 47.291 1.00 91.06 347 ILE V CA 1
ATOM 7359 C C . ILE F 3 291 ? -48.671 63.225 45.901 1.00 111.78 347 ILE V C 1
ATOM 7360 O O . ILE F 3 291 ? -49.307 64.256 45.650 1.00 115.45 347 ILE V O 1
ATOM 7365 N N . LYS F 3 292 ? -47.926 62.614 44.977 1.00 105.57 348 LYS V N 1
ATOM 7366 C CA . LYS F 3 292 ? -47.820 63.174 43.634 1.00 100.69 348 LYS V CA 1
ATOM 7367 C C . LYS F 3 292 ? -49.169 63.202 42.924 1.00 131.17 348 LYS V C 1
ATOM 7368 O O . LYS F 3 292 ? -49.435 64.115 42.135 1.00 135.18 348 LYS V O 1
ATOM 7374 N N . GLU F 3 293 ? -50.031 62.217 43.192 1.00 133.72 349 GLU V N 1
ATOM 7375 C CA . GLU F 3 293 ? -51.355 62.198 42.576 1.00 143.13 349 GLU V CA 1
ATOM 7376 C C . GLU F 3 293 ? -52.272 63.243 43.202 1.00 150.15 349 GLU V C 1
ATOM 7377 O O . GLU F 3 293 ? -53.076 63.871 42.502 1.00 152.37 349 GLU V O 1
ATOM 7383 N N . ILE F 3 294 ? -52.165 63.447 44.519 1.00 152.70 350 ILE V N 1
ATOM 7384 C CA . ILE F 3 294 ? -53.009 64.431 45.191 1.00 140.75 350 ILE V CA 1
ATOM 7385 C C . ILE F 3 294 ? -52.741 65.825 44.643 1.00 136.63 350 ILE V C 1
ATOM 7386 O O . ILE F 3 294 ? -53.637 66.679 44.631 1.00 126.76 350 ILE V O 1
ATOM 7391 N N . VAL F 3 295 ? -51.515 66.083 44.180 1.00 137.13 351 VAL V N 1
ATOM 7392 C CA . VAL F 3 295 ? -51.220 67.377 43.572 1.00 136.16 351 VAL V CA 1
ATOM 7393 C C . VAL F 3 295 ? -52.098 67.591 42.348 1.00 137.63 351 VAL V C 1
ATOM 7394 O O . VAL F 3 295 ? -52.414 68.733 41.990 1.00 122.92 351 VAL V O 1
ATOM 7398 N N . GLU F 3 296 ? -52.505 66.505 41.685 1.00 146.04 352 GLU V N 1
ATOM 7399 C CA . GLU F 3 296 ? -53.477 66.621 40.603 1.00 156.46 352 GLU V CA 1
ATOM 7400 C C . GLU F 3 296 ? -54.835 67.051 41.141 1.00 148.25 352 GLU V C 1
ATOM 7401 O O . GLU F 3 296 ? -55.496 67.921 40.561 1.00 147.07 352 GLU V O 1
ATOM 7407 N N . ASN F 3 297 ? -55.266 66.451 42.253 1.00 140.57 353 ASN V N 1
ATOM 7408 C CA . ASN F 3 297 ? -56.488 66.864 42.930 1.00 147.93 353 ASN V CA 1
ATOM 7409 C C . ASN F 3 297 ? -56.381 68.256 43.538 1.00 142.84 353 ASN V C 1
ATOM 7410 O O . ASN F 3 297 ? -57.393 68.783 44.013 1.00 134.27 353 ASN V O 1
ATOM 7412 N N . GLU F 3 298 ? -55.192 68.854 43.540 1.00 138.61 354 GLU V N 1
ATOM 7413 C CA . GLU F 3 298 ? -55.019 70.178 44.120 1.00 133.53 354 GLU V CA 1
ATOM 7414 C C . GLU F 3 298 ? -55.928 71.188 43.429 1.00 148.54 354 GLU V C 1
ATOM 7415 O O . GLU F 3 298 ? -56.210 71.092 42.231 1.00 150.68 354 GLU V O 1
ATOM 7421 N N . ASP F 3 299 ? -56.390 72.166 44.206 1.00 152.06 355 ASP V N 1
ATOM 7422 C CA . ASP F 3 299 ? -57.318 73.178 43.722 1.00 145.01 355 ASP V CA 1
ATOM 7423 C C . ASP F 3 299 ? -56.624 74.341 43.024 1.00 143.73 355 ASP V C 1
ATOM 7424 O O . ASP F 3 299 ? -57.298 75.130 42.353 1.00 148.22 355 ASP V O 1
ATOM 7429 N N . LYS F 3 300 ? -55.305 74.459 43.140 1.00 145.91 356 LYS V N 1
ATOM 7430 C CA . LYS F 3 300 ? -54.635 75.746 42.937 1.00 157.31 356 LYS V CA 1
ATOM 7431 C C . LYS F 3 300 ? -55.281 76.664 43.972 1.00 163.69 356 LYS V C 1
ATOM 7432 O O . LYS F 3 300 ? -55.457 76.230 45.121 1.00 168.59 356 LYS V O 1
ATOM 7439 N N . ARG F 3 301 ? -55.664 77.895 43.628 1.00 155.79 357 ARG V N 1
ATOM 7440 C CA . ARG F 3 301 ? -56.393 78.722 44.583 1.00 154.94 357 ARG V CA 1
ATOM 7441 C C . ARG F 3 301 ? -55.646 78.745 45.911 1.00 162.51 357 ARG V C 1
ATOM 7442 O O . ARG F 3 301 ? -54.530 79.268 45.991 1.00 155.86 357 ARG V O 1
ATOM 7450 N N . LYS F 3 302 ? -56.253 78.190 46.964 1.00 175.24 358 LYS V N 1
ATOM 7451 C CA . LYS F 3 302 ? -55.506 77.918 48.183 1.00 165.48 358 LYS V CA 1
ATOM 7452 C C . LYS F 3 302 ? -55.101 76.447 48.182 1.00 147.57 358 LYS V C 1
ATOM 7453 O O . LYS F 3 302 ? -55.944 75.577 48.449 1.00 119.77 358 LYS V O 1
ATOM 7455 N N . PRO F 3 303 ? -53.845 76.116 47.891 1.00 147.62 359 PRO V N 1
ATOM 7456 C CA . PRO F 3 303 ? -53.474 74.712 47.686 1.00 134.17 359 PRO V CA 1
ATOM 7457 C C . PRO F 3 303 ? -53.589 73.892 48.962 1.00 133.35 359 PRO V C 1
ATOM 7458 O O . PRO F 3 303 ? -53.648 74.419 50.075 1.00 129.56 359 PRO V O 1
ATOM 7462 N N . TYR F 3 304 ? -53.617 72.573 48.779 1.00 135.63 360 TYR V N 1
ATOM 7463 C CA . TYR F 3 304 ? -53.650 71.660 49.915 1.00 120.15 360 TYR V CA 1
ATOM 7464 C C . TYR F 3 304 ? -52.381 71.807 50.747 1.00 109.42 360 TYR V C 1
ATOM 7465 O O . TYR F 3 304 ? -51.276 71.927 50.211 1.00 108.09 360 TYR V O 1
ATOM 7474 N N . SER F 3 305 ? -52.542 71.790 52.068 1.00 124.91 361 SER V N 1
ATOM 7475 C CA . SER F 3 305 ? -51.434 71.969 52.997 1.00 115.39 361 SER V CA 1
ATOM 7476 C C . SER F 3 305 ? -50.919 70.621 53.487 1.00 111.42 361 SER V C 1
ATOM 7477 O O . SER F 3 305 ? -51.695 69.679 53.673 1.00 123.98 361 SER V O 1
ATOM 7480 N N . ASP F 3 306 ? -49.604 70.536 53.693 1.00 106.57 362 ASP V N 1
ATOM 7481 C CA . ASP F 3 306 ? -48.990 69.327 54.230 1.00 118.03 362 ASP V CA 1
ATOM 7482 C C . ASP F 3 306 ? -49.751 68.810 55.446 1.00 116.09 362 ASP V C 1
ATOM 7483 O O . ASP F 3 306 ? -50.329 67.718 55.411 1.00 129.73 362 ASP V O 1
ATOM 7488 N N . GLN F 3 307 ? -49.744 69.588 56.531 1.00 114.52 363 GLN V N 1
ATOM 7489 C CA . GLN F 3 307 ? -50.470 69.196 57.736 1.00 127.25 363 GLN V CA 1
ATOM 7490 C C . GLN F 3 307 ? -51.954 68.991 57.457 1.00 117.93 363 GLN V C 1
ATOM 7491 O O . GLN F 3 307 ? -52.593 68.147 58.095 1.00 104.25 363 GLN V O 1
ATOM 7497 N N . GLU F 3 308 ? -52.518 69.740 56.507 1.00 113.47 364 GLU V N 1
ATOM 7498 C CA . GLU F 3 308 ? -53.931 69.567 56.180 1.00 137.15 364 GLU V CA 1
ATOM 7499 C C . GLU F 3 308 ? -54.184 68.228 55.498 1.00 130.65 364 GLU V C 1
ATOM 7500 O O . GLU F 3 308 ? -55.185 67.560 55.780 1.00 129.20 364 GLU V O 1
ATOM 7506 N N . ILE F 3 309 ? -53.285 67.818 54.601 1.00 128.62 365 ILE V N 1
ATOM 7507 C CA . ILE F 3 309 ? -53.548 66.643 53.776 1.00 119.41 365 ILE V CA 1
ATOM 7508 C C . ILE F 3 309 ? -53.295 65.350 54.541 1.00 120.09 365 ILE V C 1
ATOM 7509 O O . ILE F 3 309 ? -53.932 64.328 54.259 1.00 126.32 365 ILE V O 1
ATOM 7514 N N . ALA F 3 310 ? -52.378 65.359 55.511 1.00 109.41 366 ALA V N 1
ATOM 7515 C CA . ALA F 3 310 ? -52.193 64.170 56.335 1.00 88.14 366 ALA V CA 1
ATOM 7516 C C . ALA F 3 310 ? -53.499 63.758 56.998 1.00 126.77 366 ALA V C 1
ATOM 7517 O O . ALA F 3 310 ? -53.711 62.571 57.270 1.00 123.98 366 ALA V O 1
ATOM 7519 N N . ASN F 3 311 ? -54.387 64.720 57.261 1.00 141.42 367 ASN V N 1
ATOM 7520 C CA . ASN F 3 311 ? -55.706 64.379 57.777 1.00 135.79 367 ASN V CA 1
ATOM 7521 C C . ASN F 3 311 ? -56.529 63.654 56.722 1.00 130.10 367 ASN V C 1
ATOM 7522 O O . ASN F 3 311 ? -57.353 62.795 57.058 1.00 142.33 367 ASN V O 1
ATOM 7527 N N . ILE F 3 312 ? -56.324 63.991 55.446 1.00 130.91 368 ILE V N 1
ATOM 7528 C CA . ILE F 3 312 ? -56.999 63.279 54.365 1.00 131.25 368 ILE V CA 1
ATOM 7529 C C . ILE F 3 312 ? -56.533 61.831 54.323 1.00 135.36 368 ILE V C 1
ATOM 7530 O O . ILE F 3 312 ? -57.333 60.909 54.123 1.00 141.54 368 ILE V O 1
ATOM 7535 N N . LEU F 3 313 ? -55.231 61.606 54.522 1.00 129.60 369 LEU V N 1
ATOM 7536 C CA . LEU F 3 313 ? -54.701 60.247 54.484 1.00 129.73 369 LEU V CA 1
ATOM 7537 C C . LEU F 3 313 ? -55.127 59.462 55.718 1.00 135.62 369 LEU V C 1
ATOM 7538 O O . LEU F 3 313 ? -55.382 58.255 55.635 1.00 144.59 369 LEU V O 1
ATOM 7543 N N . LYS F 3 314 ? -55.205 60.128 56.873 1.00 137.16 370 LYS V N 1
ATOM 7544 C CA . LYS F 3 314 ? -55.677 59.457 58.080 1.00 139.64 370 LYS V CA 1
ATOM 7545 C C . LYS F 3 314 ? -57.055 58.847 57.861 1.00 147.60 370 LYS V C 1
ATOM 7546 O O . LYS F 3 314 ? -57.331 57.734 58.324 1.00 155.90 370 LYS V O 1
ATOM 7552 N N . GLU F 3 315 ? -57.938 59.566 57.164 1.00 144.79 371 GLU V N 1
ATOM 7553 C CA . GLU F 3 315 ? -59.246 59.021 56.827 1.00 155.90 371 GLU V CA 1
ATOM 7554 C C . GLU F 3 315 ? -59.186 58.065 55.643 1.00 159.88 371 GLU V C 1
ATOM 7555 O O . GLU F 3 315 ? -60.098 57.248 55.478 1.00 171.30 371 GLU V O 1
ATOM 7561 N N . LYS F 3 316 ? -58.139 58.151 54.820 1.00 144.37 372 LYS V N 1
ATOM 7562 C CA . LYS F 3 316 ? -57.946 57.205 53.729 1.00 138.35 372 LYS V CA 1
ATOM 7563 C C . LYS F 3 316 ? -57.499 55.837 54.225 1.00 150.11 372 LYS V C 1
ATOM 7564 O O . LYS F 3 316 ? -57.407 54.904 53.421 1.00 152.66 372 LYS V O 1
ATOM 7570 N N . GLY F 3 317 ? -57.219 55.699 55.521 1.00 154.11 373 GLY V N 1
ATOM 7571 C CA . GLY F 3 317 ? -56.771 54.450 56.102 1.00 150.47 373 GLY V CA 1
ATOM 7572 C C . GLY F 3 317 ? -55.312 54.420 56.498 1.00 130.99 373 GLY V C 1
ATOM 7573 O O . GLY F 3 317 ? -54.903 53.497 57.215 1.00 123.40 373 GLY V O 1
ATOM 7574 N N . PHE F 3 318 ? -54.513 55.392 56.064 1.00 149.90 374 PHE V N 1
ATOM 7575 C CA . PHE F 3 318 ? -53.080 55.424 56.339 1.00 151.53 374 PHE V CA 1
ATOM 7576 C C . PHE F 3 318 ? -52.797 56.523 57.356 1.00 152.17 374 PHE V C 1
ATOM 7577 O O . PHE F 3 318 ? -52.931 57.713 57.047 1.00 138.80 374 PHE V O 1
ATOM 7585 N N . LYS F 3 319 ? -52.403 56.125 58.563 1.00 152.59 375 LYS V N 1
ATOM 7586 C CA . LYS F 3 319 ? -52.044 57.079 59.606 1.00 140.43 375 LYS V CA 1
ATOM 7587 C C . LYS F 3 319 ? -50.589 57.496 59.429 1.00 121.81 375 LYS V C 1
ATOM 7588 O O . LYS F 3 319 ? -49.689 56.648 59.421 1.00 130.43 375 LYS V O 1
ATOM 7594 N N . VAL F 3 320 ? -50.359 58.798 59.287 1.00 113.85 376 VAL V N 1
ATOM 7595 C CA . VAL F 3 320 ? -49.032 59.360 59.085 1.00 137.19 376 VAL V CA 1
ATOM 7596 C C . VAL F 3 320 ? -48.946 60.674 59.853 1.00 125.24 376 VAL V C 1
ATOM 7597 O O . VAL F 3 320 ? -49.906 61.108 60.497 1.00 130.92 376 VAL V O 1
ATOM 7601 N N . ALA F 3 321 ? -47.781 61.312 59.782 1.00 113.11 377 ALA V N 1
ATOM 7602 C CA . ALA F 3 321 ? -47.530 62.584 60.440 1.00 105.73 377 ALA V CA 1
ATOM 7603 C C . ALA F 3 321 ? -47.223 63.657 59.404 1.00 122.48 377 ALA V C 1
ATOM 7604 O O . ALA F 3 321 ? -46.644 63.378 58.350 1.00 119.58 377 ALA V O 1
ATOM 7606 N N . ARG F 3 322 ? -47.627 64.891 59.713 1.00 137.58 378 ARG V N 1
ATOM 7607 C CA . ARG F 3 322 ? -47.296 66.017 58.846 1.00 134.14 378 ARG V CA 1
ATOM 7608 C C . ARG F 3 322 ? -45.794 66.091 58.612 1.00 124.13 378 ARG V C 1
ATOM 7609 O O . ARG F 3 322 ? -45.340 66.392 57.501 1.00 124.82 378 ARG V O 1
ATOM 7617 N N . ARG F 3 323 ? -45.006 65.800 59.645 1.00 120.01 379 ARG V N 1
ATOM 7618 C CA . ARG F 3 323 ? -43.557 65.846 59.504 1.00 137.39 379 ARG V CA 1
ATOM 7619 C C . ARG F 3 323 ? -43.078 64.849 58.458 1.00 134.37 379 ARG V C 1
ATOM 7620 O O . ARG F 3 323 ? -42.144 65.133 57.699 1.00 132.74 379 ARG V O 1
ATOM 7628 N N . THR F 3 324 ? -43.714 63.676 58.396 1.00 134.02 380 THR V N 1
ATOM 7629 C CA 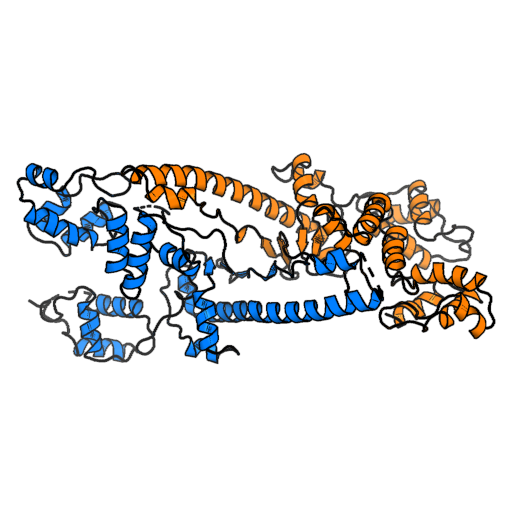. THR F 3 324 ? -43.298 62.658 57.436 1.00 119.58 380 THR V CA 1
ATOM 7630 C C . THR F 3 324 ? -43.546 63.117 56.006 1.00 119.66 380 THR V C 1
ATOM 7631 O O . THR F 3 324 ? -42.736 62.849 55.110 1.00 121.16 380 THR V O 1
ATOM 7635 N N . VAL F 3 325 ? -44.659 63.816 55.771 1.00 109.21 381 VAL V N 1
ATOM 7636 C CA . VAL F 3 325 ? -44.959 64.291 54.428 1.00 105.31 381 VAL V CA 1
ATOM 7637 C C . VAL F 3 325 ? -43.961 65.344 53.974 1.00 115.45 381 VAL V C 1
ATOM 7638 O O . VAL F 3 325 ? -43.781 65.543 52.767 1.00 125.06 381 VAL V O 1
ATOM 7642 N N . ALA F 3 326 ? -43.302 66.029 54.912 1.00 120.59 382 ALA V N 1
ATOM 7643 C CA . ALA F 3 326 ? -42.319 67.037 54.533 1.00 115.77 382 ALA V CA 1
ATOM 7644 C C . ALA F 3 326 ? -41.118 66.415 53.835 1.00 122.82 382 ALA V C 1
ATOM 7645 O O . ALA F 3 326 ? -40.505 67.054 52.972 1.00 125.35 382 ALA V O 1
ATOM 7647 N N . LYS F 3 327 ? -40.768 65.178 54.188 1.00 121.89 383 LYS V N 1
ATOM 7648 C CA . LYS F 3 327 ? -39.613 64.535 53.571 1.00 128.63 383 LYS V CA 1
ATOM 7649 C C . LYS F 3 327 ? -39.924 64.092 52.146 1.00 130.33 383 LYS V C 1
ATOM 7650 O O . LYS F 3 327 ? -39.149 64.35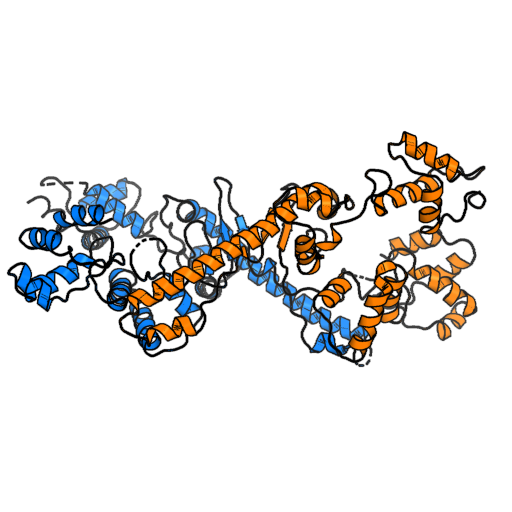7 51.220 1.00 135.59 383 LYS V O 1
ATOM 7652 N N . TYR F 3 328 ? -41.060 63.417 51.950 1.00 127.17 384 TYR V N 1
ATOM 7653 C CA . TYR F 3 328 ? -41.422 62.920 50.629 1.00 131.38 384 TYR V CA 1
ATOM 7654 C C . TYR F 3 328 ? -41.950 64.013 49.713 1.00 133.35 384 TYR V C 1
ATOM 7655 O O . TYR F 3 328 ? -41.857 63.874 48.488 1.00 133.04 384 TYR V O 1
ATOM 7664 N N . ARG F 3 329 ? -42.504 65.088 50.272 1.00 129.67 385 ARG V N 1
ATOM 7665 C CA . ARG F 3 329 ? -42.846 66.240 49.451 1.00 130.73 385 ARG V CA 1
ATOM 7666 C C . ARG F 3 329 ? -41.601 66.938 48.924 1.00 128.31 385 ARG V C 1
ATOM 7667 O O . ARG F 3 329 ? -41.677 67.632 47.903 1.00 141.89 385 ARG V O 1
ATOM 7675 N N . GLU F 3 330 ? -40.464 66.775 49.604 1.00 121.83 386 GLU V N 1
ATOM 7676 C CA . GLU F 3 330 ? -39.199 67.286 49.093 1.00 128.19 386 GLU V CA 1
ATOM 7677 C C . GLU F 3 330 ? -38.607 66.351 48.045 1.00 126.84 386 GLU V C 1
ATOM 7678 O O . GLU F 3 330 ? -38.000 66.813 47.072 1.00 122.11 386 GLU V O 1
ATOM 7684 N N . MET F 3 331 ? -38.777 65.038 48.220 1.00 121.01 387 MET V N 1
ATOM 7685 C CA . MET F 3 331 ? -38.186 64.083 47.287 1.00 125.80 387 MET V CA 1
ATOM 7686 C C . MET F 3 331 ? -38.723 64.296 45.876 1.00 126.23 387 MET V C 1
ATOM 7687 O O . MET F 3 331 ? -37.957 64.540 44.937 1.00 114.68 387 MET V O 1
ATOM 7692 N N . LEU F 3 332 ? -40.039 64.205 45.703 1.00 121.78 388 LEU V N 1
ATOM 7693 C CA . LEU F 3 332 ? -40.613 64.694 44.462 1.00 109.43 388 LEU V CA 1
ATOM 7694 C C . LEU F 3 332 ? -40.738 66.214 44.534 1.00 129.83 388 LEU V C 1
ATOM 7695 O O . LEU F 3 332 ? -40.509 66.830 45.579 1.00 119.11 388 LEU V O 1
ATOM 7700 N N . GLY F 3 333 ? -41.102 66.832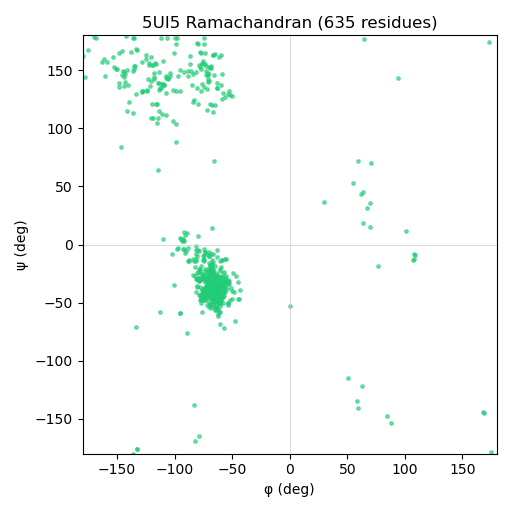 43.414 1.00 143.68 389 GLY V N 1
ATOM 7701 C CA . GLY F 3 333 ? -41.321 68.265 43.409 1.00 148.96 389 GLY V CA 1
ATOM 7702 C C . GLY F 3 333 ? -42.592 68.601 44.157 1.00 152.69 389 GLY V C 1
ATOM 7703 O O . GLY F 3 333 ? -43.691 68.200 43.735 1.00 130.35 389 GLY V O 1
ATOM 7704 N N . ILE F 3 334 ? -42.475 69.330 45.262 1.00 154.03 390 ILE V N 1
ATOM 7705 C CA . ILE F 3 334 ? -43.661 69.870 45.912 1.00 136.62 390 ILE V CA 1
ATOM 7706 C C . ILE F 3 334 ? -44.196 71.084 45.142 1.00 152.43 390 ILE V C 1
ATOM 7707 O O . ILE F 3 334 ? -45.346 71.076 44.702 1.00 153.00 390 ILE V O 1
ATOM 7709 N N . PRO F 3 335 ? -43.365 72.134 44.970 1.00 165.34 391 PRO V N 1
ATOM 7710 C CA . PRO F 3 335 ? -42.167 72.480 45.747 1.00 152.08 391 PRO V CA 1
ATOM 7711 C C . PRO F 3 335 ? -42.543 72.978 47.144 1.00 151.39 391 PRO V C 1
ATOM 7712 O O . PRO F 3 335 ? -41.830 72.725 48.117 1.00 152.33 391 PRO V O 1
ATOM 7716 N N . SER F 3 336 ? -43.674 73.679 47.223 1.00 147.84 392 SER V N 1
ATOM 7717 C CA . SER F 3 336 ? -44.246 74.119 48.488 1.00 136.39 392 SER V CA 1
ATOM 7718 C C . SER F 3 336 ? -45.749 74.269 48.315 1.00 131.64 392 SER V C 1
ATOM 7719 O O . SER F 3 336 ? -46.257 74.371 47.194 1.00 133.73 392 SER V O 1
ATOM 7722 N N . SER F 3 337 ? -46.464 74.278 49.441 1.00 138.51 393 SER V N 1
ATOM 7723 C CA . SER F 3 337 ? -47.916 74.393 49.373 1.00 134.40 393 SER V CA 1
ATOM 7724 C C . SER F 3 337 ? -48.347 75.815 49.038 1.00 137.40 393 SER V C 1
ATOM 7725 O O . SER F 3 337 ? -49.420 76.018 48.460 1.00 125.66 393 SER V O 1
ATOM 7728 N N . ARG F 3 338 ? -47.523 76.806 49.380 1.00 144.12 394 ARG V N 1
ATOM 7729 C CA . ARG F 3 338 ? -47.842 78.189 49.047 1.00 149.81 394 ARG V CA 1
ATOM 7730 C C . ARG F 3 338 ? -47.602 78.465 47.568 1.00 142.41 394 ARG V C 1
ATOM 7731 O O . ARG F 3 338 ? -48.460 79.036 46.886 1.00 143.03 394 ARG V O 1
ATOM 7739 N N . GLU F 3 339 ? -46.438 78.059 47.060 1.00 125.75 395 GLU V N 1
ATOM 7740 C CA . GLU F 3 339 ? -46.076 78.288 45.668 1.00 118.43 395 GLU V CA 1
ATOM 7741 C C . GLU F 3 339 ? -46.889 77.441 44.698 1.00 126.15 395 GLU V C 1
ATOM 7742 O O . GLU F 3 339 ? -46.813 77.674 43.487 1.00 110.63 395 GLU V O 1
ATOM 7748 N N . ARG F 3 340 ? -47.657 76.468 45.193 1.00 127.42 396 ARG V N 1
ATOM 7749 C CA . ARG F 3 340 ? -48.513 75.686 44.307 1.00 137.02 396 ARG V CA 1
ATOM 7750 C C . ARG F 3 340 ? -49.554 76.569 43.633 1.00 142.92 396 ARG V C 1
ATOM 7751 O O . ARG F 3 340 ? -49.898 76.357 42.464 1.00 136.57 396 ARG V O 1
ATOM 7753 N N . ARG F 3 341 ? -50.062 77.566 44.350 1.00 146.79 397 ARG V N 1
ATOM 7754 C CA . ARG F 3 341 ? -51.041 78.492 43.794 1.00 134.12 397 ARG V CA 1
ATOM 7755 C C . ARG F 3 341 ? -50.353 79.586 42.984 1.00 101.44 397 ARG V C 1
ATOM 7756 O O . ARG F 3 341 ? -50.736 79.866 41.848 1.00 113.06 397 ARG V O 1
#

Nearest PDB structures (foldseek):
  5ui5-assembly1_I  TM=1.003E+00  e=1.504E-57  Aquifex aeolicus VF5
  5ui5-assembly2_V  TM=9.794E-01  e=4.671E-46  Aquifex aeolicus VF5
  2k9m-assembly1_A  TM=7.267E-01  e=1.177E-12  Aquifex aeolicus
  7qv9-assembly1_M  TM=4.047E-01  e=1.588E-13  Klebsiella pneumoniae
  5ui8-assembly1_M  TM=3.149E-01  e=2.533E-12  Klebsiella pneumoniae

Foldseek 3Di:
DVVVLLVVQPPPDDDVLNVCVVVVPPADDPLQEGPDDLVVSQVPVVHDSVVNVVSVVVSLLDPVHDRHDHDLVVQQLCCCVNPPVVCSVVLNVVVVCVVVNDDADPLNLQVQQVGARGPPPGTDHDDPDAQWEWEQDVHDIDIGGDCVVPADDDDPCVVCVVCVVCVVVVVVVVVRVVVRVVVVVVRVVVVLQCVVLCVQCVPVQPHDDDAWAADLVRSCVVDPHHSVVVVVCQSNHWYYTNPGIHSNVVNHADAAFPTDGPVVVLVVLVVQLCLPDDWFQVVQVVVVVVVGHDDSVVSVVSCVVPPDVTSNVVSD/DVVQLLVQLVVPDDDVLSVVVVVVPPAPDLLQEHPDDLVVVCVPVVHHSVSCVVSVVVSQLTPVHDRYDHDLVCQVLVCVVNPVVVCSVVLVVVVPCVVVPHDDDPLSLQVQQVGARGSHPPHGDDDDPDAQWEWDDPVVGTDIDGDCVPPADDDDVVNVCCVVDDPCVVVVVVVVVVVRVVVVVVVVVVVVVVCLLCVVLCVQQVCVQHHDDDAWADDQPVSCVVDVHHVVVVVVDQSVHWYATNVGIHGSVVNHADDDQPGDGPVNVLVVLVVVLVVFPQPQGQALQRCCVVVVVVVGHDHSVVVVVSCVSPPVVHRRVSD

B-factor: mean 124.97, std 29.12, range [84.53, 232.96]